Protein AF-F3GHQ4-F1 (afdb_monomer_lite)

Foldseek 3Di:
DAQPPDLVVLLVVLVVCVVVVAQEDFDLDDDDDPCADQQDPLRLLVRVLRVPPPSGNLVSVQVSLLVQHAYFYQQFAQQHLDRHNSLLVCLLVVSSQLRYAYEAEAEPLRDRRGHFHANNLQRYAYAHFAQDWDDDPPGDIDTDGGSSSRRVVLVVLLVVLCVLQVQDGSSQSSQLQLQQAAASVRHRQLATDSGGRSYHGDSVLSSQGRQEFQAEDEAADAPPDEDHREHAYELSRLVVVLVVLVVLLVVLVVVCVVVVQVVHDDPPDDSSVNSVRSSSVNSNVCSVVGGSWGEYEYHYQYEYEYAHHYHTEDAYEFPAHEYEYAEEECHEYEFDAHGEYEYAYEYAEYAYDANGEYEYHPAAHEYEYAEEAEAAANYEYEKEDDLVAIHAYAYQAEYEHHQHEYEYDYSDLDQDDQDPDFDRDLAQDKHFHYFYNHFYHDDHNYWYYLWPFKTWDWDGDGGTIMTHIHGPDQLLPLEQAPLLNVQSVVLVVVDHRHSSVRNLRSHRDSVVSNLSSLQRSPLVVVVVVVVVVVVVVQVVVVVVVVLVVQDDPPDPDPPPDAQKDKDWDWDKDWDPDDRHHFIKIKIKTWMKMKGKDAPDSFKIKIKMWIKMKMKMARPDRNRDIDIDIDIDIDIDMGD

Secondary structure (DSSP, 8-state):
--S-S-HHHHHHHHHHHHHTT-SEEEE---PPPTT---SSHHHHHHHHHTTTTS--HHHHHHHHHTTTPEEEEE--SS--SS--TTTTHHHH-GGGTTSEEEEEEE-TTS---S---GGGGGGEEEEE-SSEEEEETTTEEEEE-SHHHHHHHHHHHHHHHHHH-TTS-HHHHHHHHHHT-B-TTS-B-SS-BTTTBT-B--HHHHTT--SB-SSEEEEEPPTT-EEEE-S-BB-HHHHHHHHHHHHHHHHHHHHHHHTT-TT---TTS-HHHHHHHHHHHHHHHHHHH---S-EEEEESSSEEEE-SEE---S-EEE-SEEEEE-SEEEEEEEE-TTEEEEESSEEEEEEE-TT-EEEEBSSS-EEEESS-EEE-TT-EEEEEE-SS-B-EEEESS-EEEES-EEEEEETT-PPPP-SSSPP---TT-EEEEEEETT-EEEE-SEEEESSSSEEEEEEEETTEEEEEEEE-S-GGGG--SHHHHHHHHHHHHT-TT-HHHHHHHT---HHHHHHHHHHHS-THHHHHHHHHHHHHHHHHHHHHHHHHTTT---S-------SEEEEEEEEEEEE--BTTB--EEEEEEEEEEEEEEESSSS-EEEEEEEEEEEEEE-HHHH--EEEEEEEEEEEEEE-

pLDDT: mean 93.36, std 8.84, range [39.88, 98.88]

Structure (mmCIF, N/CA/C/O backbone):
data_AF-F3GHQ4-F1
#
_entry.id   AF-F3GHQ4-F1
#
loop_
_atom_site.group_PDB
_atom_site.id
_atom_site.type_symbol
_atom_site.label_atom_id
_atom_site.label_alt_id
_atom_site.label_comp_id
_atom_site.label_asym_id
_atom_site.label_entity_id
_atom_site.label_seq_id
_atom_site.pdbx_PDB_ins_code
_atom_site.Cartn_x
_atom_site.Cartn_y
_atom_site.Cartn_z
_atom_site.occupancy
_atom_site.B_iso_or_equiv
_atom_site.auth_seq_id
_atom_site.auth_comp_id
_atom_site.auth_asym_id
_atom_site.auth_atom_id
_atom_site.pdbx_PDB_model_num
ATOM 1 N N . PHE A 1 1 ? 19.920 -12.902 -33.817 1.00 69.19 1 PHE A N 1
ATOM 2 C CA . PHE A 1 1 ? 19.228 -13.618 -34.891 1.00 69.19 1 PHE A CA 1
ATOM 3 C C . PHE A 1 1 ? 18.578 -12.577 -35.772 1.00 69.19 1 PHE A C 1
ATOM 5 O O . PHE A 1 1 ? 18.124 -11.583 -35.220 1.00 69.19 1 PHE A O 1
ATOM 12 N N . GLY A 1 2 ? 18.603 -12.776 -37.090 1.00 74.94 2 GLY A N 1
ATOM 13 C CA . GLY A 1 2 ? 17.831 -11.955 -38.028 1.00 74.94 2 GLY A CA 1
ATOM 14 C C . GLY A 1 2 ? 16.359 -12.399 -38.086 1.00 74.94 2 GLY A C 1
ATOM 15 O O . GLY A 1 2 ? 15.914 -13.124 -37.187 1.00 74.94 2 GLY A O 1
ATOM 16 N N . PRO A 1 3 ? 15.618 -12.023 -39.140 1.00 81.00 3 PRO A N 1
ATOM 17 C CA . PRO A 1 3 ? 14.188 -12.324 -39.283 1.00 81.00 3 PRO A CA 1
ATOM 18 C C . PRO A 1 3 ? 13.875 -13.771 -39.713 1.00 81.00 3 PRO A C 1
ATOM 20 O O . PRO A 1 3 ? 12.730 -14.191 -39.627 1.00 81.00 3 PRO A O 1
ATOM 23 N N . ASN A 1 4 ? 14.882 -14.539 -40.141 1.00 85.44 4 ASN A N 1
ATOM 24 C CA . ASN A 1 4 ? 14.714 -15.857 -40.773 1.00 85.44 4 ASN A CA 1
ATOM 25 C C . ASN A 1 4 ? 14.272 -17.044 -39.882 1.00 85.44 4 ASN A C 1
ATOM 27 O O . ASN A 1 4 ? 13.798 -18.022 -40.460 1.00 85.44 4 ASN A O 1
ATOM 31 N N . PRO A 1 5 ? 14.469 -17.070 -38.544 1.00 86.94 5 PRO A N 1
ATOM 32 C CA . PRO A 1 5 ? 13.984 -18.187 -37.727 1.00 86.94 5 PRO A CA 1
ATOM 33 C C . PRO A 1 5 ? 12.467 -18.390 -37.847 1.00 86.94 5 PRO A C 1
ATOM 35 O O . PRO A 1 5 ? 11.730 -17.408 -37.897 1.00 86.94 5 PRO A O 1
ATOM 38 N N . ASP A 1 6 ? 12.020 -19.653 -37.842 1.00 90.88 6 ASP A N 1
ATOM 39 C CA . ASP A 1 6 ? 10.611 -20.018 -38.043 1.00 90.88 6 ASP A CA 1
ATOM 40 C C . ASP A 1 6 ? 9.706 -19.457 -36.927 1.00 90.88 6 ASP A C 1
ATOM 42 O O . ASP A 1 6 ? 9.787 -19.929 -35.788 1.00 90.88 6 ASP A O 1
ATOM 46 N N . PRO A 1 7 ? 8.819 -18.491 -37.224 1.00 91.56 7 PRO A N 1
ATOM 47 C CA . PRO A 1 7 ? 7.916 -17.916 -36.233 1.00 91.56 7 PRO A CA 1
ATOM 48 C C . PRO A 1 7 ? 6.938 -18.943 -35.645 1.00 91.56 7 PRO A C 1
ATOM 50 O O . PRO A 1 7 ? 6.573 -18.811 -34.479 1.00 91.56 7 PRO A O 1
ATOM 53 N N . GLN A 1 8 ? 6.545 -19.993 -36.381 1.00 94.38 8 GLN A N 1
ATOM 54 C CA . GLN A 1 8 ? 5.585 -20.987 -35.878 1.00 94.38 8 GLN A CA 1
ATOM 55 C C . GLN A 1 8 ? 6.154 -21.789 -34.707 1.00 94.38 8 GLN A C 1
ATOM 57 O O . GLN A 1 8 ? 5.442 -22.060 -33.738 1.00 94.38 8 GLN A O 1
ATOM 62 N N . TYR A 1 9 ? 7.451 -22.099 -34.749 1.00 94.12 9 TYR A N 1
ATOM 63 C CA . TYR A 1 9 ? 8.146 -22.711 -33.622 1.00 94.12 9 TYR A CA 1
ATOM 64 C C . TYR A 1 9 ? 8.076 -21.824 -32.369 1.00 94.12 9 TYR A C 1
ATOM 66 O O . TYR A 1 9 ? 7.698 -22.291 -31.295 1.00 94.12 9 TYR A O 1
ATOM 74 N N . PHE A 1 10 ? 8.387 -20.530 -32.499 1.00 94.06 10 PHE A N 1
ATOM 75 C CA . PHE A 1 10 ? 8.358 -19.602 -31.363 1.00 94.06 10 PHE A CA 1
ATOM 76 C C . PHE A 1 10 ? 6.945 -19.377 -30.837 1.00 94.06 10 PHE A C 1
ATOM 78 O O . PHE A 1 10 ? 6.753 -19.360 -29.624 1.00 94.06 10 PHE A O 1
ATOM 85 N N . LYS A 1 11 ? 5.952 -19.292 -31.724 1.00 94.75 11 LYS A N 1
ATOM 86 C CA . LYS A 1 11 ? 4.540 -19.236 -31.345 1.00 94.75 11 LYS A CA 1
ATOM 87 C C . LYS A 1 11 ? 4.135 -20.440 -30.497 1.00 94.75 11 LYS A C 1
ATOM 89 O O . LYS A 1 11 ? 3.508 -20.263 -29.455 1.00 94.75 11 LYS A O 1
ATOM 94 N N . ALA A 1 12 ? 4.510 -21.649 -30.917 1.00 96.50 12 ALA A N 1
ATOM 95 C CA . ALA A 1 12 ? 4.207 -22.872 -30.181 1.00 96.50 12 ALA A CA 1
ATOM 96 C C . ALA A 1 12 ? 4.901 -22.904 -28.810 1.00 96.50 12 ALA A C 1
ATOM 98 O O . ALA A 1 12 ? 4.254 -23.186 -27.804 1.00 96.50 12 ALA A O 1
ATOM 99 N N . VAL A 1 13 ? 6.195 -22.566 -28.748 1.00 95.31 13 VAL A N 1
ATOM 100 C CA . VAL A 1 13 ? 6.974 -22.585 -27.497 1.00 95.31 13 VAL A CA 1
ATOM 101 C C . VAL A 1 13 ? 6.491 -21.522 -26.513 1.00 95.31 13 VAL A C 1
ATOM 103 O O . VAL A 1 13 ? 6.209 -21.838 -25.359 1.00 95.31 13 VAL A O 1
ATOM 106 N N . TYR A 1 14 ? 6.371 -20.267 -26.950 1.00 95.81 14 TYR A N 1
ATOM 107 C CA . TYR A 1 14 ? 5.893 -19.190 -26.088 1.00 95.81 14 TYR A CA 1
ATOM 108 C C . TYR A 1 14 ? 4.438 -19.407 -25.663 1.00 95.81 14 TYR A C 1
ATOM 110 O O . TYR A 1 14 ? 4.105 -19.155 -24.507 1.00 95.81 14 TYR A O 1
ATOM 118 N N . GLY A 1 15 ? 3.597 -19.925 -26.565 1.00 93.88 15 GLY A N 1
ATOM 119 C CA . GLY A 1 15 ? 2.229 -20.330 -26.254 1.00 93.88 15 GLY A CA 1
ATOM 120 C C . GLY A 1 15 ? 2.182 -21.378 -25.145 1.00 93.88 15 GLY A C 1
ATOM 121 O O . GLY A 1 15 ? 1.566 -21.133 -24.116 1.00 93.88 15 GLY A O 1
ATOM 122 N N . ALA A 1 16 ? 2.917 -22.483 -25.299 1.00 96.31 16 ALA A N 1
ATOM 123 C CA . ALA A 1 16 ? 2.953 -23.555 -24.306 1.00 96.31 16 ALA A CA 1
ATOM 124 C C . ALA A 1 16 ? 3.459 -23.086 -22.929 1.00 96.31 16 ALA A C 1
ATOM 126 O O . ALA A 1 16 ? 2.942 -23.522 -21.904 1.00 96.31 16 ALA A O 1
ATOM 127 N N . LEU A 1 17 ? 4.448 -22.182 -22.887 1.00 95.75 17 LEU A N 1
ATOM 128 C CA . LEU A 1 17 ? 4.939 -21.605 -21.629 1.00 95.75 17 LEU A CA 1
ATOM 129 C C . LEU A 1 17 ? 3.875 -20.733 -20.950 1.00 95.75 17 LEU A C 1
ATOM 131 O O . LEU A 1 17 ? 3.657 -20.861 -19.746 1.00 95.75 17 LEU A O 1
ATOM 135 N N . ALA A 1 18 ? 3.203 -19.865 -21.707 1.00 94.12 18 ALA A N 1
ATOM 136 C CA . ALA A 1 18 ? 2.137 -19.027 -21.167 1.00 94.12 18 ALA A CA 1
ATOM 137 C C . ALA A 1 18 ? 0.951 -19.864 -20.667 1.00 94.12 18 ALA A C 1
ATOM 139 O O . ALA A 1 18 ? 0.461 -19.623 -19.566 1.00 94.12 18 ALA A O 1
ATOM 140 N N . ASP A 1 19 ? 0.548 -20.884 -21.428 1.00 94.75 19 ASP A N 1
ATOM 141 C CA . ASP A 1 19 ? -0.543 -21.795 -21.063 1.00 94.75 19 ASP A CA 1
ATOM 142 C C . ASP A 1 19 ? -0.201 -22.625 -19.808 1.00 94.75 19 ASP A C 1
ATOM 144 O O . ASP A 1 19 ? -1.091 -23.000 -19.047 1.00 94.75 19 ASP A O 1
ATOM 148 N N . ALA A 1 20 ? 1.089 -22.854 -19.536 1.00 96.69 20 ALA A N 1
ATOM 149 C CA . ALA A 1 20 ? 1.579 -23.471 -18.302 1.00 96.69 20 ALA A CA 1
ATOM 150 C C . ALA A 1 20 ? 1.656 -22.502 -17.099 1.00 96.69 20 ALA A C 1
ATOM 152 O O . ALA A 1 20 ? 2.099 -22.900 -16.021 1.00 96.69 20 ALA A O 1
ATOM 153 N N . GLY A 1 21 ? 1.258 -21.235 -17.258 1.00 95.25 21 GLY A N 1
ATOM 154 C CA . GLY A 1 21 ? 1.269 -20.231 -16.190 1.00 95.25 21 GLY A CA 1
ATOM 155 C C . GLY A 1 21 ? 2.639 -19.594 -15.927 1.00 95.25 21 GLY A C 1
ATOM 156 O O . GLY A 1 21 ? 2.856 -19.015 -14.860 1.00 95.25 21 GLY A O 1
ATOM 157 N N . VAL A 1 22 ? 3.582 -19.683 -16.873 1.00 96.62 22 VAL A N 1
ATOM 158 C CA . VAL A 1 22 ? 4.896 -19.039 -16.737 1.00 96.62 22 VAL A CA 1
ATOM 159 C C . VAL A 1 22 ? 4.737 -17.519 -16.691 1.00 96.62 22 VAL A C 1
ATOM 161 O O . VAL A 1 22 ? 4.214 -16.901 -17.613 1.00 96.62 22 VAL A O 1
ATOM 164 N N . ARG A 1 23 ? 5.247 -16.901 -15.620 1.00 96.69 23 ARG A N 1
ATOM 165 C CA . ARG A 1 23 ? 5.174 -15.445 -15.400 1.00 96.69 23 ARG A CA 1
ATOM 166 C C . ARG A 1 23 ? 6.304 -14.668 -16.080 1.00 96.69 23 ARG A C 1
ATOM 168 O O . ARG A 1 23 ? 6.108 -13.516 -16.461 1.00 96.69 23 ARG A O 1
ATOM 175 N N . ALA A 1 24 ? 7.477 -15.286 -16.233 1.00 98.00 24 ALA A N 1
ATOM 176 C CA . ALA A 1 24 ? 8.648 -14.680 -16.861 1.00 98.00 24 ALA A CA 1
ATOM 177 C C . ALA A 1 24 ? 9.451 -15.706 -17.677 1.00 98.00 24 ALA A C 1
ATOM 179 O O . ALA A 1 24 ? 9.677 -16.828 -17.225 1.00 98.00 24 ALA A O 1
ATOM 180 N N . ILE A 1 25 ? 9.912 -15.312 -18.865 1.00 98.12 25 ILE A N 1
ATOM 181 C CA . ILE A 1 25 ? 10.665 -16.156 -19.800 1.00 98.12 25 ILE A CA 1
ATOM 182 C C . ILE A 1 25 ? 12.049 -15.548 -20.028 1.00 98.12 25 ILE A C 1
ATOM 184 O O . ILE A 1 25 ? 12.178 -14.435 -20.538 1.00 98.12 25 ILE A O 1
ATOM 188 N N . ASN A 1 26 ? 13.099 -16.292 -19.674 1.00 98.19 26 ASN A N 1
ATOM 189 C CA . ASN A 1 26 ? 14.482 -15.872 -19.883 1.00 98.19 26 ASN A CA 1
ATOM 190 C C . ASN A 1 26 ? 15.005 -16.264 -21.274 1.00 98.19 26 ASN A C 1
ATOM 192 O O . ASN A 1 26 ? 15.134 -17.444 -21.597 1.00 98.19 26 ASN A O 1
ATOM 196 N N . ASN A 1 27 ? 15.434 -15.271 -22.048 1.00 96.44 27 ASN A N 1
ATOM 197 C CA . ASN A 1 27 ? 15.977 -15.420 -23.392 1.00 96.44 27 ASN A CA 1
ATOM 198 C C . ASN A 1 27 ? 17.467 -15.018 -23.432 1.00 96.44 27 ASN A C 1
ATOM 200 O O . ASN A 1 27 ? 17.837 -13.895 -23.789 1.00 96.44 27 ASN A O 1
ATOM 204 N N . SER A 1 28 ? 18.344 -15.972 -23.098 1.00 94.38 28 SER A N 1
ATOM 205 C CA . SER A 1 28 ? 19.816 -15.818 -23.107 1.00 94.38 28 SER A CA 1
ATOM 206 C C . SER A 1 28 ? 20.484 -16.199 -24.434 1.00 94.38 28 SER A C 1
ATOM 208 O O . SER A 1 28 ? 21.669 -16.543 -24.468 1.00 94.38 28 SER A O 1
ATOM 210 N N . TRP A 1 29 ? 19.737 -16.170 -25.532 1.00 89.19 29 TRP A N 1
ATOM 211 C CA . TRP A 1 29 ? 20.173 -16.638 -26.843 1.00 89.19 29 TRP A CA 1
ATOM 212 C C . TRP A 1 29 ? 20.194 -15.499 -27.864 1.00 89.19 29 TRP A C 1
ATOM 214 O O . TRP A 1 29 ? 19.466 -14.515 -27.757 1.00 89.19 29 TRP A O 1
ATOM 224 N N . GLY A 1 30 ? 21.044 -15.641 -28.881 1.00 80.06 30 GLY A N 1
ATOM 225 C CA . GLY A 1 30 ? 21.034 -14.795 -30.068 1.00 80.06 30 GLY A CA 1
ATOM 226 C C . GLY A 1 30 ? 22.313 -14.032 -30.353 1.00 80.06 30 GLY A C 1
ATOM 227 O O . GLY A 1 30 ? 22.732 -13.167 -29.585 1.00 80.06 30 GLY A O 1
ATOM 228 N N . SER A 1 31 ? 22.852 -14.291 -31.542 1.00 82.00 31 SER A N 1
ATOM 229 C CA . SER A 1 31 ? 24.010 -13.601 -32.112 1.00 82.00 31 SER A CA 1
ATOM 230 C C . SER A 1 31 ? 23.583 -12.369 -32.902 1.00 82.00 31 SER A C 1
ATOM 232 O O . SER A 1 31 ? 22.512 -12.360 -33.515 1.00 82.00 31 SER A O 1
ATOM 234 N N . GLN A 1 32 ? 24.401 -11.323 -32.886 1.00 86.94 32 GLN A N 1
ATOM 235 C CA . GLN A 1 32 ? 24.219 -10.169 -33.764 1.00 86.94 32 GLN A CA 1
ATOM 236 C C . GLN A 1 32 ? 24.429 -10.608 -35.228 1.00 86.94 32 GLN A C 1
ATOM 238 O O . GLN A 1 32 ? 25.466 -11.208 -35.511 1.00 86.94 32 GLN A O 1
ATOM 243 N N . PRO A 1 33 ? 23.462 -10.370 -36.136 1.00 87.19 33 PRO A N 1
ATOM 244 C CA . PRO A 1 33 ? 23.678 -10.552 -37.573 1.00 87.19 33 PRO A CA 1
ATOM 245 C C . PRO A 1 33 ? 24.826 -9.670 -38.080 1.00 87.19 33 PRO A C 1
ATOM 247 O O . PRO A 1 33 ? 25.025 -8.571 -37.565 1.00 87.19 33 PRO A O 1
ATOM 250 N N . ALA A 1 34 ? 25.584 -10.140 -39.071 1.00 87.56 34 ALA A N 1
ATOM 251 C CA . ALA A 1 34 ? 26.765 -9.425 -39.569 1.00 87.56 34 ALA A CA 1
ATOM 252 C C . ALA A 1 34 ? 26.429 -8.061 -40.206 1.00 87.56 34 ALA A C 1
ATOM 254 O O . ALA A 1 34 ? 27.256 -7.156 -40.201 1.00 87.56 34 ALA A O 1
ATOM 255 N N . ASP A 1 35 ? 25.213 -7.918 -40.728 1.00 89.88 35 ASP A N 1
ATOM 256 C CA . ASP A 1 35 ? 24.661 -6.729 -41.379 1.00 89.88 35 ASP A CA 1
ATOM 257 C C . ASP A 1 35 ? 23.988 -5.745 -40.404 1.00 89.88 35 ASP A C 1
ATOM 259 O O . ASP A 1 35 ? 23.498 -4.696 -40.817 1.00 89.88 35 ASP A O 1
ATOM 263 N N . VAL A 1 36 ? 23.968 -6.058 -39.107 1.00 92.38 36 VAL A N 1
ATOM 264 C CA . VAL A 1 36 ? 23.304 -5.258 -38.075 1.00 92.38 36 VAL A CA 1
ATOM 265 C C . VAL A 1 36 ? 24.328 -4.663 -37.112 1.00 92.38 36 VAL A C 1
ATOM 267 O O . VAL A 1 36 ? 25.275 -5.330 -36.700 1.00 92.38 36 VAL A O 1
ATOM 270 N N . THR A 1 37 ? 24.101 -3.422 -36.676 1.00 94.94 37 THR A N 1
ATOM 271 C CA . THR A 1 37 ? 24.861 -2.758 -35.607 1.00 94.94 37 THR A CA 1
ATOM 272 C C . THR A 1 37 ? 23.920 -2.141 -34.576 1.00 94.94 37 THR A C 1
ATOM 274 O O . THR A 1 37 ? 22.844 -1.663 -34.922 1.00 94.94 37 THR A O 1
ATOM 277 N N . TYR A 1 38 ? 24.334 -2.122 -33.307 1.00 96.50 38 TYR A N 1
ATOM 278 C CA . TYR A 1 38 ? 23.602 -1.447 -32.223 1.00 96.50 38 TYR A CA 1
ATOM 279 C C . TYR A 1 38 ? 24.393 -0.262 -31.644 1.00 96.50 38 TYR A C 1
ATOM 281 O O . TYR A 1 38 ? 24.096 0.236 -30.560 1.00 96.50 38 TYR A O 1
ATOM 289 N N . ALA A 1 39 ? 25.427 0.198 -32.356 1.00 96.62 39 ALA A N 1
ATOM 290 C CA . ALA A 1 39 ? 26.266 1.312 -31.917 1.00 96.62 39 ALA A CA 1
ATOM 291 C C . ALA A 1 39 ? 25.514 2.656 -31.879 1.00 96.62 39 ALA A C 1
ATOM 293 O O . ALA A 1 39 ? 25.843 3.512 -31.065 1.00 96.62 39 ALA A O 1
ATOM 294 N N . THR A 1 40 ? 24.498 2.832 -32.727 1.00 97.88 40 THR A N 1
ATOM 295 C CA . THR A 1 40 ? 23.702 4.063 -32.846 1.00 97.88 40 THR A CA 1
ATOM 296 C C . THR A 1 40 ? 22.211 3.741 -32.884 1.00 97.88 40 THR A C 1
ATOM 298 O O . THR A 1 40 ? 21.829 2.633 -33.261 1.00 97.88 40 THR A O 1
ATOM 301 N N . GLU A 1 41 ? 21.361 4.716 -32.549 1.00 96.44 41 GLU A N 1
ATOM 302 C CA . GLU A 1 41 ? 19.903 4.574 -32.672 1.00 96.44 41 GLU A CA 1
ATOM 303 C C . GLU A 1 41 ? 19.489 4.197 -34.102 1.00 96.44 41 GLU A C 1
ATOM 305 O O . GLU A 1 41 ? 18.708 3.267 -34.289 1.00 96.44 41 GLU A O 1
ATOM 310 N N . ALA A 1 42 ? 20.074 4.846 -35.115 1.00 97.19 42 ALA A N 1
ATOM 311 C CA . ALA A 1 42 ? 19.821 4.528 -36.521 1.00 97.19 42 ALA A CA 1
ATOM 312 C C . ALA A 1 42 ? 20.137 3.059 -36.857 1.00 97.19 42 ALA A C 1
ATOM 314 O O . ALA A 1 42 ? 19.390 2.420 -37.593 1.00 97.19 42 ALA A O 1
ATOM 315 N N . GLY A 1 43 ? 21.202 2.495 -36.275 1.00 97.69 43 GLY A N 1
ATOM 316 C CA . GLY A 1 43 ? 21.530 1.078 -36.431 1.00 97.69 43 GLY A CA 1
ATOM 317 C C . GLY A 1 43 ? 20.482 0.148 -35.814 1.00 97.69 43 GLY A C 1
ATOM 318 O O . GLY A 1 43 ? 20.086 -0.837 -36.435 1.00 97.69 43 GLY A O 1
ATOM 319 N N . VAL A 1 44 ? 19.975 0.485 -34.622 1.00 97.81 44 VAL A N 1
ATOM 320 C CA . VAL A 1 44 ? 18.918 -0.298 -33.957 1.00 97.81 44 VAL A CA 1
ATOM 321 C C . VAL A 1 44 ? 17.594 -0.195 -34.727 1.00 97.81 44 VAL A C 1
ATOM 323 O O . VAL A 1 44 ? 16.908 -1.204 -34.884 1.00 97.81 44 VAL A O 1
ATOM 326 N N . ARG A 1 45 ? 17.261 0.984 -35.272 1.00 98.06 45 ARG A N 1
ATOM 327 C CA . ARG A 1 45 ? 16.102 1.192 -36.161 1.00 98.06 45 ARG A CA 1
ATOM 328 C C . ARG A 1 45 ? 16.211 0.375 -37.446 1.00 98.06 45 ARG A C 1
ATOM 330 O O . ARG A 1 45 ? 15.249 -0.292 -37.816 1.00 98.06 45 ARG A O 1
ATOM 337 N N . ALA A 1 46 ? 17.386 0.357 -38.074 1.00 97.62 46 ALA A N 1
ATOM 338 C CA . ALA A 1 46 ? 17.649 -0.472 -39.250 1.00 97.62 46 ALA A CA 1
ATOM 339 C C . ALA A 1 46 ? 17.504 -1.968 -38.951 1.00 97.62 46 ALA A C 1
ATOM 341 O O . ALA A 1 46 ? 16.915 -2.707 -39.739 1.00 97.62 46 ALA A O 1
ATOM 342 N N . ALA A 1 47 ? 17.967 -2.409 -37.779 1.00 96.69 47 ALA A N 1
ATOM 343 C CA . ALA A 1 47 ? 17.762 -3.777 -37.321 1.00 96.69 47 ALA A CA 1
ATOM 344 C C . ALA A 1 47 ? 16.269 -4.108 -37.163 1.00 96.69 47 ALA A C 1
ATOM 346 O O . ALA A 1 47 ? 15.826 -5.167 -37.598 1.00 96.69 47 ALA A O 1
ATOM 347 N N . TYR A 1 48 ? 15.481 -3.206 -36.568 1.00 97.62 48 TYR A N 1
ATOM 348 C CA . TYR A 1 48 ? 14.040 -3.409 -36.393 1.00 97.62 48 TYR A CA 1
ATOM 349 C C . TYR A 1 48 ? 13.274 -3.405 -37.716 1.00 97.62 48 TYR A C 1
ATOM 351 O O . TYR A 1 48 ? 12.355 -4.205 -37.889 1.00 97.62 48 TYR A O 1
ATOM 359 N N . ALA A 1 49 ? 13.676 -2.582 -38.686 1.00 97.31 49 ALA A N 1
ATOM 360 C CA . ALA A 1 49 ? 13.045 -2.545 -40.002 1.00 97.31 49 ALA A CA 1
ATOM 361 C C . ALA A 1 49 ? 13.076 -3.910 -40.718 1.00 97.31 49 ALA A C 1
ATOM 363 O O . ALA A 1 49 ? 12.157 -4.213 -41.480 1.00 97.31 49 ALA A O 1
ATOM 364 N N . GLN A 1 50 ? 14.066 -4.767 -40.428 1.00 95.56 50 GLN A N 1
ATOM 365 C CA . GLN A 1 50 ? 14.117 -6.148 -40.930 1.00 95.56 50 GLN A CA 1
ATOM 366 C C . GLN A 1 50 ? 13.009 -7.054 -40.356 1.00 95.56 50 GLN A C 1
ATOM 368 O O . GLN A 1 50 ? 12.669 -8.060 -40.975 1.00 95.56 50 GLN A O 1
ATOM 373 N N . HIS A 1 51 ? 12.454 -6.710 -39.190 1.00 95.75 51 HIS A N 1
ATOM 374 C CA . HIS A 1 51 ? 11.387 -7.447 -38.502 1.00 95.75 51 HIS A CA 1
ATOM 375 C C . HIS A 1 51 ? 9.995 -6.844 -38.726 1.00 95.75 51 HIS A C 1
ATOM 377 O O . HIS A 1 51 ? 9.004 -7.572 -38.751 1.00 95.75 51 HIS A O 1
ATOM 383 N N . TYR A 1 52 ? 9.914 -5.524 -38.898 1.00 96.38 52 TYR A N 1
ATOM 384 C CA . TYR A 1 52 ? 8.651 -4.795 -38.968 1.00 96.38 52 TYR A CA 1
ATOM 385 C C . TYR A 1 52 ? 7.707 -5.336 -40.056 1.00 96.38 52 TYR A C 1
ATOM 387 O O . TYR A 1 52 ? 8.051 -5.357 -41.238 1.00 96.38 52 TYR A O 1
ATOM 395 N N . ASN A 1 53 ? 6.496 -5.736 -39.656 1.00 93.44 53 ASN A N 1
ATOM 396 C CA . ASN A 1 53 ? 5.450 -6.251 -40.546 1.00 93.44 53 ASN A CA 1
ATOM 397 C C . ASN A 1 53 ? 5.895 -7.458 -41.406 1.00 93.44 53 ASN A C 1
ATOM 399 O O . ASN A 1 53 ? 5.495 -7.603 -42.562 1.00 93.44 53 ASN A O 1
ATOM 403 N N . ARG A 1 54 ? 6.767 -8.315 -40.856 1.00 92.75 54 ARG A N 1
ATOM 404 C CA . ARG A 1 54 ? 7.271 -9.532 -41.522 1.00 92.75 54 ARG A CA 1
ATOM 405 C C . ARG A 1 54 ? 6.813 -10.834 -40.855 1.00 92.75 54 ARG A C 1
ATOM 407 O O . ARG A 1 54 ? 7.096 -11.894 -41.402 1.00 92.75 54 ARG A O 1
ATOM 414 N N . GLY A 1 55 ? 6.113 -10.768 -39.717 1.00 92.06 55 GLY A N 1
ATOM 415 C CA . GLY A 1 55 ? 5.613 -11.949 -39.003 1.00 92.06 55 GLY A CA 1
ATOM 416 C C . GLY A 1 55 ? 6.746 -12.835 -38.488 1.00 92.06 55 GLY A C 1
ATOM 417 O O . GLY A 1 55 ? 6.752 -14.039 -38.718 1.00 92.06 55 GLY A O 1
ATOM 418 N N . THR A 1 56 ? 7.751 -12.227 -37.864 1.00 95.12 56 THR A N 1
ATOM 419 C CA . THR A 1 56 ? 8.961 -12.914 -37.399 1.00 95.12 56 THR A CA 1
ATOM 420 C C . THR A 1 56 ? 8.783 -13.477 -35.993 1.00 95.12 56 THR A C 1
ATOM 422 O O . THR A 1 56 ? 7.859 -13.123 -35.268 1.00 95.12 56 THR A O 1
ATOM 425 N N . TRP A 1 57 ? 9.730 -14.303 -35.546 1.00 94.12 57 TRP A N 1
ATOM 426 C CA . TRP A 1 57 ? 9.759 -14.795 -34.163 1.00 94.12 57 TRP A CA 1
ATOM 427 C C . TRP A 1 57 ? 9.704 -13.683 -33.097 1.00 94.12 57 TRP A C 1
ATOM 429 O O . TRP A 1 57 ? 9.246 -13.927 -31.981 1.00 94.12 57 TRP A O 1
ATOM 439 N N . LEU A 1 58 ? 10.181 -12.473 -33.421 1.00 95.56 58 LEU A N 1
ATOM 440 C CA . LEU A 1 58 ? 10.167 -11.332 -32.505 1.00 95.56 58 LEU A CA 1
ATOM 441 C C . LEU A 1 58 ? 8.736 -10.832 -32.258 1.00 95.56 58 LEU A C 1
ATOM 443 O O . LEU A 1 58 ? 8.421 -10.419 -31.144 1.00 95.56 58 LEU A O 1
ATOM 447 N N . ASP A 1 59 ? 7.863 -10.949 -33.262 1.00 95.38 59 ASP A N 1
ATOM 448 C CA . ASP A 1 59 ? 6.437 -10.646 -33.133 1.00 95.38 59 ASP A CA 1
ATOM 449 C C . ASP A 1 59 ? 5.750 -11.664 -32.211 1.00 95.38 59 ASP A C 1
ATOM 451 O O . ASP A 1 59 ? 4.920 -11.294 -31.385 1.00 95.38 59 ASP A O 1
ATOM 455 N N . GLU A 1 60 ? 6.153 -12.937 -32.261 1.00 95.69 60 GLU A N 1
ATOM 456 C CA . GLU A 1 60 ? 5.616 -13.963 -31.357 1.00 95.69 60 GLU A CA 1
ATOM 457 C C . GLU A 1 60 ? 6.087 -13.782 -29.905 1.00 95.69 60 GLU A C 1
ATOM 459 O O . GLU A 1 60 ? 5.314 -14.008 -28.971 1.00 95.69 60 GLU A O 1
ATOM 464 N N . ALA A 1 61 ? 7.314 -13.291 -29.698 1.00 96.25 61 ALA A N 1
ATOM 465 C CA . ALA A 1 61 ? 7.777 -12.873 -28.374 1.00 96.25 61 ALA A CA 1
ATOM 466 C C . ALA A 1 61 ? 6.959 -11.677 -27.837 1.00 96.25 61 ALA A C 1
ATOM 468 O O . ALA A 1 61 ? 6.580 -11.659 -26.666 1.00 96.25 61 ALA A O 1
ATOM 469 N N . ALA A 1 62 ? 6.619 -10.705 -28.689 1.00 97.44 62 ALA A N 1
ATOM 470 C CA . ALA A 1 62 ? 5.728 -9.605 -28.318 1.00 97.44 62 ALA A CA 1
ATOM 471 C C . ALA A 1 62 ? 4.309 -10.098 -27.984 1.00 97.44 62 ALA A C 1
ATOM 473 O O . ALA A 1 62 ? 3.729 -9.698 -26.975 1.00 97.44 62 ALA A O 1
ATOM 474 N N . ASN A 1 63 ? 3.761 -11.013 -28.790 1.00 96.62 63 ASN A N 1
ATOM 475 C CA . ASN A 1 63 ? 2.417 -11.563 -28.602 1.00 96.62 63 ASN A CA 1
ATOM 476 C C . ASN A 1 63 ? 2.254 -12.270 -27.255 1.00 96.62 63 ASN A C 1
ATOM 478 O O . ASN A 1 63 ? 1.215 -12.115 -26.614 1.00 96.62 63 ASN A O 1
ATOM 482 N N . VAL A 1 64 ? 3.259 -13.026 -26.798 1.00 96.69 64 VAL A N 1
ATOM 483 C CA . VAL A 1 64 ? 3.191 -13.654 -25.470 1.00 96.69 64 VAL A CA 1
ATOM 484 C C . VAL A 1 64 ? 3.289 -12.623 -24.343 1.00 96.69 64 VAL A C 1
ATOM 486 O O . VAL A 1 64 ? 2.586 -12.755 -23.343 1.00 96.69 64 VAL A O 1
ATOM 489 N N . SER A 1 65 ? 4.069 -11.552 -24.516 1.00 97.81 65 SER A N 1
ATOM 490 C CA . SER A 1 65 ? 4.140 -10.477 -23.522 1.00 97.81 65 SER A CA 1
ATOM 491 C C . SER A 1 65 ? 2.837 -9.699 -23.381 1.00 97.81 65 SER A C 1
ATOM 493 O O . SER A 1 65 ? 2.449 -9.371 -22.264 1.00 97.81 65 SER A O 1
ATOM 495 N N . ARG A 1 66 ? 2.084 -9.519 -24.471 1.00 95.88 66 ARG A N 1
ATOM 496 C CA . ARG A 1 66 ? 0.725 -8.946 -24.434 1.00 95.88 66 ARG A CA 1
ATOM 497 C C . ARG A 1 66 ? -0.290 -9.796 -23.664 1.00 95.88 66 ARG A C 1
ATOM 499 O O . ARG A 1 66 ? -1.349 -9.294 -23.307 1.00 95.88 66 ARG A O 1
ATOM 506 N N . LYS A 1 67 ? 0.019 -11.067 -23.382 1.00 93.81 67 LYS A N 1
ATOM 507 C CA . LYS A 1 67 ? -0.766 -11.919 -22.472 1.00 93.81 67 LYS A CA 1
ATOM 508 C C . LYS A 1 67 ? -0.370 -11.743 -20.995 1.00 93.81 67 LYS A C 1
ATOM 510 O O . LYS A 1 67 ? -0.870 -12.474 -20.147 1.00 93.81 67 LYS A O 1
ATOM 515 N N . GLY A 1 68 ? 0.536 -10.813 -20.684 1.00 94.06 68 GLY A N 1
ATOM 516 C CA . GLY A 1 68 ? 0.997 -10.499 -19.329 1.00 94.06 68 GLY A CA 1
ATOM 517 C C . GLY A 1 68 ? 2.291 -11.201 -18.902 1.00 94.06 68 GLY A C 1
ATOM 518 O O . GLY A 1 68 ? 2.703 -11.056 -17.751 1.00 94.06 68 GLY A O 1
ATOM 519 N N . VAL A 1 69 ? 2.949 -11.961 -19.786 1.00 97.38 69 VAL A N 1
ATOM 520 C CA . VAL A 1 69 ? 4.219 -12.651 -19.487 1.00 97.38 69 VAL A CA 1
ATOM 521 C C . VAL A 1 69 ? 5.407 -11.703 -19.656 1.00 97.38 69 VAL A C 1
ATOM 523 O O . VAL A 1 69 ? 5.523 -11.005 -20.660 1.00 97.38 69 VAL A O 1
ATOM 526 N N . ILE A 1 70 ? 6.354 -11.709 -18.718 1.00 98.62 70 ILE A N 1
ATOM 527 C CA . ILE A 1 70 ? 7.567 -10.896 -18.855 1.00 98.62 70 ILE A CA 1
ATOM 528 C C . ILE A 1 70 ? 8.596 -11.618 -19.714 1.00 98.62 70 ILE A C 1
ATOM 530 O O . ILE A 1 70 ? 9.089 -12.681 -19.346 1.00 98.62 70 ILE A O 1
ATOM 534 N N . ASN A 1 71 ? 8.996 -11.012 -20.826 1.00 98.38 71 ASN A N 1
ATOM 535 C CA . ASN A 1 71 ? 10.151 -11.483 -21.578 1.00 98.38 71 ASN A CA 1
ATOM 536 C C . ASN A 1 71 ? 11.432 -10.811 -21.080 1.00 98.38 71 ASN A C 1
ATOM 538 O O . ASN A 1 71 ? 11.569 -9.592 -21.137 1.00 98.38 71 ASN A O 1
ATOM 542 N N . VAL A 1 72 ? 12.405 -11.611 -20.646 1.00 98.69 72 VAL A N 1
ATOM 543 C CA . VAL A 1 72 ? 13.729 -11.140 -20.226 1.00 98.69 72 VAL A CA 1
ATOM 544 C C . VAL A 1 72 ? 14.733 -11.419 -21.342 1.00 98.69 72 VAL A C 1
ATOM 546 O O . VAL A 1 72 ? 14.920 -12.573 -21.723 1.00 98.69 72 VAL A O 1
ATOM 549 N N . PHE A 1 73 ? 15.397 -10.393 -21.875 1.00 98.19 73 PHE A N 1
ATOM 550 C CA . PHE A 1 73 ? 16.345 -10.515 -22.986 1.00 98.19 73 PHE A CA 1
ATOM 551 C C . PHE A 1 73 ? 17.734 -9.982 -22.631 1.00 98.19 73 PHE A C 1
ATOM 553 O O . PHE A 1 73 ? 17.905 -8.842 -22.204 1.00 98.19 73 PHE A O 1
ATOM 560 N N . SER A 1 74 ? 18.762 -10.785 -22.915 1.00 97.56 74 SER A N 1
ATOM 561 C CA . SER A 1 74 ? 20.162 -10.349 -22.845 1.00 97.56 74 SER A CA 1
ATOM 562 C C . SER A 1 74 ? 20.443 -9.206 -23.840 1.00 97.56 74 SER A C 1
ATOM 564 O O . SER A 1 74 ? 20.114 -9.339 -25.025 1.00 97.56 74 SER A O 1
ATOM 566 N N . ALA A 1 75 ? 21.121 -8.139 -23.413 1.00 96.50 75 ALA A N 1
ATOM 567 C CA . ALA A 1 75 ? 21.375 -6.949 -24.234 1.00 96.50 75 ALA A CA 1
ATOM 568 C C . ALA A 1 75 ? 22.343 -7.182 -25.413 1.00 96.50 75 ALA A C 1
ATOM 570 O O . ALA A 1 75 ? 22.239 -6.497 -26.432 1.00 96.50 75 ALA A O 1
ATOM 571 N N . GLY A 1 76 ? 23.257 -8.153 -25.317 1.00 95.38 76 GLY A N 1
ATOM 572 C CA . GLY A 1 76 ? 24.288 -8.432 -26.325 1.00 95.38 76 GLY A CA 1
ATOM 573 C C . GLY A 1 76 ? 25.707 -8.138 -25.828 1.00 95.38 76 GLY A C 1
ATOM 574 O O . GLY A 1 76 ? 25.899 -7.430 -24.845 1.00 95.38 76 GLY A O 1
ATOM 575 N N . ASN A 1 77 ? 26.716 -8.720 -26.487 1.00 94.50 77 ASN A N 1
ATOM 576 C CA . ASN A 1 77 ? 28.076 -8.828 -25.936 1.00 94.50 77 ASN A CA 1
ATOM 577 C C . ASN A 1 77 ? 29.150 -7.998 -26.663 1.00 94.50 77 ASN A C 1
ATOM 579 O O . ASN A 1 77 ? 30.333 -8.189 -26.398 1.00 94.50 77 ASN A O 1
ATOM 583 N N . THR A 1 78 ? 28.757 -7.117 -27.582 1.00 93.69 78 THR A N 1
ATOM 584 C CA . THR A 1 78 ? 29.689 -6.403 -28.472 1.00 93.69 78 THR A CA 1
ATOM 585 C C . THR A 1 78 ? 30.279 -5.139 -27.834 1.00 93.69 78 THR A C 1
ATOM 587 O O . THR A 1 78 ? 31.311 -4.654 -28.287 1.00 93.69 78 THR A O 1
ATOM 590 N N . GLY A 1 79 ? 29.651 -4.613 -26.778 1.00 94.06 79 GLY A N 1
ATOM 591 C CA . GLY A 1 79 ? 30.079 -3.376 -26.114 1.00 94.06 79 GLY A CA 1
ATOM 592 C C . GLY A 1 79 ? 29.492 -2.112 -26.746 1.00 94.06 79 GLY A C 1
ATOM 593 O O . GLY A 1 79 ? 30.085 -1.042 -26.662 1.00 94.06 79 GLY A O 1
ATOM 594 N N . TYR A 1 80 ? 28.352 -2.227 -27.432 1.00 96.06 80 TYR A N 1
ATOM 595 C CA . TYR A 1 80 ? 27.696 -1.092 -28.077 1.00 96.06 80 TYR A CA 1
ATOM 596 C C . TYR A 1 80 ? 26.898 -0.214 -27.111 1.00 96.06 80 TYR A C 1
ATOM 598 O O . TYR A 1 80 ? 26.496 -0.651 -26.036 1.00 96.06 80 TYR A O 1
ATOM 606 N N . ALA A 1 81 ? 26.607 1.017 -27.540 1.00 97.62 81 ALA A N 1
ATOM 607 C CA . ALA A 1 81 ? 25.823 1.986 -26.775 1.00 97.62 81 ALA A CA 1
ATOM 608 C C . ALA A 1 81 ? 24.341 1.599 -26.599 1.00 97.62 81 ALA A C 1
ATOM 610 O O . ALA A 1 81 ? 23.658 2.184 -25.763 1.00 97.62 81 ALA A O 1
ATOM 611 N N . ASN A 1 82 ? 23.833 0.626 -27.363 1.00 98.19 82 ASN A N 1
ATOM 612 C CA . ASN A 1 82 ? 22.452 0.167 -27.251 1.00 98.19 82 ASN A CA 1
ATOM 613 C C . ASN A 1 82 ? 22.356 -1.345 -27.113 1.00 98.19 82 ASN A C 1
ATOM 615 O O . ASN A 1 82 ? 23.135 -2.110 -27.697 1.00 98.19 82 ASN A O 1
ATOM 619 N N . ALA A 1 83 ? 21.314 -1.763 -26.403 1.00 97.31 83 ALA A N 1
ATOM 620 C CA . ALA A 1 83 ? 20.903 -3.143 -26.347 1.00 97.31 83 ALA A CA 1
ATOM 621 C C . ALA A 1 83 ? 20.420 -3.593 -27.733 1.00 97.31 83 ALA A C 1
ATOM 623 O O . ALA A 1 83 ? 19.927 -2.805 -28.546 1.00 97.31 83 ALA A O 1
ATOM 624 N N . SER A 1 84 ? 20.570 -4.887 -28.004 1.00 96.62 84 SER A N 1
ATOM 625 C CA . SER A 1 84 ? 20.132 -5.491 -29.260 1.00 96.62 84 SER A CA 1
ATOM 626 C C . SER A 1 84 ? 18.657 -5.207 -29.548 1.00 96.62 84 SER A C 1
ATOM 628 O O . SER A 1 84 ? 17.869 -5.016 -28.625 1.00 96.62 84 SER A O 1
ATOM 630 N N . VAL A 1 85 ? 18.266 -5.248 -30.825 1.00 96.12 85 VAL A N 1
ATOM 631 C CA . VAL A 1 85 ? 16.881 -4.976 -31.256 1.00 96.12 85 VAL A CA 1
ATOM 632 C C . VAL A 1 85 ? 15.832 -5.774 -30.472 1.00 96.12 85 VAL A C 1
ATOM 634 O O . VAL A 1 85 ? 14.802 -5.230 -30.099 1.00 96.12 85 VAL A O 1
ATOM 637 N N . ARG A 1 86 ? 16.132 -7.032 -30.125 1.00 95.12 86 ARG A N 1
ATOM 638 C CA . ARG A 1 86 ? 15.251 -7.890 -29.317 1.00 95.12 86 ARG A CA 1
ATOM 639 C C . ARG A 1 86 ? 15.072 -7.403 -27.876 1.00 95.12 86 ARG A C 1
ATOM 641 O O . ARG A 1 86 ? 13.986 -7.490 -27.328 1.00 95.12 86 ARG A O 1
ATOM 648 N N . ALA A 1 87 ? 16.121 -6.868 -27.257 1.00 97.44 87 ALA A N 1
ATOM 649 C CA . ALA A 1 87 ? 16.033 -6.288 -25.917 1.00 97.44 87 ALA A CA 1
ATOM 650 C C . ALA A 1 87 ? 15.378 -4.893 -25.949 1.00 97.44 87 ALA A C 1
ATOM 652 O O . ALA A 1 87 ? 14.669 -4.523 -25.017 1.00 97.44 87 ALA A O 1
ATOM 653 N N . SER A 1 88 ? 15.558 -4.170 -27.057 1.00 97.94 88 SER A N 1
ATOM 654 C CA . SER A 1 88 ? 15.019 -2.828 -27.293 1.00 97.94 88 SER A CA 1
ATOM 655 C C . SER A 1 88 ? 13.618 -2.808 -27.907 1.00 97.94 88 SER A C 1
ATOM 657 O O . SER A 1 88 ? 13.152 -1.734 -28.268 1.00 97.94 88 SER A O 1
ATOM 659 N N . LEU A 1 89 ? 12.927 -3.947 -28.029 1.00 98.12 89 LEU A N 1
ATOM 660 C CA . LEU A 1 89 ? 11.631 -4.017 -28.710 1.00 98.12 89 LEU A CA 1
ATOM 661 C C . LEU A 1 89 ? 10.575 -3.027 -28.172 1.00 98.12 89 LEU A C 1
ATOM 663 O O . LEU A 1 89 ? 9.915 -2.405 -29.006 1.00 98.12 89 LEU A O 1
ATOM 667 N N . PRO A 1 90 ? 10.454 -2.776 -26.848 1.00 98.50 90 PRO A N 1
ATOM 668 C CA . PRO A 1 90 ? 9.503 -1.786 -26.336 1.00 98.50 90 PRO A CA 1
ATOM 669 C C . PRO A 1 90 ? 9.755 -0.351 -26.817 1.00 98.50 90 PRO A C 1
ATOM 671 O O . PRO A 1 90 ? 8.848 0.472 -26.806 1.00 98.50 90 PRO A O 1
ATOM 674 N N . PHE A 1 91 ? 10.952 -0.034 -27.325 1.00 98.38 91 PHE A N 1
ATOM 675 C CA . PHE A 1 91 ? 11.186 1.256 -27.975 1.00 98.38 91 PHE A CA 1
ATOM 676 C C . PHE A 1 91 ? 10.297 1.419 -29.215 1.00 98.38 91 PHE A C 1
ATOM 678 O O . PHE A 1 91 ? 9.776 2.506 -29.457 1.00 98.38 91 PHE A O 1
ATOM 685 N N . PHE A 1 92 ? 10.117 0.331 -29.967 1.00 98.50 92 PHE A N 1
ATOM 686 C CA . PHE A 1 92 ? 9.352 0.269 -31.211 1.00 98.50 92 PHE A CA 1
ATOM 687 C C . PHE A 1 92 ? 7.879 -0.087 -31.001 1.00 98.50 92 PHE A C 1
ATOM 689 O O . PHE A 1 92 ? 7.031 0.310 -31.797 1.00 98.50 92 PHE A O 1
ATOM 696 N N . GLN A 1 93 ? 7.587 -0.840 -29.940 1.00 98.19 93 GLN A N 1
ATOM 697 C CA . GLN A 1 93 ? 6.251 -1.288 -29.547 1.00 98.19 93 GLN A CA 1
ATOM 698 C C . GLN A 1 93 ? 6.024 -0.926 -28.065 1.00 98.19 93 GLN A C 1
ATOM 700 O O . GLN A 1 93 ? 6.226 -1.772 -27.193 1.00 98.19 93 GLN A O 1
ATOM 705 N N . PRO A 1 94 ? 5.683 0.343 -27.753 1.00 97.88 94 PRO A N 1
ATOM 706 C CA . PRO A 1 94 ? 5.636 0.845 -26.373 1.00 97.88 94 PRO A CA 1
ATOM 707 C C . PRO A 1 94 ? 4.626 0.148 -25.460 1.00 97.88 94 PRO A C 1
ATOM 709 O O . PRO A 1 94 ? 4.772 0.211 -24.245 1.00 97.88 94 PRO A O 1
ATOM 712 N N . ASP A 1 95 ? 3.633 -0.538 -26.026 1.00 96.50 95 ASP A N 1
ATOM 713 C CA . ASP A 1 95 ? 2.673 -1.374 -25.298 1.00 96.50 95 ASP A CA 1
ATOM 714 C C . ASP A 1 95 ? 3.325 -2.571 -24.582 1.00 96.50 95 ASP A C 1
ATOM 716 O O . ASP A 1 95 ? 2.696 -3.201 -23.739 1.00 96.50 95 ASP A O 1
ATOM 720 N N . LEU A 1 96 ? 4.582 -2.889 -24.907 1.00 98.06 96 LEU A N 1
ATOM 721 C CA . LEU A 1 96 ? 5.356 -3.940 -24.247 1.00 98.06 96 LEU A CA 1
ATOM 722 C C . LEU A 1 96 ? 6.115 -3.453 -23.002 1.00 98.06 96 LEU A C 1
ATOM 724 O O . LEU A 1 96 ? 6.665 -4.285 -22.272 1.00 98.06 96 LEU A O 1
ATOM 728 N N . GLU A 1 97 ? 6.198 -2.136 -22.755 1.00 96.12 97 GLU A N 1
ATOM 729 C CA . GLU A 1 97 ? 6.721 -1.628 -21.479 1.00 96.12 97 GLU A CA 1
ATOM 730 C C . GLU A 1 97 ? 5.879 -2.220 -20.326 1.00 96.12 97 GLU A C 1
ATOM 732 O O . GLU A 1 97 ? 4.670 -2.362 -20.446 1.00 96.12 97 GLU A O 1
ATOM 737 N N . GLY A 1 98 ? 6.528 -2.658 -19.240 1.00 95.12 98 GLY A N 1
ATOM 738 C CA . GLY A 1 98 ? 5.869 -3.395 -18.144 1.00 95.12 98 GLY A CA 1
ATOM 739 C C . GLY A 1 98 ? 5.849 -4.926 -18.304 1.00 95.12 98 GLY A C 1
ATOM 740 O O . GLY A 1 98 ? 5.730 -5.653 -17.315 1.00 95.12 98 GLY A O 1
ATOM 741 N N . HIS A 1 99 ? 6.088 -5.441 -19.516 1.00 97.62 99 HIS A N 1
ATOM 742 C CA . HIS A 1 99 ? 6.147 -6.883 -19.813 1.00 97.62 99 HIS A CA 1
ATOM 743 C C . HIS A 1 99 ? 7.444 -7.316 -20.514 1.00 97.62 99 HIS A C 1
ATOM 745 O O . HIS A 1 99 ? 7.539 -8.404 -21.090 1.00 97.62 99 HIS A O 1
ATOM 751 N N . TRP A 1 100 ? 8.476 -6.479 -20.439 1.00 98.69 100 TRP A N 1
ATOM 752 C CA . TRP A 1 100 ? 9.776 -6.714 -21.054 1.00 98.69 100 TRP A CA 1
ATOM 753 C C . TRP A 1 100 ? 10.894 -6.282 -20.112 1.00 98.69 100 TRP A C 1
ATOM 755 O O . TRP A 1 100 ? 10.777 -5.259 -19.445 1.00 98.69 100 TRP A O 1
ATOM 765 N N . LEU A 1 101 ? 11.994 -7.027 -20.079 1.00 98.75 101 LEU A N 1
ATOM 766 C CA . LEU A 1 101 ? 13.180 -6.688 -19.299 1.00 98.75 101 LEU A CA 1
ATOM 767 C C . LEU A 1 101 ? 14.435 -6.885 -20.146 1.00 98.75 101 LEU A C 1
ATOM 769 O O . LEU A 1 101 ? 14.797 -8.004 -20.509 1.00 98.75 101 LEU A O 1
ATOM 773 N N . ALA A 1 102 ? 15.128 -5.793 -20.445 1.00 98.62 102 ALA A N 1
ATOM 774 C CA . ALA A 1 102 ? 16.446 -5.828 -21.057 1.00 98.62 102 ALA A CA 1
ATOM 775 C C . ALA A 1 102 ? 17.514 -6.006 -19.971 1.00 98.62 102 ALA A C 1
ATOM 777 O O . ALA A 1 102 ? 17.467 -5.362 -18.924 1.00 98.62 102 ALA A O 1
ATOM 778 N N . VAL A 1 103 ? 18.499 -6.872 -20.212 1.00 98.50 103 VAL A N 1
ATOM 779 C CA . VAL A 1 103 ? 19.544 -7.149 -19.221 1.00 98.50 103 VAL A CA 1
ATOM 780 C C . VAL A 1 103 ? 20.925 -6.938 -19.814 1.00 98.50 103 VAL A C 1
ATOM 782 O O . VAL A 1 103 ? 21.406 -7.735 -20.627 1.00 98.50 103 VAL A O 1
ATOM 785 N N . SER A 1 104 ? 21.564 -5.851 -19.392 1.00 97.38 104 SER A N 1
ATOM 786 C CA . SER A 1 104 ? 22.976 -5.584 -19.654 1.00 97.38 104 SER A CA 1
ATOM 787 C C . SER A 1 104 ? 23.864 -6.314 -18.633 1.00 97.38 104 SER A C 1
ATOM 789 O O . SER A 1 104 ? 23.377 -6.942 -17.689 1.00 97.38 104 SER A O 1
ATOM 791 N N . GLY A 1 105 ? 25.176 -6.292 -18.849 1.00 95.56 105 GLY A N 1
ATOM 792 C CA . GLY A 1 105 ? 26.141 -7.032 -18.045 1.00 95.56 105 GLY A CA 1
ATOM 793 C C . GLY A 1 105 ? 27.229 -6.134 -17.470 1.00 95.56 105 GLY A C 1
ATOM 794 O O . GLY A 1 105 ? 27.624 -5.157 -18.096 1.00 95.56 105 GLY A O 1
ATOM 795 N N . LEU A 1 106 ? 27.784 -6.521 -16.327 1.00 94.19 106 LEU A N 1
ATOM 796 C CA . LEU A 1 106 ? 28.998 -5.931 -15.763 1.00 94.19 106 LEU A CA 1
ATOM 797 C C . LEU A 1 106 ? 30.139 -6.939 -15.735 1.00 94.19 106 LEU A C 1
ATOM 799 O O . LEU A 1 106 ? 29.931 -8.158 -15.644 1.00 94.19 106 LEU A O 1
ATOM 803 N N . ASP A 1 107 ? 31.360 -6.420 -15.799 1.00 90.81 107 ASP A N 1
ATOM 804 C CA . ASP A 1 107 ? 32.539 -7.174 -15.412 1.00 90.81 107 ASP A CA 1
ATOM 805 C C . ASP A 1 107 ? 32.758 -7.194 -13.886 1.00 90.81 107 ASP A C 1
ATOM 807 O O . ASP A 1 107 ? 32.015 -6.591 -13.118 1.00 90.81 107 ASP A O 1
ATOM 811 N N . SER A 1 108 ? 33.780 -7.927 -13.439 1.00 85.56 108 SER A N 1
ATOM 812 C CA . SER A 1 108 ? 34.114 -8.112 -12.019 1.00 85.56 108 SER A CA 1
ATOM 813 C C . SER A 1 108 ? 34.557 -6.831 -11.296 1.00 85.56 108 SER A C 1
ATOM 815 O O . SER A 1 108 ? 34.690 -6.846 -10.080 1.00 85.56 108 SER A O 1
ATOM 817 N N . SER A 1 109 ? 34.824 -5.751 -12.031 1.00 87.12 109 SER A N 1
ATOM 818 C CA . SER A 1 109 ? 35.191 -4.426 -11.515 1.00 87.12 109 SER A CA 1
ATOM 819 C C . SER A 1 109 ? 34.055 -3.407 -11.665 1.00 87.12 109 SER A C 1
ATOM 821 O O . SER A 1 109 ? 34.305 -2.206 -11.635 1.00 87.12 109 SER A O 1
ATOM 823 N N . ASN A 1 110 ? 32.814 -3.870 -11.862 1.00 85.69 110 ASN A N 1
ATOM 824 C CA . ASN A 1 110 ? 31.657 -3.039 -12.215 1.00 85.69 110 ASN A CA 1
ATOM 825 C C . ASN A 1 110 ? 31.846 -2.242 -13.521 1.00 85.69 110 ASN A C 1
ATOM 827 O O . ASN A 1 110 ? 31.173 -1.241 -13.757 1.00 85.69 110 ASN A O 1
ATOM 831 N N . GLY A 1 111 ? 32.737 -2.701 -14.402 1.00 87.81 111 GLY A N 1
ATOM 832 C CA . GLY A 1 111 ? 32.944 -2.125 -15.722 1.00 87.81 111 GLY A CA 1
ATOM 833 C C . GLY A 1 111 ? 31.823 -2.518 -16.681 1.00 87.81 111 GLY A C 1
ATOM 834 O O . GLY A 1 111 ? 31.503 -3.700 -16.846 1.00 87.81 111 GLY A O 1
ATOM 835 N N . GLN A 1 112 ? 31.239 -1.522 -17.348 1.00 84.56 112 GLN A N 1
ATOM 836 C CA . GLN A 1 112 ? 30.253 -1.728 -18.406 1.00 84.56 112 GLN A CA 1
ATOM 837 C C . GLN A 1 112 ? 30.968 -2.112 -19.710 1.00 84.56 112 GLN A C 1
ATOM 839 O O . GLN A 1 112 ? 31.446 -1.257 -20.454 1.00 84.56 112 GLN A O 1
ATOM 844 N N . ARG A 1 113 ? 31.081 -3.422 -19.956 1.00 85.44 113 ARG A N 1
ATOM 845 C CA . ARG A 1 113 ? 31.815 -4.009 -21.094 1.00 85.44 113 ARG A CA 1
ATOM 846 C C . ARG A 1 113 ? 30.902 -4.587 -22.176 1.00 85.44 113 ARG A C 1
ATOM 848 O O . ARG A 1 113 ? 31.359 -4.867 -23.284 1.00 85.44 113 ARG A O 1
ATOM 855 N N . TYR A 1 114 ? 29.637 -4.816 -21.853 1.00 94.69 114 TYR A N 1
ATOM 856 C CA . TYR A 1 114 ? 28.673 -5.402 -22.774 1.00 94.69 114 TYR A CA 1
ATOM 857 C C . TYR A 1 114 ? 27.812 -4.305 -23.402 1.00 94.69 114 TYR A C 1
ATOM 859 O O . TYR A 1 114 ? 28.059 -3.117 -23.199 1.00 94.69 114 TYR A O 1
ATOM 867 N N . ASN A 1 115 ? 26.830 -4.680 -24.223 1.00 96.62 115 ASN A N 1
ATOM 868 C CA . ASN A 1 115 ? 25.925 -3.681 -24.780 1.00 96.62 115 ASN A CA 1
ATOM 869 C C . ASN A 1 115 ? 25.197 -2.949 -23.644 1.00 96.62 115 ASN A C 1
ATOM 871 O O . ASN A 1 115 ? 24.608 -3.586 -22.767 1.00 96.62 115 ASN A O 1
ATOM 875 N N . GLN A 1 116 ? 25.247 -1.623 -23.677 1.00 97.62 116 GLN A N 1
ATOM 876 C CA . GLN A 1 116 ? 24.590 -0.737 -22.723 1.00 97.62 116 GLN A CA 1
ATOM 877 C C . GLN A 1 116 ? 23.071 -0.767 -22.904 1.00 97.62 116 GLN A C 1
ATOM 879 O O . GLN A 1 116 ? 22.562 -1.273 -23.904 1.00 97.62 116 GLN A O 1
ATOM 884 N N . CYS A 1 117 ? 22.331 -0.219 -21.945 1.00 98.06 117 CYS A N 1
ATOM 885 C CA . CYS A 1 117 ? 20.872 -0.204 -22.020 1.00 98.06 117 CYS A CA 1
ATOM 886 C C . CYS A 1 117 ? 20.338 0.658 -23.180 1.00 98.06 117 CYS A C 1
ATOM 888 O O . CYS A 1 117 ? 19.395 0.248 -23.855 1.00 98.06 117 CYS A O 1
ATOM 890 N N . GLY A 1 118 ? 20.955 1.807 -23.464 1.00 98.06 118 GLY A N 1
ATOM 891 C CA . GLY A 1 118 ? 20.595 2.718 -24.554 1.00 98.06 118 GLY A CA 1
ATOM 892 C C . GLY A 1 118 ? 19.098 3.022 -24.600 1.00 98.06 118 GLY A C 1
ATOM 893 O O . GLY A 1 118 ? 18.497 3.377 -23.584 1.00 98.06 118 GLY A O 1
ATOM 894 N N . LEU A 1 119 ? 18.485 2.794 -25.766 1.00 97.75 119 LEU A N 1
ATOM 895 C CA . LEU A 1 119 ? 17.035 2.927 -25.988 1.00 97.75 119 LEU A CA 1
ATOM 896 C C . LEU A 1 119 ? 16.166 2.124 -25.001 1.00 97.75 119 LEU A C 1
ATOM 898 O O . LEU A 1 119 ? 15.005 2.465 -24.806 1.00 97.75 119 LEU A O 1
ATOM 902 N N . SER A 1 120 ? 16.717 1.081 -24.368 1.00 98.31 120 SER A N 1
ATOM 903 C CA . SER A 1 120 ? 16.002 0.221 -23.418 1.00 98.31 120 SER A CA 1
ATOM 904 C C . SER A 1 120 ? 15.972 0.724 -21.978 1.00 98.31 120 SER A C 1
ATOM 906 O O . SER A 1 120 ? 15.446 0.028 -21.114 1.00 98.31 120 SER A O 1
ATOM 908 N N . LYS A 1 121 ? 16.568 1.882 -21.667 1.00 98.25 121 LYS A N 1
ATOM 909 C CA . LYS A 1 121 ? 16.871 2.282 -20.279 1.00 98.25 121 LYS A CA 1
ATOM 910 C C . LYS A 1 121 ? 15.708 2.156 -19.285 1.00 98.25 121 LYS A C 1
ATOM 912 O O . LYS A 1 121 ? 15.953 1.756 -18.152 1.00 98.25 121 LYS A O 1
ATOM 917 N N . TYR A 1 122 ? 14.469 2.431 -19.698 1.00 98.25 122 TYR A N 1
ATOM 918 C CA . TYR A 1 122 ? 13.296 2.393 -18.815 1.00 98.25 122 TYR A CA 1
ATOM 919 C C . TYR A 1 122 ? 12.848 0.983 -18.414 1.00 98.25 122 TYR A C 1
ATOM 921 O O . TYR A 1 122 ? 12.202 0.839 -17.382 1.00 98.25 122 TYR A O 1
ATOM 929 N N . TRP A 1 123 ? 13.241 -0.049 -19.160 1.00 98.56 123 TRP A N 1
ATOM 930 C CA . TRP A 1 123 ? 12.979 -1.460 -18.855 1.00 98.56 123 TRP A CA 1
ATOM 931 C C . TRP A 1 123 ? 14.277 -2.273 -18.785 1.00 98.56 123 TRP A C 1
ATOM 933 O O . TRP A 1 123 ? 14.285 -3.478 -19.033 1.00 98.56 123 TRP A O 1
ATOM 943 N N . CYS A 1 124 ? 15.400 -1.612 -18.492 1.00 98.69 124 CYS A N 1
ATOM 944 C CA . CYS A 1 124 ? 16.712 -2.240 -18.476 1.00 98.69 124 CYS A CA 1
ATOM 945 C C . CYS A 1 124 ? 17.350 -2.205 -17.094 1.00 98.69 124 CYS A C 1
ATOM 947 O O . CYS A 1 124 ? 17.325 -1.182 -16.410 1.00 98.69 124 CYS A O 1
ATOM 949 N N . ILE A 1 125 ? 17.984 -3.316 -16.732 1.00 98.12 125 ILE A N 1
ATOM 950 C CA . ILE A 1 125 ? 18.845 -3.437 -15.559 1.00 98.12 125 ILE A CA 1
ATOM 951 C C . ILE A 1 125 ? 20.183 -4.047 -15.978 1.00 98.12 125 ILE A C 1
ATOM 953 O O . ILE A 1 125 ? 20.299 -4.681 -17.031 1.00 98.12 125 ILE A O 1
ATOM 957 N N . THR A 1 126 ? 21.209 -3.872 -15.158 1.00 97.00 126 THR A N 1
ATOM 958 C CA . THR A 1 126 ? 22.550 -4.391 -15.415 1.00 97.00 126 THR A CA 1
ATOM 959 C C . THR A 1 126 ? 22.955 -5.342 -14.295 1.00 97.00 126 THR A C 1
ATOM 961 O O . THR A 1 126 ? 22.873 -4.996 -13.123 1.00 97.00 126 THR A O 1
ATOM 964 N N . MET A 1 127 ? 23.392 -6.553 -14.641 1.00 96.12 127 MET A N 1
ATOM 965 C CA . MET A 1 127 ? 23.748 -7.593 -13.663 1.00 96.12 127 MET A CA 1
ATOM 966 C C . MET A 1 127 ? 25.187 -8.075 -13.847 1.00 96.12 127 MET A C 1
ATOM 968 O O . MET A 1 127 ? 25.753 -7.909 -14.930 1.00 96.12 127 MET A O 1
ATOM 972 N N . PRO A 1 128 ? 25.790 -8.749 -12.851 1.00 95.06 128 PRO A N 1
ATOM 973 C CA . PRO A 1 128 ? 27.054 -9.451 -13.044 1.00 95.06 128 PRO A CA 1
ATOM 974 C C . PRO A 1 128 ? 26.998 -10.375 -14.268 1.00 95.06 128 PRO A C 1
ATOM 976 O O . PRO A 1 128 ? 26.061 -11.155 -14.443 1.00 95.06 128 PRO A O 1
ATOM 979 N N . GLY A 1 129 ? 27.975 -10.245 -15.164 1.00 94.06 129 GLY A N 1
ATOM 980 C CA . GLY A 1 129 ? 28.006 -10.992 -16.424 1.00 94.06 129 GLY A CA 1
ATOM 981 C C . GLY A 1 129 ? 29.350 -11.626 -16.740 1.00 94.06 129 GLY A C 1
ATOM 982 O O . GLY A 1 129 ? 29.448 -12.380 -17.702 1.00 94.06 129 GLY A O 1
ATOM 983 N N . ARG A 1 130 ? 30.411 -11.333 -15.984 1.00 94.69 130 ARG A N 1
ATOM 984 C CA . ARG A 1 130 ? 31.759 -11.868 -16.214 1.00 94.69 130 ARG A CA 1
ATOM 985 C C . ARG A 1 130 ? 32.148 -12.857 -15.121 1.00 94.69 130 ARG A C 1
ATOM 987 O O . ARG A 1 130 ? 31.937 -12.588 -13.948 1.00 94.69 130 ARG A O 1
ATOM 994 N N . LEU A 1 131 ? 32.791 -13.949 -15.534 1.00 93.62 131 LEU A N 1
ATOM 995 C CA . LEU A 1 131 ? 33.293 -15.013 -14.659 1.00 93.62 131 LEU A CA 1
ATOM 996 C C . LEU A 1 131 ? 32.207 -15.590 -13.730 1.00 93.62 131 LEU A C 1
ATOM 998 O O . LEU A 1 131 ? 32.449 -15.854 -12.556 1.00 93.62 131 LEU A O 1
ATOM 1002 N N . VAL A 1 132 ? 31.010 -15.812 -14.274 1.00 93.88 132 VAL A N 1
ATOM 1003 C CA . VAL A 1 132 ? 29.887 -16.403 -13.540 1.00 93.88 132 VAL A CA 1
ATOM 1004 C C . VAL A 1 132 ? 30.059 -17.919 -13.509 1.00 93.88 132 VAL A C 1
ATOM 1006 O O . VAL A 1 132 ? 30.136 -18.554 -14.563 1.00 93.88 132 VAL A O 1
ATOM 1009 N N . ASN A 1 133 ? 30.123 -18.491 -12.307 1.00 95.88 133 ASN A N 1
ATOM 1010 C CA . ASN A 1 133 ? 30.168 -19.935 -12.100 1.00 95.88 133 ASN A CA 1
ATOM 1011 C C . ASN A 1 133 ? 28.744 -20.507 -12.095 1.00 95.88 133 ASN A C 1
ATOM 1013 O O . ASN A 1 133 ? 27.899 -20.045 -11.331 1.00 95.88 133 ASN A O 1
ATOM 1017 N N . SER A 1 134 ? 28.464 -21.494 -12.945 1.00 96.44 134 SER A N 1
ATOM 1018 C CA . SER A 1 134 ? 27.137 -22.110 -13.045 1.00 96.44 134 SER A CA 1
ATOM 1019 C C . SER A 1 134 ? 27.230 -23.582 -13.440 1.00 96.44 134 SER A C 1
ATOM 1021 O O . SER A 1 134 ? 28.292 -24.063 -13.833 1.00 96.44 134 SER A O 1
ATOM 1023 N N . THR A 1 135 ? 26.128 -24.314 -13.309 1.00 96.50 135 THR A N 1
ATOM 1024 C CA . THR A 1 135 ? 26.059 -25.747 -13.608 1.00 96.50 135 THR A CA 1
ATOM 1025 C C . THR A 1 135 ? 26.290 -26.034 -15.091 1.00 96.50 135 THR A C 1
ATOM 1027 O O . THR A 1 135 ? 25.814 -25.295 -15.955 1.00 96.50 135 THR A O 1
ATOM 1030 N N . VAL A 1 136 ? 26.963 -27.144 -15.396 1.00 95.31 136 VAL A N 1
ATOM 1031 C CA . VAL A 1 136 ? 27.175 -27.645 -16.764 1.00 95.31 136 VAL A CA 1
ATOM 1032 C C . VAL A 1 136 ? 26.687 -29.095 -16.904 1.00 95.31 136 VAL A C 1
ATOM 1034 O O . VAL A 1 136 ? 26.627 -29.814 -15.900 1.00 95.31 136 VAL A O 1
ATOM 1037 N N . PRO A 1 137 ? 26.340 -29.558 -18.124 1.00 95.44 137 PRO A N 1
ATOM 1038 C CA . PRO A 1 137 ? 25.976 -30.956 -18.357 1.00 95.44 137 PRO A CA 1
ATOM 1039 C C . PRO A 1 137 ? 27.042 -31.930 -17.832 1.00 95.44 137 PRO A C 1
ATOM 1041 O O . PRO A 1 137 ? 28.235 -31.652 -17.927 1.00 95.44 137 PRO A O 1
ATOM 1044 N N . GLY A 1 138 ? 26.610 -33.075 -17.294 1.00 93.62 138 GLY A N 1
ATOM 1045 C CA . GLY A 1 138 ? 27.510 -34.082 -16.713 1.00 93.62 138 GLY A CA 1
ATOM 1046 C C . GLY A 1 138 ? 27.798 -33.923 -15.213 1.00 93.62 138 GLY A C 1
ATOM 1047 O O . GLY A 1 138 ? 28.629 -34.657 -14.692 1.00 93.62 138 GLY A O 1
ATOM 1048 N N . GLY A 1 139 ? 27.106 -33.015 -14.508 1.00 87.50 139 GLY A N 1
ATOM 1049 C CA . GLY A 1 139 ? 27.111 -32.963 -13.036 1.00 87.50 139 GLY A CA 1
ATOM 1050 C C . GLY A 1 139 ? 28.223 -32.120 -12.400 1.00 87.50 139 GLY A C 1
ATOM 1051 O O . GLY A 1 139 ? 28.741 -32.495 -11.353 1.00 87.50 139 GLY A O 1
ATOM 1052 N N . GLY A 1 140 ? 28.593 -30.981 -12.997 1.00 95.12 140 GLY A N 1
ATOM 1053 C CA . GLY A 1 140 ? 29.645 -30.098 -12.472 1.00 95.12 140 GLY A CA 1
ATOM 1054 C C . GLY A 1 140 ? 29.351 -28.606 -12.628 1.00 95.12 140 GLY A C 1
ATOM 1055 O O . GLY A 1 140 ? 28.244 -28.211 -12.999 1.00 95.12 140 GLY A O 1
ATOM 1056 N N . TYR A 1 141 ? 30.373 -27.781 -12.381 1.00 96.94 141 TYR A N 1
ATOM 1057 C CA . TYR A 1 141 ? 30.322 -26.323 -12.509 1.00 96.94 141 TYR A CA 1
ATOM 1058 C C . TYR A 1 141 ? 31.353 -25.813 -13.519 1.00 96.94 141 TYR A C 1
ATOM 1060 O O . TYR A 1 141 ? 32.451 -26.356 -13.634 1.00 96.94 141 TYR A O 1
ATOM 1068 N N . GLY A 1 142 ? 31.001 -24.755 -14.245 1.00 96.38 142 GLY A N 1
ATOM 1069 C CA . GLY A 1 142 ? 31.869 -24.096 -15.208 1.00 96.38 142 GLY A CA 1
ATOM 1070 C C . GLY A 1 142 ? 31.690 -22.584 -15.194 1.00 96.38 142 GLY A C 1
ATOM 1071 O O . GLY A 1 142 ? 30.591 -22.063 -15.001 1.00 96.38 142 GLY A O 1
ATOM 1072 N N . ILE A 1 143 ? 32.789 -21.878 -15.451 1.00 96.00 143 ILE A N 1
ATOM 1073 C CA . ILE A 1 143 ? 32.813 -20.418 -15.497 1.00 96.00 143 ILE A CA 1
ATOM 1074 C C . ILE A 1 143 ? 32.531 -19.942 -16.927 1.00 96.00 143 ILE A C 1
ATOM 1076 O O . ILE A 1 143 ? 33.219 -20.328 -17.877 1.00 96.00 143 ILE A O 1
ATOM 1080 N N . LYS A 1 144 ? 31.531 -19.071 -17.088 1.00 94.75 144 LYS A N 1
ATOM 1081 C CA . LYS A 1 144 ? 31.168 -18.437 -18.366 1.00 94.75 144 LYS A CA 1
ATOM 1082 C C . LYS A 1 144 ? 31.030 -16.919 -18.213 1.00 94.75 144 LYS A C 1
ATOM 1084 O O . LYS A 1 144 ? 31.043 -16.377 -17.112 1.00 94.75 144 LYS A O 1
ATOM 1089 N N . SER A 1 145 ? 30.990 -16.205 -19.338 1.00 94.94 145 SER A N 1
ATOM 1090 C CA . SER A 1 145 ? 30.839 -14.743 -19.379 1.00 94.94 145 SER A CA 1
ATOM 1091 C C . SER A 1 145 ? 29.922 -14.319 -20.526 1.00 94.94 145 SER A C 1
ATOM 1093 O O . SER A 1 145 ? 29.875 -14.988 -21.557 1.00 94.94 145 SER A O 1
ATOM 1095 N N . GLY A 1 146 ? 29.210 -13.212 -20.345 1.00 94.56 146 GLY A N 1
ATOM 1096 C CA . GLY A 1 146 ? 28.266 -12.636 -21.294 1.00 94.56 146 GLY A CA 1
ATOM 1097 C C . GLY A 1 146 ? 26.986 -12.157 -20.614 1.00 94.56 146 GLY A C 1
ATOM 1098 O O . GLY A 1 146 ? 26.614 -12.633 -19.544 1.00 94.56 146 GLY A O 1
ATOM 1099 N N . THR A 1 147 ? 26.243 -11.293 -21.299 1.00 95.88 147 THR A N 1
ATOM 1100 C CA . THR A 1 147 ? 24.870 -10.909 -20.917 1.00 95.88 147 THR A CA 1
ATOM 1101 C C . THR A 1 147 ? 23.921 -12.110 -20.837 1.00 95.88 147 THR A C 1
ATOM 1103 O O . THR A 1 147 ? 22.930 -12.062 -20.114 1.00 95.88 147 THR A O 1
ATOM 1106 N N . SER A 1 148 ? 24.253 -13.232 -21.489 1.00 95.88 148 SER A N 1
ATOM 1107 C CA . SER A 1 148 ? 23.572 -14.523 -21.311 1.00 95.88 148 SER A CA 1
ATOM 1108 C C . SER A 1 148 ? 23.651 -15.077 -19.882 1.00 95.88 148 SER A C 1
ATOM 1110 O O . SER A 1 148 ? 22.796 -15.881 -19.526 1.00 95.88 148 SER A O 1
ATOM 1112 N N . MET A 1 149 ? 24.644 -14.661 -19.085 1.00 96.06 149 MET A N 1
ATOM 1113 C CA . MET A 1 149 ? 24.791 -15.007 -17.662 1.00 96.06 149 MET A CA 1
ATOM 1114 C C . MET A 1 149 ? 24.083 -13.984 -16.761 1.00 96.06 149 MET A C 1
ATOM 1116 O O . MET A 1 149 ? 23.581 -14.328 -15.696 1.00 96.06 149 MET A O 1
ATOM 1120 N N . SER A 1 150 ? 23.992 -12.735 -17.223 1.00 97.00 150 SER A N 1
ATOM 1121 C CA . SER A 1 150 ? 23.296 -11.635 -16.551 1.00 97.00 150 SER A CA 1
ATOM 1122 C C . SER A 1 150 ? 21.772 -11.787 -16.597 1.00 97.00 150 SER A C 1
ATOM 1124 O O . SER A 1 150 ? 21.103 -11.599 -15.585 1.00 97.00 150 SER A O 1
ATOM 1126 N N . ALA A 1 151 ? 21.211 -12.166 -17.749 1.00 98.19 151 ALA A N 1
ATOM 1127 C CA . ALA A 1 151 ? 19.768 -12.344 -17.935 1.00 98.19 151 ALA A CA 1
ATOM 1128 C C . ALA A 1 151 ? 19.112 -13.353 -16.960 1.00 98.19 151 ALA A C 1
ATOM 1130 O O . ALA A 1 151 ? 18.121 -12.983 -16.322 1.00 98.19 151 ALA A O 1
ATOM 1131 N N . PRO A 1 152 ? 19.649 -14.573 -16.739 1.00 97.88 152 PRO A N 1
ATOM 1132 C CA . PRO A 1 152 ? 19.063 -15.503 -15.777 1.00 97.88 152 PRO A CA 1
ATOM 1133 C C . PRO A 1 152 ? 19.232 -15.009 -14.337 1.00 97.88 152 PRO A C 1
ATOM 1135 O O . PRO A 1 152 ? 18.363 -15.269 -13.512 1.00 97.88 152 PRO A O 1
ATOM 1138 N N . HIS A 1 153 ? 20.287 -14.240 -14.041 1.00 96.62 153 HIS A N 1
ATOM 1139 C CA . HIS A 1 153 ? 20.454 -13.593 -12.738 1.00 96.62 153 HIS A CA 1
ATOM 1140 C C . HIS A 1 153 ? 19.335 -12.571 -12.476 1.00 96.62 153 HIS A C 1
ATOM 1142 O O . HIS A 1 153 ? 18.696 -12.608 -11.428 1.00 96.62 153 HIS A O 1
ATOM 1148 N N . ALA A 1 154 ? 19.035 -11.710 -13.457 1.00 98.38 154 ALA A N 1
ATOM 1149 C CA . ALA A 1 154 ? 17.912 -10.773 -13.377 1.00 98.38 154 ALA A CA 1
ATOM 1150 C C . ALA A 1 154 ? 16.560 -11.490 -13.274 1.00 98.38 154 ALA A C 1
ATOM 1152 O O . ALA A 1 154 ? 15.700 -11.078 -12.501 1.00 98.38 154 ALA A O 1
ATOM 1153 N N . THR A 1 155 ? 16.386 -12.581 -14.024 1.00 98.69 155 THR A N 1
ATOM 1154 C CA . THR A 1 155 ? 15.160 -13.390 -13.987 1.00 98.69 155 THR A CA 1
ATOM 1155 C C . THR A 1 155 ? 14.956 -14.022 -12.609 1.00 98.69 155 THR A C 1
ATOM 1157 O O . THR A 1 155 ? 13.849 -13.984 -12.083 1.00 98.69 155 THR A O 1
ATOM 1160 N N . GLY A 1 156 ? 16.017 -14.549 -11.990 1.00 98.38 156 GLY A N 1
ATOM 1161 C CA . GLY A 1 156 ? 15.966 -15.070 -10.622 1.00 98.38 156 GLY A CA 1
ATOM 1162 C C . GLY A 1 156 ? 15.640 -13.985 -9.592 1.00 98.38 156 GLY A C 1
ATOM 1163 O O . GLY A 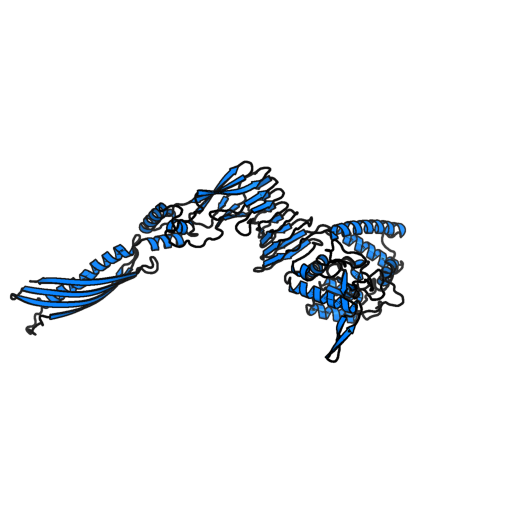1 156 ? 14.806 -14.201 -8.719 1.00 98.38 156 GLY A O 1
ATOM 1164 N N . ALA A 1 157 ? 16.225 -12.791 -9.732 1.00 98.62 157 ALA A N 1
ATOM 1165 C CA . ALA A 1 157 ? 15.892 -11.650 -8.880 1.00 98.62 157 ALA A CA 1
ATOM 1166 C C . ALA A 1 157 ? 14.412 -11.244 -9.012 1.00 98.62 157 ALA A C 1
ATOM 1168 O O . ALA A 1 157 ? 13.738 -11.049 -8.004 1.00 98.62 157 ALA A O 1
ATOM 1169 N N . LEU A 1 158 ? 13.884 -11.182 -10.240 1.00 98.81 158 LEU A N 1
ATOM 1170 C CA . LEU A 1 158 ? 12.465 -10.926 -10.494 1.00 98.81 158 LEU A CA 1
ATOM 1171 C C . LEU A 1 158 ? 11.566 -11.993 -9.855 1.00 98.81 158 LEU A C 1
ATOM 1173 O O . LEU A 1 158 ? 10.540 -11.654 -9.272 1.00 98.81 158 LEU A O 1
ATOM 1177 N N . ALA A 1 159 ? 11.959 -13.268 -9.927 1.00 98.56 159 ALA A N 1
ATOM 1178 C CA . ALA A 1 159 ? 11.206 -14.364 -9.324 1.00 98.56 159 ALA A CA 1
ATOM 1179 C C . ALA A 1 159 ? 11.105 -14.227 -7.794 1.00 98.56 159 ALA A C 1
ATOM 1181 O O . ALA A 1 159 ? 10.023 -14.415 -7.246 1.00 98.56 159 ALA A O 1
ATOM 1182 N N . LEU A 1 160 ? 12.180 -13.810 -7.115 1.00 98.69 160 LEU A N 1
ATOM 1183 C CA . LEU A 1 160 ? 12.153 -13.542 -5.669 1.00 98.69 160 LEU A CA 1
ATOM 1184 C C . LEU A 1 160 ? 11.223 -12.375 -5.310 1.00 98.69 160 LEU A C 1
ATOM 1186 O O . LEU A 1 160 ? 10.522 -12.424 -4.302 1.00 98.69 160 LEU A O 1
ATOM 1190 N N . VAL A 1 161 ? 11.173 -11.331 -6.143 1.00 98.81 161 VAL A N 1
ATOM 1191 C CA . VAL A 1 161 ? 10.215 -10.227 -5.962 1.00 98.81 161 VAL A CA 1
ATOM 1192 C C . VAL A 1 161 ? 8.777 -10.721 -6.145 1.00 98.81 161 VAL A C 1
ATOM 1194 O O . VAL A 1 161 ? 7.911 -10.415 -5.329 1.00 98.81 161 VAL A O 1
ATOM 1197 N N . MET A 1 162 ? 8.528 -11.529 -7.176 1.00 98.56 162 MET A N 1
ATOM 1198 C CA . MET A 1 162 ? 7.224 -12.148 -7.426 1.00 98.56 162 MET A CA 1
ATOM 1199 C C . MET A 1 162 ? 6.765 -13.067 -6.285 1.00 98.56 162 MET A C 1
ATOM 1201 O O . MET A 1 162 ? 5.569 -13.131 -6.011 1.00 98.56 162 MET A O 1
ATOM 1205 N N . GLU A 1 163 ? 7.693 -13.775 -5.638 1.00 98.06 163 GLU A N 1
ATOM 1206 C CA . GLU A 1 163 ? 7.428 -14.630 -4.476 1.00 98.06 163 GLU A CA 1
ATOM 1207 C C . GLU A 1 163 ? 7.129 -13.804 -3.218 1.00 98.06 163 GLU A C 1
ATOM 1209 O O . GLU A 1 163 ? 6.173 -14.091 -2.498 1.00 98.06 163 GLU A O 1
ATOM 1214 N N . ARG A 1 164 ? 7.896 -12.733 -2.981 1.00 98.31 164 ARG A N 1
ATOM 1215 C CA . ARG A 1 164 ? 7.703 -11.822 -1.843 1.00 98.31 164 ARG A CA 1
ATOM 1216 C C . ARG A 1 164 ? 6.362 -11.086 -1.882 1.00 98.31 164 ARG A C 1
ATOM 1218 O O . ARG A 1 164 ? 5.806 -10.788 -0.821 1.00 98.31 164 ARG A O 1
ATOM 1225 N N . PHE A 1 165 ? 5.869 -10.763 -3.076 1.00 98.31 165 PHE A N 1
ATOM 1226 C CA . PHE A 1 165 ? 4.633 -10.007 -3.280 1.00 98.31 165 PHE A CA 1
ATOM 1227 C C . PHE A 1 165 ? 3.626 -10.810 -4.117 1.00 98.31 165 PHE A C 1
ATOM 1229 O O . PHE A 1 165 ? 3.376 -10.481 -5.279 1.00 98.31 165 PHE A O 1
ATOM 1236 N N . PRO A 1 166 ? 2.996 -11.852 -3.542 1.00 96.06 166 PRO A N 1
ATOM 1237 C CA . PRO A 1 166 ? 2.096 -12.736 -4.287 1.00 96.06 166 PRO A CA 1
ATOM 1238 C C . PRO A 1 166 ? 0.817 -12.039 -4.777 1.00 96.06 166 PRO A C 1
ATOM 1240 O O . PRO A 1 166 ? 0.134 -12.560 -5.653 1.00 96.06 166 PRO A O 1
ATOM 1243 N N . TYR A 1 167 ? 0.495 -10.866 -4.225 1.00 97.12 167 TYR A N 1
ATOM 1244 C CA . TYR A 1 167 ? -0.653 -10.046 -4.614 1.00 97.12 167 TYR A CA 1
ATOM 1245 C C . TYR A 1 167 ? -0.347 -9.052 -5.751 1.00 97.12 167 TYR A C 1
ATOM 1247 O O . TYR A 1 167 ? -1.263 -8.397 -6.241 1.00 97.12 167 TYR A O 1
ATOM 1255 N N . MET A 1 168 ? 0.919 -8.911 -6.164 1.00 98.12 168 MET A N 1
ATOM 1256 C CA . MET A 1 168 ? 1.313 -8.006 -7.247 1.00 98.12 168 MET A CA 1
ATOM 1257 C C . MET A 1 168 ? 1.195 -8.675 -8.619 1.00 98.12 168 MET A C 1
ATOM 1259 O O . MET A 1 168 ? 1.547 -9.847 -8.804 1.00 98.12 168 MET A O 1
ATOM 1263 N N . THR A 1 169 ? 0.779 -7.892 -9.617 1.00 97.81 169 THR A N 1
ATOM 1264 C CA . THR A 1 169 ? 0.855 -8.297 -11.025 1.00 97.81 169 THR A CA 1
ATOM 1265 C C . THR A 1 169 ? 2.313 -8.474 -11.465 1.00 97.81 169 THR A C 1
ATOM 1267 O O . THR A 1 169 ? 3.256 -8.046 -10.794 1.00 97.81 169 THR A O 1
ATOM 1270 N N . ASN A 1 170 ? 2.524 -9.107 -12.623 1.00 98.00 170 ASN A N 1
ATOM 1271 C CA . ASN A 1 170 ? 3.869 -9.254 -13.187 1.00 98.00 170 ASN A CA 1
ATOM 1272 C C . ASN A 1 170 ? 4.539 -7.892 -13.407 1.00 98.00 170 ASN A C 1
ATOM 1274 O O . ASN A 1 170 ? 5.688 -7.706 -13.013 1.00 98.00 170 ASN A O 1
ATOM 1278 N N . GLU A 1 171 ? 3.801 -6.938 -13.969 1.00 97.94 171 GLU A N 1
ATOM 1279 C CA . GLU A 1 171 ? 4.271 -5.573 -14.206 1.00 97.94 171 GLU A CA 1
ATOM 1280 C C . GLU A 1 171 ? 4.670 -4.863 -12.906 1.00 97.94 171 GLU A C 1
ATOM 1282 O O . GLU A 1 171 ? 5.755 -4.292 -12.823 1.00 97.94 171 GLU A O 1
ATOM 1287 N N . GLN A 1 172 ? 3.853 -4.970 -11.855 1.00 98.69 172 GLN A N 1
ATOM 1288 C CA . GLN A 1 172 ? 4.166 -4.389 -10.549 1.00 98.69 172 GLN A CA 1
ATOM 1289 C C . GLN A 1 172 ? 5.430 -5.000 -9.932 1.00 98.69 172 GLN A C 1
ATOM 1291 O O . GLN A 1 172 ? 6.280 -4.270 -9.422 1.00 98.69 172 GLN A O 1
ATOM 1296 N N . ALA A 1 173 ? 5.606 -6.322 -10.024 1.00 98.69 173 ALA A N 1
ATOM 1297 C CA . ALA A 1 173 ? 6.823 -6.987 -9.557 1.00 98.69 173 ALA A CA 1
ATOM 1298 C C . ALA A 1 173 ? 8.064 -6.532 -10.349 1.00 98.69 173 ALA A C 1
ATOM 1300 O O . ALA A 1 173 ? 9.124 -6.286 -9.767 1.00 98.69 173 ALA A O 1
ATOM 1301 N N . LEU A 1 174 ? 7.936 -6.358 -11.669 1.00 98.81 174 LEU A N 1
ATOM 1302 C CA . LEU A 1 174 ? 9.003 -5.800 -12.499 1.00 98.81 174 LEU A CA 1
ATOM 1303 C C . LEU A 1 174 ? 9.329 -4.358 -12.101 1.00 98.81 174 LEU A C 1
ATOM 1305 O O . LEU A 1 174 ? 10.499 -4.011 -11.957 1.00 98.81 174 LEU A O 1
ATOM 1309 N N . GLN A 1 175 ? 8.312 -3.533 -11.863 1.00 98.62 175 GLN A N 1
ATOM 1310 C CA . GLN A 1 175 ? 8.492 -2.168 -11.386 1.00 98.62 175 GLN A CA 1
ATOM 1311 C C . GLN A 1 175 ? 9.220 -2.134 -10.036 1.00 98.62 175 GLN A C 1
ATOM 1313 O O . GLN A 1 175 ? 10.123 -1.315 -9.861 1.00 98.62 175 GLN A O 1
ATOM 1318 N N . VAL A 1 176 ? 8.893 -3.019 -9.089 1.00 98.88 176 VAL A N 1
ATOM 1319 C CA . VAL A 1 176 ? 9.628 -3.115 -7.817 1.00 98.88 176 VAL A CA 1
ATOM 1320 C C . VAL A 1 176 ? 11.097 -3.446 -8.074 1.00 98.88 176 VAL A C 1
ATOM 1322 O O . VAL A 1 176 ? 11.961 -2.748 -7.549 1.00 98.88 176 VAL A O 1
ATOM 1325 N N . LEU A 1 177 ? 11.405 -4.435 -8.921 1.00 98.81 177 LEU A N 1
ATOM 1326 C CA . LEU A 1 177 ? 12.790 -4.787 -9.258 1.00 98.81 177 LEU A CA 1
ATOM 1327 C C . LEU A 1 177 ? 13.568 -3.604 -9.858 1.00 98.81 177 LEU A C 1
ATOM 1329 O O . LEU A 1 177 ? 14.712 -3.360 -9.478 1.00 98.81 177 LEU A O 1
ATOM 1333 N N . LEU A 1 178 ? 12.954 -2.875 -10.793 1.00 98.81 178 LEU A N 1
ATOM 1334 C CA . LEU A 1 178 ? 13.583 -1.742 -11.473 1.00 98.81 178 LEU A CA 1
ATOM 1335 C C . LEU A 1 178 ? 13.773 -0.549 -10.528 1.00 98.81 178 LEU A C 1
ATOM 1337 O O . LEU A 1 178 ? 14.871 -0.018 -10.405 1.00 98.81 178 LEU A O 1
ATOM 1341 N N . THR A 1 179 ? 12.724 -0.150 -9.813 1.00 98.69 179 THR A N 1
ATOM 1342 C CA . THR A 1 179 ? 12.720 1.083 -9.005 1.00 98.69 179 THR A CA 1
ATOM 1343 C C . THR A 1 179 ? 13.500 0.972 -7.697 1.00 98.69 179 THR A C 1
ATOM 1345 O O . THR A 1 179 ? 13.778 1.983 -7.052 1.00 98.69 179 THR A O 1
ATOM 1348 N N . THR A 1 180 ? 13.866 -0.245 -7.292 1.00 98.75 180 THR A N 1
ATOM 1349 C CA . THR A 1 180 ? 14.690 -0.487 -6.101 1.00 98.75 180 THR A CA 1
ATOM 1350 C C . THR A 1 180 ? 16.170 -0.671 -6.414 1.00 98.75 180 THR A C 1
ATOM 1352 O O . THR A 1 180 ? 16.975 -0.680 -5.479 1.00 98.75 180 THR A O 1
ATOM 1355 N N . ALA A 1 181 ? 16.533 -0.749 -7.697 1.00 98.31 181 ALA A N 1
ATOM 1356 C CA . ALA A 1 181 ? 17.907 -0.848 -8.162 1.00 98.31 181 ALA A CA 1
ATOM 1357 C C . ALA A 1 181 ? 18.778 0.341 -7.712 1.00 98.31 181 ALA A C 1
ATOM 1359 O O . ALA A 1 181 ? 18.297 1.429 -7.378 1.00 98.31 181 ALA A O 1
ATOM 1360 N N . THR A 1 182 ? 20.087 0.105 -7.692 1.00 97.44 182 THR A N 1
ATOM 1361 C CA . THR A 1 182 ? 21.101 1.097 -7.323 1.00 97.44 182 THR A CA 1
ATOM 1362 C C . THR A 1 182 ? 22.074 1.326 -8.466 1.00 97.44 182 THR A C 1
ATOM 1364 O O . THR A 1 182 ? 22.403 0.406 -9.215 1.00 97.44 182 THR A O 1
ATOM 1367 N N . GLN A 1 183 ? 22.600 2.539 -8.572 1.00 94.31 183 GLN A N 1
ATOM 1368 C CA . GLN A 1 183 ? 23.674 2.869 -9.499 1.00 94.31 183 GLN A CA 1
ATOM 1369 C C . GLN A 1 183 ? 24.968 2.108 -9.147 1.00 94.31 183 GLN A C 1
ATOM 1371 O O . GLN A 1 183 ? 25.075 1.456 -8.108 1.00 94.31 183 GLN A O 1
ATOM 1376 N N . LEU A 1 184 ? 25.973 2.176 -10.026 1.00 92.31 184 LEU A N 1
ATOM 1377 C CA . LEU A 1 184 ? 27.239 1.442 -9.856 1.00 92.31 184 LEU A CA 1
ATOM 1378 C C . LEU A 1 184 ? 28.044 1.864 -8.615 1.00 92.31 184 LEU A C 1
ATOM 1380 O O . LEU A 1 184 ? 28.883 1.098 -8.148 1.00 92.31 184 LEU A O 1
ATOM 1384 N N . ASP A 1 185 ? 27.789 3.063 -8.093 1.00 92.25 185 ASP A N 1
ATOM 1385 C CA . ASP A 1 185 ? 28.362 3.586 -6.849 1.00 92.25 185 ASP A CA 1
ATOM 1386 C C . ASP A 1 185 ? 27.547 3.204 -5.596 1.00 92.25 185 ASP A C 1
ATOM 1388 O O . ASP A 1 185 ? 27.900 3.593 -4.486 1.00 92.25 185 ASP A O 1
ATOM 1392 N N . GLY A 1 186 ? 26.459 2.444 -5.763 1.00 92.50 186 GLY A N 1
ATOM 1393 C CA . GLY A 1 186 ? 25.552 2.028 -4.694 1.00 92.50 186 GLY A CA 1
ATOM 1394 C C . GLY A 1 186 ? 24.466 3.048 -4.340 1.00 92.50 186 GLY A C 1
ATOM 1395 O O . GLY A 1 186 ? 23.611 2.747 -3.506 1.00 92.50 186 GLY A O 1
ATOM 1396 N N . SER A 1 187 ? 24.447 4.229 -4.966 1.00 95.75 187 SER A N 1
ATOM 1397 C CA . SER A 1 187 ? 23.399 5.226 -4.732 1.00 95.75 187 SER A CA 1
ATOM 1398 C C . SER A 1 187 ? 22.040 4.772 -5.281 1.00 95.75 187 SER A C 1
ATOM 1400 O O . SER A 1 187 ? 21.951 3.987 -6.228 1.00 95.75 187 SER A O 1
ATOM 1402 N N . ILE A 1 188 ? 20.950 5.254 -4.675 1.00 95.69 188 ILE A N 1
ATOM 1403 C CA . ILE A 1 188 ? 19.586 4.943 -5.126 1.00 95.69 188 ILE A CA 1
ATOM 1404 C C . ILE A 1 188 ? 19.340 5.600 -6.482 1.00 95.69 188 ILE A C 1
ATOM 1406 O O . ILE A 1 188 ? 19.443 6.824 -6.611 1.00 95.69 188 ILE A O 1
ATOM 1410 N N . THR A 1 189 ? 18.931 4.799 -7.462 1.00 96.75 189 THR A N 1
ATOM 1411 C CA . THR A 1 189 ? 18.608 5.286 -8.801 1.00 96.75 189 THR A CA 1
ATOM 1412 C C . THR A 1 189 ? 17.382 6.197 -8.771 1.00 96.75 189 THR A C 1
ATOM 1414 O O . THR A 1 189 ? 16.267 5.753 -8.495 1.00 96.75 189 THR A O 1
ATOM 1417 N N . GLN A 1 190 ? 17.580 7.481 -9.082 1.00 95.81 190 GLN A N 1
ATOM 1418 C CA . GLN A 1 190 ? 16.480 8.445 -9.212 1.00 95.81 190 GLN A CA 1
ATOM 1419 C C . GLN A 1 190 ? 15.762 8.310 -10.556 1.00 95.81 190 GLN A C 1
ATOM 1421 O O . GLN A 1 190 ? 14.541 8.411 -10.619 1.00 95.81 190 GLN A O 1
ATOM 1426 N N . ALA A 1 191 ? 16.504 8.040 -11.627 1.00 97.06 191 ALA A N 1
ATOM 1427 C CA . ALA A 1 191 ? 15.960 7.790 -12.951 1.00 97.06 191 ALA A CA 1
ATOM 1428 C C . ALA A 1 191 ? 16.959 6.960 -13.777 1.00 97.06 191 ALA A C 1
ATOM 1430 O O . ALA A 1 191 ? 18.167 7.031 -13.526 1.00 97.06 191 ALA A O 1
ATOM 1431 N N . PRO A 1 192 ? 16.485 6.158 -14.746 1.00 97.81 192 PRO A N 1
ATOM 1432 C CA . PRO A 1 192 ? 17.351 5.269 -15.502 1.00 97.81 192 PRO A CA 1
ATOM 1433 C C . PRO A 1 192 ? 18.251 6.022 -16.491 1.00 97.81 192 PRO A C 1
ATOM 1435 O O . PRO A 1 192 ? 17.865 7.030 -17.089 1.00 97.81 192 PRO A O 1
ATOM 1438 N N . THR A 1 193 ? 19.441 5.471 -16.726 1.00 97.19 193 THR A N 1
ATOM 1439 C CA . THR A 1 193 ? 20.484 6.042 -17.594 1.00 97.19 193 THR A CA 1
ATOM 1440 C C . THR A 1 193 ? 20.700 5.212 -18.861 1.00 97.19 193 THR A C 1
ATOM 1442 O O . THR A 1 193 ? 20.435 4.011 -18.889 1.00 97.19 193 THR A O 1
ATOM 1445 N N . ASN A 1 194 ? 21.254 5.815 -19.916 1.00 97.12 194 ASN A N 1
ATOM 1446 C CA . ASN A 1 194 ? 21.575 5.080 -21.148 1.00 97.12 194 ASN A CA 1
ATOM 1447 C C . ASN A 1 194 ? 22.635 3.981 -20.922 1.00 97.12 194 ASN A C 1
ATOM 1449 O O . ASN A 1 194 ? 22.634 2.979 -21.627 1.00 97.12 194 ASN A O 1
ATOM 1453 N N . SER A 1 195 ? 23.535 4.131 -19.947 1.00 95.31 195 SER A N 1
ATOM 1454 C CA . SER A 1 195 ? 24.634 3.181 -19.736 1.00 95.31 195 SER A CA 1
ATOM 1455 C C . SER A 1 195 ? 24.181 1.898 -19.036 1.00 95.31 195 SER A C 1
ATOM 1457 O O . SER A 1 195 ? 24.470 0.801 -19.519 1.00 95.31 195 SER A O 1
ATOM 1459 N N . VAL A 1 196 ? 23.467 2.027 -17.914 1.00 96.50 196 VAL A N 1
ATOM 1460 C CA . VAL A 1 196 ? 23.113 0.899 -17.030 1.00 96.50 196 VAL A CA 1
ATOM 1461 C C . VAL A 1 196 ? 21.614 0.754 -16.765 1.00 96.50 196 VAL A C 1
ATOM 1463 O O . VAL A 1 196 ? 21.213 -0.108 -15.981 1.00 96.50 196 VAL A O 1
ATOM 1466 N N . GLY A 1 197 ? 20.775 1.565 -17.418 1.00 97.81 197 GLY A N 1
ATOM 1467 C CA . GLY A 1 197 ? 19.333 1.561 -17.190 1.00 97.81 197 GLY A CA 1
ATOM 1468 C C . GLY A 1 197 ? 19.043 1.984 -15.760 1.00 97.81 197 GLY A C 1
ATOM 1469 O O . GLY A 1 197 ? 19.598 2.981 -15.295 1.00 97.81 197 GLY A O 1
ATOM 1470 N N . TRP A 1 198 ? 18.234 1.193 -15.063 1.00 98.31 198 TRP A N 1
ATOM 1471 C CA . TRP A 1 198 ? 17.933 1.363 -13.644 1.00 98.31 198 TRP A CA 1
ATOM 1472 C C . TRP A 1 198 ? 19.113 1.058 -12.704 1.00 98.31 198 TRP A C 1
ATOM 1474 O O . TRP A 1 198 ? 19.031 1.351 -11.515 1.00 98.31 198 TRP A O 1
ATOM 1484 N N . GLY A 1 199 ? 20.220 0.506 -13.208 1.00 96.81 199 GLY A N 1
ATOM 1485 C CA . GLY A 1 199 ? 21.394 0.153 -12.407 1.00 96.81 199 GLY A CA 1
ATOM 1486 C C . GLY A 1 199 ? 21.474 -1.344 -12.120 1.00 96.81 199 GLY A C 1
ATOM 1487 O O . GLY A 1 199 ? 21.137 -2.153 -12.979 1.00 96.81 199 GLY A O 1
ATOM 1488 N N . VAL A 1 200 ? 21.961 -1.721 -10.941 1.00 96.56 200 VAL A N 1
ATOM 1489 C CA . VAL A 1 200 ? 22.094 -3.108 -10.470 1.00 96.56 200 VAL A CA 1
ATOM 1490 C C . VAL A 1 200 ? 20.943 -3.435 -9.527 1.00 96.56 200 VAL A C 1
ATOM 1492 O O . VAL A 1 200 ? 20.597 -2.615 -8.676 1.00 96.56 200 VAL A O 1
ATOM 1495 N N . ALA A 1 201 ? 20.342 -4.623 -9.655 1.00 97.06 201 ALA A N 1
ATOM 1496 C CA . ALA A 1 201 ? 19.266 -5.017 -8.746 1.00 97.06 201 ALA A CA 1
ATOM 1497 C C . ALA A 1 201 ? 19.743 -5.039 -7.299 1.00 97.06 201 ALA A C 1
ATOM 1499 O O . ALA A 1 201 ? 20.799 -5.585 -6.980 1.00 97.06 201 ALA A O 1
ATOM 1500 N N . ASN A 1 202 ? 18.897 -4.511 -6.424 1.00 98.06 202 ASN A N 1
ATOM 1501 C CA . ASN A 1 202 ? 19.106 -4.533 -4.993 1.00 98.06 202 ASN A CA 1
ATOM 1502 C C . ASN A 1 202 ? 17.928 -5.263 -4.342 1.00 98.06 202 ASN A C 1
ATOM 1504 O O . ASN A 1 202 ? 16.878 -4.676 -4.087 1.00 98.06 202 ASN A O 1
ATOM 1508 N N . LEU A 1 203 ? 18.101 -6.566 -4.108 1.00 98.06 203 LEU A N 1
ATOM 1509 C CA . LEU A 1 203 ? 17.042 -7.408 -3.551 1.00 98.06 203 LEU A CA 1
ATOM 1510 C C . LEU A 1 203 ? 16.670 -7.011 -2.122 1.00 98.06 203 LEU A C 1
ATOM 1512 O O . LEU A 1 203 ? 15.496 -7.065 -1.783 1.00 98.06 203 LEU A O 1
ATOM 1516 N N . GLU A 1 204 ? 17.625 -6.554 -1.309 1.00 98.06 204 GLU A N 1
ATOM 1517 C CA . GLU A 1 204 ? 17.334 -6.064 0.044 1.00 98.06 204 GLU A CA 1
ATOM 1518 C C . GLU A 1 204 ? 16.322 -4.912 0.003 1.00 98.06 204 GLU A C 1
ATOM 1520 O O . GLU A 1 204 ? 15.332 -4.921 0.735 1.00 98.06 204 GLU A O 1
ATOM 1525 N N . ARG A 1 205 ? 16.529 -3.949 -0.904 1.00 98.38 205 ARG A N 1
ATOM 1526 C CA . ARG A 1 205 ? 15.573 -2.863 -1.142 1.00 98.38 205 ARG A CA 1
ATOM 1527 C C . ARG A 1 205 ? 14.278 -3.389 -1.750 1.00 98.38 205 ARG A C 1
ATOM 1529 O O . ARG A 1 205 ? 13.215 -2.990 -1.291 1.00 98.38 205 ARG A O 1
ATOM 1536 N N . ALA A 1 206 ? 14.338 -4.302 -2.719 1.00 98.75 206 ALA A N 1
ATOM 1537 C CA . ALA A 1 206 ? 13.145 -4.883 -3.337 1.00 98.75 206 ALA A CA 1
ATOM 1538 C C . ALA A 1 206 ? 12.209 -5.547 -2.310 1.00 98.75 206 ALA A C 1
ATOM 1540 O O . ALA A 1 206 ? 10.995 -5.393 -2.403 1.00 98.75 206 ALA A O 1
ATOM 1541 N N . MET A 1 207 ? 12.748 -6.211 -1.279 1.00 98.56 207 MET A N 1
ATOM 1542 C CA . MET A 1 207 ? 11.947 -6.855 -0.224 1.00 98.56 207 MET A CA 1
ATOM 1543 C C . MET A 1 207 ? 11.167 -5.870 0.670 1.00 98.56 207 MET A C 1
ATOM 1545 O O . MET A 1 207 ? 10.280 -6.300 1.412 1.00 98.56 207 MET A O 1
ATOM 1549 N N . ARG A 1 208 ? 11.477 -4.567 0.600 1.00 98.69 208 ARG A N 1
ATOM 1550 C CA . ARG A 1 208 ? 10.847 -3.476 1.370 1.00 98.69 208 ARG A CA 1
ATOM 1551 C C . ARG A 1 208 ? 9.753 -2.721 0.599 1.00 98.69 208 ARG A C 1
ATOM 1553 O O . ARG A 1 208 ? 9.290 -1.686 1.075 1.00 98.69 208 ARG A O 1
ATOM 1560 N N . GLY A 1 209 ? 9.346 -3.211 -0.574 1.00 98.69 209 GLY A N 1
ATOM 1561 C CA . GLY A 1 209 ? 8.323 -2.593 -1.428 1.00 98.69 209 GLY A CA 1
ATOM 1562 C C . GLY A 1 209 ? 8.911 -1.766 -2.582 1.00 98.69 209 GLY A C 1
ATOM 1563 O O . GLY A 1 209 ? 10.127 -1.762 -2.780 1.00 98.69 209 GLY A O 1
ATOM 1564 N N . PRO A 1 210 ? 8.082 -1.070 -3.378 1.00 98.75 210 PRO A N 1
ATOM 1565 C CA . PRO A 1 210 ? 8.551 -0.265 -4.508 1.00 98.75 210 PRO A CA 1
ATOM 1566 C C . PRO A 1 210 ? 9.459 0.888 -4.056 1.00 98.75 210 PRO A C 1
ATOM 1568 O O . PRO A 1 210 ? 9.307 1.417 -2.960 1.00 98.75 210 PRO A O 1
ATOM 1571 N N . GLY A 1 211 ? 10.412 1.286 -4.904 1.00 98.56 211 GLY A N 1
ATOM 1572 C CA . GLY A 1 211 ? 11.234 2.483 -4.674 1.00 98.56 211 GLY A CA 1
ATOM 1573 C C . GLY A 1 211 ? 10.664 3.733 -5.346 1.00 98.56 211 GLY A C 1
ATOM 1574 O O . GLY A 1 211 ? 10.943 4.853 -4.926 1.00 98.56 211 GLY A O 1
ATOM 1575 N N . GLN A 1 212 ? 9.856 3.543 -6.392 1.00 98.69 212 GLN A N 1
ATOM 1576 C CA . GLN A 1 212 ? 9.147 4.603 -7.099 1.00 98.69 212 GLN A CA 1
ATOM 1577 C C . GLN A 1 212 ? 7.819 4.087 -7.671 1.00 98.69 212 GLN A C 1
ATOM 1579 O O . GLN A 1 212 ? 7.684 2.892 -7.958 1.00 98.69 212 GLN A O 1
ATOM 1584 N N . LEU A 1 213 ? 6.859 4.988 -7.890 1.00 98.62 213 LEU A N 1
ATOM 1585 C CA . LEU A 1 213 ? 5.621 4.705 -8.618 1.00 98.62 213 LEU A CA 1
ATOM 1586 C C . LEU A 1 213 ? 5.737 5.209 -10.064 1.00 98.62 213 LEU A C 1
ATOM 1588 O O . LEU A 1 213 ? 5.840 6.411 -10.294 1.00 98.62 213 LEU A O 1
ATOM 1592 N N . LEU A 1 214 ? 5.726 4.295 -11.042 1.00 97.62 214 LEU A N 1
ATOM 1593 C CA . LEU A 1 214 ? 5.857 4.597 -12.480 1.00 97.62 214 LEU A CA 1
ATOM 1594 C C . LEU A 1 214 ? 4.501 4.792 -13.181 1.00 97.62 214 LEU A C 1
ATOM 1596 O O . LEU A 1 214 ? 4.357 4.529 -14.371 1.00 97.62 214 LEU A O 1
ATOM 1600 N N . GLY A 1 215 ? 3.512 5.252 -12.421 1.00 97.12 215 GLY A N 1
ATOM 1601 C CA . GLY A 1 215 ? 2.127 5.443 -12.826 1.00 97.12 215 GLY A CA 1
ATOM 1602 C C . GLY A 1 215 ? 1.214 5.143 -11.642 1.00 97.12 215 GLY A C 1
ATOM 1603 O O . GLY A 1 215 ? 1.633 5.245 -10.484 1.00 97.12 215 GLY A O 1
ATOM 1604 N N . THR A 1 216 ? -0.019 4.734 -11.926 1.00 97.88 216 THR A N 1
ATOM 1605 C CA . THR A 1 216 ? -0.948 4.261 -10.896 1.00 97.88 216 THR A CA 1
ATOM 1606 C C . THR A 1 216 ? -0.579 2.852 -10.450 1.00 97.88 216 THR A C 1
ATOM 1608 O O . THR A 1 216 ? -0.591 1.915 -11.243 1.00 97.88 216 THR A O 1
ATOM 1611 N N . PHE A 1 217 ? -0.290 2.693 -9.163 1.00 98.62 217 PHE A N 1
ATOM 1612 C CA . PHE A 1 217 ? 0.001 1.408 -8.547 1.00 98.62 217 PHE A CA 1
ATOM 1613 C C . PHE A 1 217 ? -1.189 0.956 -7.696 1.00 98.62 217 PHE A C 1
ATOM 1615 O O . PHE A 1 217 ? -1.472 1.561 -6.665 1.00 98.62 217 PHE A O 1
ATOM 1622 N N . ASP A 1 218 ? -1.878 -0.110 -8.108 1.00 98.56 218 ASP A N 1
ATOM 1623 C CA . ASP A 1 218 ? -2.974 -0.706 -7.333 1.00 98.56 218 ASP A CA 1
ATOM 1624 C C . ASP A 1 218 ? -2.474 -1.830 -6.411 1.00 98.56 218 ASP A C 1
ATOM 1626 O O . ASP A 1 218 ? -2.213 -2.956 -6.837 1.00 98.56 218 ASP A O 1
ATOM 1630 N N . ALA A 1 219 ? -2.316 -1.519 -5.128 1.00 98.56 219 ALA A N 1
ATOM 1631 C CA . ALA A 1 219 ? -1.975 -2.469 -4.082 1.00 98.56 219 ALA A CA 1
ATOM 1632 C C . ALA A 1 219 ? -3.228 -3.239 -3.625 1.00 98.56 219 ALA A C 1
ATOM 1634 O O . ALA A 1 219 ? -3.863 -2.881 -2.628 1.00 98.56 219 ALA A O 1
ATOM 1635 N N . ASN A 1 220 ? -3.565 -4.313 -4.345 1.00 98.38 220 ASN A N 1
ATOM 1636 C CA . ASN A 1 220 ? -4.727 -5.162 -4.073 1.00 98.38 220 ASN A CA 1
ATOM 1637 C C . ASN A 1 220 ? -4.401 -6.316 -3.111 1.00 98.38 220 ASN A C 1
ATOM 1639 O O . ASN A 1 220 ? -4.126 -7.441 -3.528 1.00 98.38 220 ASN A O 1
ATOM 1643 N N . LEU A 1 221 ? -4.414 -6.042 -1.806 1.00 98.31 221 LEU A N 1
ATOM 1644 C CA . LEU A 1 221 ? -4.130 -7.054 -0.784 1.00 98.31 221 LEU A CA 1
ATOM 1645 C C . LEU A 1 221 ? -5.420 -7.781 -0.383 1.00 98.31 221 LEU A C 1
ATOM 1647 O O . LEU A 1 221 ? -6.377 -7.159 0.080 1.00 98.31 221 LEU A O 1
ATOM 1651 N N . GLY A 1 222 ? -5.435 -9.109 -0.504 1.00 97.44 222 GLY A N 1
ATOM 1652 C CA . GLY A 1 222 ? -6.547 -9.958 -0.064 1.00 97.44 222 GLY A CA 1
ATOM 1653 C C . GLY A 1 222 ? -6.796 -9.933 1.452 1.00 97.44 222 GLY A C 1
ATOM 1654 O O . GLY A 1 222 ? -5.958 -9.489 2.236 1.00 97.44 222 GLY A O 1
ATOM 1655 N N . ALA A 1 223 ? -7.963 -10.428 1.876 1.00 96.06 223 ALA A N 1
ATOM 1656 C CA . ALA A 1 223 ? -8.333 -10.512 3.291 1.00 96.06 223 ALA A CA 1
ATOM 1657 C C . ALA A 1 223 ? -7.293 -11.298 4.114 1.00 96.06 223 ALA A C 1
ATOM 1659 O O . ALA A 1 223 ? -6.767 -12.311 3.657 1.00 96.06 223 ALA A O 1
ATOM 1660 N N . GLY A 1 224 ? -6.994 -10.825 5.327 1.00 95.81 224 GLY A N 1
ATOM 1661 C CA . GLY A 1 224 ? -6.007 -11.441 6.223 1.00 95.81 224 GLY A CA 1
ATOM 1662 C C . GLY A 1 224 ? -4.541 -11.154 5.871 1.00 95.81 224 GLY A C 1
ATOM 1663 O O . GLY A 1 224 ? -3.668 -11.406 6.698 1.00 95.81 224 GLY A O 1
ATOM 1664 N N . LEU A 1 225 ? -4.250 -10.582 4.697 1.00 97.94 225 LEU A N 1
ATOM 1665 C CA . LEU A 1 225 ? -2.893 -10.165 4.347 1.00 97.94 225 LEU A CA 1
ATOM 1666 C C . LEU A 1 225 ? -2.558 -8.818 4.990 1.00 97.94 225 LEU A C 1
ATOM 1668 O O . LEU A 1 225 ? -3.343 -7.872 4.935 1.00 97.94 225 LEU A O 1
ATOM 1672 N N . THR A 1 226 ? -1.362 -8.727 5.568 1.00 98.31 226 THR A N 1
ATOM 1673 C CA . THR A 1 226 ? -0.721 -7.467 5.956 1.00 98.31 226 THR A CA 1
ATOM 1674 C C . THR A 1 226 ? 0.630 -7.389 5.263 1.00 98.31 226 THR A C 1
ATOM 1676 O O . THR A 1 226 ? 1.377 -8.364 5.301 1.00 98.31 226 THR A O 1
ATOM 1679 N N . ASP A 1 227 ? 0.963 -6.238 4.682 1.00 98.62 227 ASP A N 1
ATOM 1680 C CA . ASP A 1 227 ? 2.307 -5.973 4.169 1.00 98.62 227 ASP A CA 1
ATOM 1681 C C . ASP A 1 227 ? 2.824 -4.601 4.614 1.00 98.62 227 ASP A C 1
ATOM 1683 O O . ASP A 1 227 ? 2.048 -3.668 4.832 1.00 98.62 227 ASP A O 1
ATOM 1687 N N . VAL A 1 228 ? 4.145 -4.497 4.742 1.00 98.75 228 VAL A N 1
ATOM 1688 C CA . VAL A 1 228 ? 4.862 -3.286 5.146 1.00 98.75 228 VAL A CA 1
ATOM 1689 C C . VAL A 1 228 ? 5.777 -2.853 4.011 1.00 98.75 228 VAL A C 1
ATOM 1691 O O . VAL A 1 228 ? 6.657 -3.607 3.587 1.00 98.75 228 VAL A O 1
ATOM 1694 N N . TRP A 1 229 ? 5.593 -1.622 3.541 1.00 98.81 229 TRP A N 1
ATOM 1695 C CA . TRP A 1 229 ? 6.512 -0.957 2.628 1.00 98.81 229 TRP A CA 1
ATOM 1696 C C . TRP A 1 229 ? 7.316 0.094 3.391 1.00 98.81 229 TRP A C 1
ATOM 1698 O O . TRP A 1 229 ? 6.790 1.123 3.821 1.00 98.81 229 TRP A O 1
ATOM 1708 N N . SER A 1 230 ? 8.607 -0.180 3.560 1.00 98.62 230 SER A N 1
ATOM 1709 C CA . SER A 1 230 ? 9.531 0.655 4.337 1.00 98.62 230 SER A CA 1
ATOM 1710 C C . SER A 1 230 ? 10.533 1.430 3.482 1.00 98.62 230 SER A C 1
ATOM 1712 O O . SER A 1 230 ? 11.338 2.198 4.005 1.00 98.62 230 SER A O 1
ATOM 1714 N N . ASN A 1 231 ? 10.479 1.280 2.156 1.00 98.75 231 ASN A N 1
ATOM 1715 C CA . ASN A 1 231 ? 11.209 2.163 1.253 1.00 98.75 231 ASN A CA 1
ATOM 1716 C C . ASN A 1 231 ? 10.597 3.569 1.220 1.00 98.75 231 ASN A C 1
ATOM 1718 O O . ASN A 1 231 ? 9.386 3.742 1.321 1.00 98.75 231 ASN A O 1
ATOM 1722 N N . ASN A 1 232 ? 11.446 4.570 0.980 1.00 98.56 232 ASN A N 1
ATOM 1723 C CA . ASN A 1 232 ? 10.983 5.859 0.473 1.00 98.56 232 ASN A CA 1
ATOM 1724 C C . ASN A 1 232 ? 10.500 5.669 -0.969 1.00 98.56 232 ASN A C 1
ATOM 1726 O O . ASN A 1 232 ? 11.224 5.064 -1.766 1.00 98.56 232 ASN A O 1
ATOM 1730 N N . ILE A 1 233 ? 9.323 6.202 -1.297 1.00 98.81 233 ILE A N 1
ATOM 1731 C CA . ILE A 1 233 ? 8.682 6.022 -2.604 1.00 98.81 233 ILE A CA 1
ATOM 1732 C C . ILE A 1 233 ? 8.560 7.375 -3.304 1.00 98.81 233 ILE A C 1
ATOM 1734 O O . ILE A 1 233 ? 7.844 8.250 -2.824 1.00 98.81 233 ILE A O 1
ATOM 1738 N N . SER A 1 234 ? 9.226 7.550 -4.446 1.00 98.56 234 SER A N 1
ATOM 1739 C CA . SER A 1 234 ? 9.138 8.773 -5.265 1.00 98.56 234 SER A CA 1
ATOM 1740 C C . SER A 1 234 ? 8.520 8.510 -6.647 1.00 98.56 234 SER A C 1
ATOM 1742 O O . SER A 1 234 ? 8.017 7.423 -6.917 1.00 98.56 234 SER A O 1
ATOM 1744 N N . ASP A 1 235 ? 8.525 9.503 -7.535 1.00 98.25 235 ASP A N 1
ATOM 1745 C CA . ASP A 1 235 ? 8.156 9.356 -8.950 1.00 98.25 235 ASP A CA 1
ATOM 1746 C C . ASP A 1 235 ? 9.134 10.093 -9.891 1.00 98.25 235 ASP A C 1
ATOM 1748 O O . ASP A 1 235 ? 8.772 10.538 -10.982 1.00 98.25 235 ASP A O 1
ATOM 1752 N N . GLN A 1 236 ? 10.398 10.234 -9.472 1.00 98.31 236 GLN A N 1
ATOM 1753 C CA . GLN A 1 236 ? 11.417 11.027 -10.177 1.00 98.31 236 GLN A CA 1
ATOM 1754 C C . GLN A 1 236 ? 11.674 10.545 -11.611 1.00 98.31 236 GLN A C 1
ATOM 1756 O O . GLN A 1 236 ? 11.861 11.359 -12.518 1.00 98.31 236 GLN A O 1
ATOM 1761 N N . ALA A 1 237 ? 11.610 9.236 -11.853 1.00 98.31 237 ALA A N 1
ATOM 1762 C CA . ALA A 1 237 ? 11.760 8.687 -13.194 1.00 98.31 237 ALA A CA 1
ATOM 1763 C C . ALA A 1 237 ? 10.653 9.146 -14.158 1.00 98.31 237 ALA A C 1
ATOM 1765 O O . ALA A 1 237 ? 10.918 9.277 -15.353 1.00 98.31 237 ALA A O 1
ATOM 1766 N N . LEU A 1 238 ? 9.442 9.445 -13.667 1.00 98.50 238 LEU A N 1
ATOM 1767 C CA . LEU A 1 238 ? 8.365 9.986 -14.502 1.00 98.50 238 LEU A CA 1
ATOM 1768 C C . LEU A 1 238 ? 8.605 11.447 -14.883 1.00 98.50 238 LEU A C 1
ATOM 1770 O O . LEU A 1 238 ? 8.242 11.836 -15.988 1.00 98.50 238 LEU A O 1
ATOM 1774 N N . ILE A 1 239 ? 9.263 12.235 -14.025 1.00 98.44 239 ILE A N 1
ATOM 1775 C CA . ILE A 1 239 ? 9.676 13.608 -14.358 1.00 98.44 239 ILE A CA 1
ATOM 1776 C C . ILE A 1 239 ? 10.680 13.580 -15.512 1.00 98.44 239 ILE A C 1
ATOM 1778 O O . ILE A 1 239 ? 10.513 14.301 -16.498 1.00 98.44 239 ILE A O 1
ATOM 1782 N N . GLN A 1 240 ? 11.690 12.706 -15.423 1.00 98.50 240 GLN A N 1
ATOM 1783 C CA . GLN A 1 240 ? 12.636 12.508 -16.521 1.00 98.50 240 GLN A CA 1
ATOM 1784 C C . GLN A 1 240 ? 11.908 12.033 -17.785 1.00 98.50 240 GLN A C 1
ATOM 1786 O O . GLN A 1 240 ? 12.109 12.600 -18.859 1.00 98.50 240 GLN A O 1
ATOM 1791 N N . ARG A 1 241 ? 11.027 11.031 -17.658 1.00 98.19 241 ARG A N 1
ATOM 1792 C CA . ARG A 1 241 ? 10.293 10.471 -18.798 1.00 98.19 241 ARG A CA 1
ATOM 1793 C C . ARG A 1 241 ? 9.422 11.516 -19.488 1.00 98.19 241 ARG A C 1
ATOM 1795 O O . ARG A 1 241 ? 9.421 11.569 -20.710 1.00 98.19 241 ARG A O 1
ATOM 1802 N N . GLN A 1 242 ? 8.755 12.385 -18.730 1.00 98.44 242 GLN A N 1
ATOM 1803 C CA . GLN A 1 242 ? 7.933 13.468 -19.271 1.00 98.44 242 GLN A CA 1
ATOM 1804 C C . GLN A 1 242 ? 8.748 14.452 -20.112 1.00 98.44 242 GLN A C 1
ATOM 1806 O O . GLN A 1 242 ? 8.322 14.834 -21.205 1.00 98.44 242 GLN A O 1
ATOM 1811 N N . ALA A 1 243 ? 9.921 14.857 -19.619 1.00 98.44 243 ALA A N 1
ATOM 1812 C CA . ALA A 1 243 ? 10.803 15.765 -20.344 1.00 98.44 243 ALA A CA 1
ATOM 1813 C C . ALA A 1 243 ? 11.317 15.127 -21.645 1.00 98.44 243 ALA A C 1
ATOM 1815 O O . ALA A 1 243 ? 11.326 15.770 -22.696 1.00 98.44 243 ALA A O 1
ATOM 1816 N N . GLU A 1 244 ? 11.698 13.851 -21.588 1.00 98.06 244 GLU A N 1
ATOM 1817 C CA . GLU A 1 244 ? 12.204 13.108 -22.743 1.00 98.06 244 GLU A CA 1
ATOM 1818 C C . GLU A 1 244 ? 11.127 12.844 -23.793 1.00 98.06 244 GLU A C 1
ATOM 1820 O O . GLU A 1 244 ? 11.359 13.116 -24.969 1.00 98.06 244 GLU A O 1
ATOM 1825 N N . ASP A 1 245 ? 9.941 12.394 -23.384 1.00 98.25 245 ASP A N 1
ATOM 1826 C CA . ASP A 1 245 ? 8.823 12.157 -24.298 1.00 98.25 245 ASP A CA 1
ATOM 1827 C C . ASP A 1 245 ? 8.372 13.470 -24.969 1.00 98.25 245 ASP A C 1
ATOM 1829 O O . ASP A 1 245 ? 8.044 13.477 -26.155 1.00 98.25 245 ASP A O 1
ATOM 1833 N N . SER A 1 246 ? 8.431 14.605 -24.257 1.00 98.12 246 SER A N 1
ATOM 1834 C CA . SER A 1 246 ? 8.137 15.931 -24.832 1.00 98.12 246 SER A CA 1
ATOM 1835 C C . SER A 1 246 ? 9.161 16.336 -25.901 1.00 98.12 246 SER A C 1
ATOM 1837 O O . SER A 1 246 ? 8.795 16.827 -26.973 1.00 98.12 246 SER A O 1
ATOM 1839 N N . ALA A 1 247 ? 10.453 16.117 -25.635 1.00 98.31 247 ALA A N 1
ATOM 1840 C CA . ALA A 1 247 ? 11.524 16.398 -26.592 1.00 98.31 247 ALA A CA 1
ATOM 1841 C C . ALA A 1 247 ? 11.452 15.474 -27.820 1.00 98.31 247 ALA A C 1
ATOM 1843 O O . ALA A 1 247 ? 11.647 15.908 -28.963 1.00 98.31 247 ALA A O 1
ATOM 1844 N N . GLU A 1 248 ? 11.125 14.204 -27.599 1.00 97.50 248 GLU A N 1
ATOM 1845 C CA . GLU A 1 248 ? 10.916 13.243 -28.669 1.00 97.50 248 GLU A CA 1
ATOM 1846 C C . GLU A 1 248 ? 9.698 13.607 -29.523 1.00 97.50 248 GLU A C 1
ATOM 1848 O O . GLU A 1 248 ? 9.792 13.600 -30.749 1.00 97.50 248 GLU A O 1
ATOM 1853 N N . GLN A 1 249 ? 8.581 14.003 -28.909 1.00 97.00 249 GLN A N 1
ATOM 1854 C CA . GLN A 1 249 ? 7.392 14.441 -29.634 1.00 97.00 249 GLN A CA 1
ATOM 1855 C C . GLN A 1 249 ? 7.693 15.653 -30.525 1.00 97.00 249 GLN A C 1
ATOM 1857 O O . GLN A 1 249 ? 7.267 15.680 -31.681 1.00 97.00 249 GLN A O 1
ATOM 1862 N N . ALA A 1 250 ? 8.471 16.625 -30.038 1.00 97.75 250 ALA A N 1
ATOM 1863 C CA . ALA A 1 250 ? 8.905 17.766 -30.845 1.00 97.75 250 ALA A CA 1
ATOM 1864 C C . ALA A 1 250 ? 9.754 17.326 -32.053 1.00 97.75 250 ALA A C 1
ATOM 1866 O O . ALA A 1 250 ? 9.531 17.782 -33.178 1.00 97.75 250 ALA A O 1
ATOM 1867 N N . THR A 1 251 ? 10.678 16.386 -31.843 1.00 97.69 251 THR A N 1
ATOM 1868 C CA . THR A 1 251 ? 11.506 15.800 -32.911 1.00 97.69 251 THR A CA 1
ATOM 1869 C C . THR A 1 251 ? 10.656 15.029 -33.924 1.00 97.69 251 THR A C 1
ATOM 1871 O O . THR A 1 251 ? 10.876 15.116 -35.136 1.00 97.69 251 THR A O 1
ATOM 1874 N N . TRP A 1 252 ? 9.636 14.315 -33.449 1.00 97.75 252 TRP A N 1
ATOM 1875 C CA . TRP A 1 252 ? 8.706 13.578 -34.293 1.00 97.75 252 TRP A CA 1
ATOM 1876 C C . TRP A 1 252 ? 7.891 14.509 -35.196 1.00 97.75 252 TRP A C 1
ATOM 1878 O O . TRP A 1 252 ? 7.787 14.251 -36.393 1.00 97.75 252 TRP A O 1
ATOM 1888 N N . GLN A 1 253 ? 7.409 15.647 -34.682 1.00 97.75 253 GLN A N 1
ATOM 1889 C CA . GLN A 1 253 ? 6.715 16.645 -35.509 1.00 97.75 253 GLN A CA 1
ATOM 1890 C C . GLN A 1 253 ? 7.608 17.200 -36.627 1.00 97.75 253 GLN A C 1
ATOM 1892 O O . GLN A 1 253 ? 7.173 17.315 -37.773 1.00 97.75 253 GLN A O 1
ATOM 1897 N N . GLN A 1 254 ? 8.882 17.479 -36.334 1.00 97.88 254 GLN A N 1
ATOM 1898 C CA . GLN A 1 254 ? 9.837 17.911 -37.361 1.00 97.88 254 GLN A CA 1
ATOM 1899 C C . GLN A 1 254 ? 10.123 16.809 -38.388 1.00 97.88 254 GLN A C 1
ATOM 1901 O O . GLN A 1 254 ? 10.273 17.081 -39.582 1.00 97.88 254 GLN A O 1
ATOM 1906 N N . THR A 1 255 ? 10.149 15.551 -37.951 1.00 97.31 255 THR A N 1
ATOM 1907 C CA . THR A 1 255 ? 10.300 14.396 -38.845 1.00 97.31 255 THR A CA 1
ATOM 1908 C C . THR A 1 255 ? 9.107 14.285 -39.793 1.00 97.31 255 THR A C 1
ATOM 1910 O O . THR A 1 255 ? 9.305 14.171 -41.001 1.00 97.31 255 THR A O 1
ATOM 1913 N N . LEU A 1 256 ? 7.878 14.412 -39.281 1.00 98.06 256 LEU A N 1
ATOM 1914 C CA . LEU A 1 256 ? 6.660 14.393 -40.096 1.00 98.06 256 LEU A CA 1
ATOM 1915 C C . LEU A 1 256 ? 6.680 15.464 -41.194 1.00 98.06 256 LEU A C 1
ATOM 1917 O O . LEU A 1 256 ? 6.330 15.167 -42.334 1.00 98.06 256 LEU A O 1
ATOM 1921 N N . ILE A 1 257 ? 7.118 16.684 -40.872 1.00 97.56 257 ILE A N 1
ATOM 1922 C CA . ILE A 1 257 ? 7.213 17.791 -41.835 1.00 97.56 257 ILE A CA 1
ATOM 1923 C C . ILE A 1 257 ? 8.324 17.529 -42.856 1.00 97.56 257 ILE A C 1
ATOM 1925 O O . ILE A 1 257 ? 8.075 17.534 -44.058 1.00 97.56 257 ILE A O 1
ATOM 1929 N N . SER A 1 258 ? 9.547 17.271 -42.387 1.00 97.00 258 SER A N 1
ATOM 1930 C CA . SER A 1 258 ? 10.723 17.124 -43.259 1.00 97.00 258 SER A CA 1
ATOM 1931 C C . SER A 1 258 ? 10.621 15.939 -44.221 1.00 97.00 258 SER A C 1
ATOM 1933 O O . SER A 1 258 ? 11.149 16.000 -45.330 1.00 97.00 258 SER A O 1
ATOM 1935 N N . LYS A 1 259 ? 9.921 14.873 -43.822 1.00 96.44 259 LYS A N 1
ATOM 1936 C CA . LYS A 1 259 ? 9.680 13.684 -44.646 1.00 96.44 259 LYS A CA 1
ATOM 1937 C C . LYS A 1 259 ? 8.363 13.729 -45.431 1.00 96.44 259 LYS A C 1
ATOM 1939 O O . LYS A 1 259 ? 8.116 12.829 -46.229 1.00 96.44 259 LYS A O 1
ATOM 1944 N N . GLY A 1 260 ? 7.515 14.736 -45.208 1.00 96.38 260 GLY A N 1
ATOM 1945 C CA . GLY A 1 260 ? 6.185 14.824 -45.821 1.00 96.38 260 GLY A CA 1
ATOM 1946 C C . GLY A 1 260 ? 5.207 13.737 -45.351 1.00 96.38 260 GLY A C 1
ATOM 1947 O O . GLY A 1 260 ? 4.301 13.364 -46.088 1.00 96.38 260 GLY A O 1
ATOM 1948 N N . TRP A 1 261 ? 5.379 13.210 -44.136 1.00 97.62 261 TRP A N 1
ATOM 1949 C CA . TRP A 1 261 ? 4.583 12.109 -43.569 1.00 97.62 261 TRP A CA 1
ATOM 1950 C C . TRP A 1 261 ? 3.336 12.561 -42.799 1.00 97.62 261 TRP A C 1
ATOM 1952 O O . TRP A 1 261 ? 2.684 11.757 -42.133 1.00 97.62 261 TRP A O 1
ATOM 1962 N N . GLN A 1 262 ? 2.982 13.844 -42.868 1.00 95.50 262 GLN A N 1
ATOM 1963 C CA . GLN A 1 262 ? 1.857 14.424 -42.119 1.00 95.50 262 GLN A CA 1
ATOM 1964 C C . GLN A 1 262 ? 0.515 13.727 -42.409 1.00 95.50 262 GLN A C 1
ATOM 1966 O O . GLN A 1 262 ? -0.339 13.671 -41.532 1.00 95.50 262 GLN A O 1
ATOM 1971 N N . ASN A 1 263 ? 0.357 13.157 -43.608 1.00 94.44 263 ASN A N 1
ATOM 1972 C CA . ASN A 1 263 ? -0.835 12.416 -44.036 1.00 94.44 263 ASN A CA 1
ATOM 1973 C C . ASN A 1 263 ? -0.585 10.902 -44.155 1.00 94.44 263 ASN A C 1
ATOM 1975 O O . ASN A 1 263 ? -1.280 10.212 -44.899 1.00 94.44 263 ASN A O 1
ATOM 1979 N N . GLY A 1 264 ? 0.428 10.388 -43.456 1.00 94.62 264 GLY A N 1
ATOM 1980 C CA . GLY A 1 264 ? 0.858 8.997 -43.555 1.00 94.62 264 GLY A CA 1
ATOM 1981 C C . GLY A 1 264 ? 2.091 8.801 -44.432 1.00 94.62 264 GLY A C 1
ATOM 1982 O O . GLY A 1 264 ? 2.538 9.696 -45.151 1.00 94.62 264 GLY A O 1
ATOM 1983 N N . VAL A 1 265 ? 2.648 7.596 -44.351 1.00 95.50 265 VAL A N 1
ATOM 1984 C CA . VAL A 1 265 ? 3.749 7.139 -45.200 1.00 95.50 265 VAL A CA 1
ATOM 1985 C C . VAL A 1 265 ? 3.188 6.417 -46.432 1.00 95.50 265 VAL A C 1
ATOM 1987 O O . VAL A 1 265 ? 2.234 5.646 -46.328 1.00 95.50 265 VAL A O 1
ATOM 1990 N N . ALA A 1 266 ? 3.754 6.669 -47.616 1.00 92.81 266 ALA A N 1
ATOM 1991 C CA . ALA A 1 266 ? 3.313 6.016 -48.851 1.00 92.81 266 ALA A CA 1
ATOM 1992 C C . ALA A 1 266 ? 3.531 4.492 -48.789 1.00 92.81 266 ALA A C 1
ATOM 1994 O O . ALA A 1 266 ? 4.551 4.030 -48.281 1.00 92.81 266 ALA A O 1
ATOM 1995 N N . SER A 1 267 ? 2.634 3.702 -49.387 1.00 88.88 267 SER A N 1
ATOM 1996 C CA . SER A 1 267 ? 2.777 2.235 -49.450 1.00 88.88 267 SER A CA 1
ATOM 1997 C C . SER A 1 267 ? 4.016 1.772 -50.228 1.00 88.88 267 SER A C 1
ATOM 1999 O O . SER A 1 267 ? 4.504 0.664 -50.021 1.00 88.88 267 SER A O 1
ATOM 2001 N N . THR A 1 268 ? 4.546 2.629 -51.104 1.00 93.12 268 THR A N 1
ATOM 2002 C CA . THR A 1 268 ? 5.790 2.421 -51.857 1.00 93.12 268 THR A CA 1
ATOM 2003 C C . THR A 1 268 ? 7.039 2.916 -51.126 1.00 93.12 268 THR A C 1
ATOM 2005 O O . THR A 1 268 ? 8.135 2.814 -51.675 1.00 93.12 268 THR A O 1
ATOM 2008 N N . ALA A 1 269 ? 6.903 3.505 -49.933 1.00 95.75 269 ALA A N 1
ATOM 2009 C CA . ALA A 1 269 ? 8.049 3.960 -49.154 1.00 95.75 269 ALA A CA 1
ATOM 2010 C C . ALA A 1 269 ? 8.941 2.781 -48.756 1.00 95.75 269 ALA A C 1
ATOM 2012 O O . ALA A 1 269 ? 8.495 1.630 -48.706 1.00 95.75 269 ALA A O 1
ATOM 2013 N N . SER A 1 270 ? 10.206 3.073 -48.452 1.00 96.62 270 SER A N 1
ATOM 2014 C CA . SER A 1 270 ? 11.154 2.042 -48.043 1.00 96.62 270 SER A CA 1
ATOM 2015 C C . SER A 1 270 ? 10.677 1.317 -46.779 1.00 96.62 270 SER A C 1
ATOM 2017 O O . SER A 1 270 ? 9.977 1.887 -45.942 1.00 96.62 270 SER A O 1
ATOM 2019 N N . GLN A 1 271 ? 11.103 0.063 -46.605 1.00 95.62 271 GLN A N 1
ATOM 2020 C CA . GLN A 1 271 ? 10.847 -0.703 -45.378 1.00 95.62 271 GLN A CA 1
ATOM 2021 C C . GLN A 1 271 ? 11.289 0.073 -44.122 1.00 95.62 271 GLN A C 1
ATOM 2023 O O . GLN A 1 271 ? 10.622 0.014 -43.092 1.00 95.62 271 GLN A O 1
ATOM 2028 N N . GLN A 1 272 ? 12.395 0.819 -44.228 1.00 96.94 272 GLN A N 1
ATOM 2029 C CA . GLN A 1 272 ? 12.911 1.669 -43.160 1.00 96.94 272 GLN A CA 1
ATOM 2030 C C . GLN A 1 272 ? 11.939 2.802 -42.823 1.00 96.94 272 GLN A C 1
ATOM 2032 O O . GLN A 1 272 ? 11.567 2.956 -41.665 1.00 96.94 272 GLN A O 1
ATOM 2037 N N . ASP A 1 273 ? 11.493 3.556 -43.829 1.00 97.75 273 ASP A N 1
ATOM 2038 C CA . ASP A 1 273 ? 10.576 4.682 -43.635 1.00 97.75 273 ASP A CA 1
ATOM 2039 C C . ASP A 1 273 ? 9.223 4.218 -43.071 1.00 97.75 273 ASP A C 1
ATOM 2041 O O . ASP A 1 273 ? 8.661 4.875 -42.197 1.00 97.75 273 ASP A O 1
ATOM 2045 N N . GLN A 1 274 ? 8.715 3.060 -43.513 1.00 97.75 274 GLN A N 1
ATOM 2046 C CA . GLN A 1 274 ? 7.491 2.471 -42.958 1.00 97.75 274 GLN A CA 1
ATOM 2047 C C . GLN A 1 274 ? 7.654 2.115 -41.471 1.00 97.75 274 GLN A C 1
ATOM 2049 O O . GLN A 1 274 ? 6.795 2.456 -40.655 1.00 97.75 274 GLN A O 1
ATOM 2054 N N . ALA A 1 275 ? 8.768 1.471 -41.106 1.00 97.69 275 ALA A N 1
ATOM 2055 C CA . ALA A 1 275 ? 9.057 1.094 -39.723 1.00 97.69 275 ALA A CA 1
ATOM 2056 C C . ALA A 1 275 ? 9.284 2.319 -38.819 1.00 97.69 275 ALA A C 1
ATOM 2058 O O . ALA A 1 275 ? 8.774 2.361 -37.696 1.00 97.69 275 ALA A O 1
ATOM 2059 N N . ASP A 1 276 ? 10.010 3.330 -39.302 1.00 97.94 276 ASP A N 1
ATOM 2060 C CA . ASP A 1 276 ? 10.249 4.572 -38.565 1.00 97.94 276 ASP A CA 1
ATOM 2061 C C . ASP A 1 276 ? 8.959 5.368 -38.368 1.00 97.94 276 ASP A C 1
ATOM 2063 O O . ASP A 1 276 ? 8.715 5.853 -37.261 1.00 97.94 276 ASP A O 1
ATOM 2067 N N . TYR A 1 277 ? 8.100 5.440 -39.392 1.00 98.19 277 TYR A N 1
ATOM 2068 C CA . TYR A 1 277 ? 6.801 6.096 -39.275 1.00 98.19 277 TYR A CA 1
ATOM 2069 C C . TYR A 1 277 ? 5.899 5.420 -38.240 1.00 98.19 277 TYR A C 1
ATOM 2071 O O . TYR A 1 277 ? 5.298 6.091 -37.393 1.00 98.19 277 TYR A O 1
ATOM 2079 N N . ALA A 1 278 ? 5.831 4.087 -38.272 1.00 98.00 278 ALA A N 1
ATOM 2080 C CA . ALA A 1 278 ? 5.059 3.315 -37.307 1.00 98.00 278 ALA A CA 1
ATOM 2081 C C . ALA A 1 278 ? 5.598 3.486 -35.881 1.00 98.00 278 ALA A C 1
ATOM 2083 O O . ALA A 1 278 ? 4.822 3.696 -34.952 1.00 98.00 278 ALA A O 1
ATOM 2084 N N . THR A 1 279 ? 6.923 3.474 -35.721 1.00 98.19 279 THR A N 1
ATOM 2085 C CA . THR A 1 279 ? 7.590 3.693 -34.430 1.00 98.19 279 THR A CA 1
ATOM 2086 C C . THR A 1 279 ? 7.286 5.082 -33.876 1.00 98.19 279 THR A C 1
ATOM 2088 O O . THR A 1 279 ? 6.852 5.201 -32.734 1.00 98.19 279 THR A O 1
ATOM 2091 N N . GLY A 1 280 ? 7.470 6.136 -34.679 1.00 98.12 280 GLY A N 1
ATOM 2092 C CA . GLY A 1 280 ? 7.193 7.513 -34.262 1.00 98.12 280 GLY A CA 1
ATOM 2093 C C . GLY A 1 280 ? 5.732 7.711 -33.861 1.00 98.12 280 GLY A C 1
ATOM 2094 O O . GLY A 1 280 ? 5.444 8.266 -32.802 1.00 98.12 280 GLY A O 1
ATOM 2095 N N . THR A 1 281 ? 4.808 7.166 -34.654 1.00 98.06 281 THR A N 1
ATOM 2096 C CA . THR A 1 281 ? 3.370 7.183 -34.353 1.00 98.06 281 THR A CA 1
ATOM 2097 C C . THR A 1 281 ? 3.047 6.448 -33.048 1.00 98.06 281 THR A C 1
ATOM 2099 O O . THR A 1 281 ? 2.345 6.996 -32.199 1.00 98.06 281 THR A O 1
ATOM 2102 N N . ALA A 1 282 ? 3.584 5.240 -32.847 1.00 98.19 282 ALA A N 1
ATOM 2103 C CA . ALA A 1 282 ? 3.341 4.448 -31.641 1.00 98.19 282 ALA A CA 1
ATOM 2104 C C . ALA A 1 282 ? 3.896 5.128 -30.380 1.00 98.19 282 ALA A C 1
ATOM 2106 O O . ALA A 1 282 ? 3.219 5.185 -29.353 1.00 98.19 282 ALA A O 1
ATOM 2107 N N . ARG A 1 283 ? 5.103 5.700 -30.458 1.00 98.06 283 ARG A N 1
ATOM 2108 C CA . ARG A 1 283 ? 5.720 6.429 -29.341 1.00 98.06 283 ARG A CA 1
ATOM 2109 C C . ARG A 1 283 ? 4.964 7.710 -29.002 1.00 98.06 283 ARG A C 1
ATOM 2111 O O . ARG A 1 283 ? 4.722 7.963 -27.824 1.00 98.06 283 ARG A O 1
ATOM 2118 N N . ALA A 1 284 ? 4.515 8.464 -30.008 1.00 98.12 284 ALA A N 1
ATOM 2119 C CA . ALA A 1 284 ? 3.674 9.642 -29.800 1.00 98.12 284 ALA A CA 1
ATOM 2120 C C . ALA A 1 284 ? 2.329 9.286 -29.141 1.00 98.12 284 ALA A C 1
ATOM 2122 O O . ALA A 1 284 ? 1.895 9.979 -28.221 1.00 98.12 284 ALA A O 1
ATOM 2123 N N . ALA A 1 285 ? 1.695 8.186 -29.560 1.00 98.19 285 ALA A N 1
ATOM 2124 C CA . ALA A 1 285 ? 0.463 7.698 -28.941 1.00 98.19 285 ALA A CA 1
ATOM 2125 C C . ALA A 1 285 ? 0.683 7.283 -27.475 1.00 98.19 285 ALA A C 1
ATOM 2127 O O . ALA A 1 285 ? -0.081 7.689 -26.600 1.00 98.19 285 ALA A O 1
ATOM 2128 N N . ALA A 1 286 ? 1.761 6.549 -27.189 1.00 97.69 286 ALA A N 1
ATOM 2129 C CA . ALA A 1 286 ? 2.108 6.151 -25.827 1.00 97.69 286 ALA A CA 1
ATOM 2130 C C . ALA A 1 286 ? 2.405 7.362 -24.927 1.00 97.69 286 ALA A C 1
ATOM 2132 O O . ALA A 1 286 ? 1.945 7.411 -23.790 1.00 97.69 286 ALA A O 1
ATOM 2133 N N . ALA A 1 287 ? 3.126 8.367 -25.438 1.00 97.88 287 ALA A N 1
ATOM 2134 C CA . ALA A 1 287 ? 3.390 9.618 -24.726 1.00 97.88 287 ALA A CA 1
ATOM 2135 C C . ALA A 1 287 ? 2.118 10.395 -24.371 1.00 97.88 287 ALA A C 1
ATOM 2137 O O . ALA A 1 287 ? 2.052 10.967 -23.284 1.00 97.88 287 ALA A O 1
ATOM 2138 N N . ALA A 1 288 ? 1.110 10.381 -25.247 1.00 97.00 288 ALA A N 1
ATOM 2139 C CA . ALA A 1 288 ? -0.171 11.040 -25.007 1.00 97.00 288 ALA A CA 1
ATOM 2140 C C . ALA A 1 288 ? -1.040 10.330 -23.950 1.00 97.00 288 ALA A C 1
ATOM 2142 O O . ALA A 1 288 ? -1.886 10.970 -23.332 1.00 97.00 288 ALA A O 1
ATOM 2143 N N . GLN A 1 289 ? -0.848 9.023 -23.744 1.00 96.06 289 GLN A N 1
ATOM 2144 C CA . GLN A 1 289 ? -1.634 8.209 -22.803 1.00 96.06 289 GLN A CA 1
ATOM 2145 C C . GLN A 1 289 ? -0.943 7.992 -21.448 1.00 96.06 289 GLN A C 1
ATOM 2147 O O . GLN A 1 289 ? -1.582 7.552 -20.490 1.00 96.06 289 GLN A O 1
ATOM 2152 N N . ARG A 1 290 ? 0.361 8.275 -21.354 1.00 96.06 290 ARG A N 1
ATOM 2153 C CA . ARG A 1 290 ? 1.175 7.995 -20.169 1.00 96.06 290 ARG A CA 1
ATOM 2154 C C . ARG A 1 290 ? 0.770 8.855 -18.972 1.00 96.06 290 ARG A C 1
ATOM 2156 O O . ARG A 1 290 ? 0.600 10.067 -19.074 1.00 96.06 290 ARG A O 1
ATOM 2163 N N . GLN A 1 291 ? 0.708 8.217 -17.806 1.00 95.56 291 GLN A N 1
ATOM 2164 C CA . GLN A 1 291 ? 0.581 8.897 -16.520 1.00 95.56 291 GLN A CA 1
ATOM 2165 C C . GLN A 1 291 ? 1.969 9.353 -16.051 1.00 95.56 291 GLN A C 1
ATOM 2167 O O . GLN A 1 291 ? 2.824 8.527 -15.743 1.00 95.56 291 GLN A O 1
ATOM 2172 N N . TYR A 1 292 ? 2.207 10.667 -16.001 1.00 97.19 292 TYR A N 1
ATOM 2173 C CA . TYR A 1 292 ? 3.496 11.249 -15.575 1.00 97.19 292 TYR A CA 1
ATOM 2174 C C . TYR A 1 292 ? 3.566 11.583 -14.081 1.00 97.19 292 TYR A C 1
ATOM 2176 O O . TYR A 1 292 ? 4.468 12.298 -13.637 1.00 97.19 292 TYR A O 1
ATOM 2184 N N . GLN A 1 293 ? 2.609 11.084 -13.305 1.00 97.12 293 GLN A N 1
ATOM 2185 C CA . GLN A 1 293 ? 2.599 11.181 -11.854 1.00 97.12 293 GLN A CA 1
ATOM 2186 C C . GLN A 1 293 ? 2.399 9.788 -11.276 1.00 97.12 293 GLN A C 1
ATOM 2188 O O . GLN A 1 293 ? 1.533 9.036 -11.726 1.00 97.12 293 GLN A O 1
ATOM 2193 N N . GLY A 1 294 ? 3.219 9.456 -10.285 1.00 98.19 294 GLY A N 1
ATOM 2194 C CA . GLY A 1 294 ? 3.040 8.236 -9.517 1.00 98.19 294 GLY A CA 1
ATOM 2195 C C . GLY A 1 294 ? 1.853 8.395 -8.573 1.00 98.19 294 GLY A C 1
ATOM 2196 O O . GLY A 1 294 ? 1.780 9.409 -7.882 1.00 98.19 294 GLY A O 1
ATOM 2197 N N . SER A 1 295 ? 0.943 7.425 -8.536 1.00 98.50 295 SER A N 1
ATOM 2198 C CA . SER A 1 295 ? -0.235 7.449 -7.659 1.00 98.50 295 SER A CA 1
ATOM 2199 C C . SER A 1 295 ? -0.471 6.076 -7.033 1.00 98.50 295 SER A C 1
ATOM 2201 O O . SER A 1 295 ? -0.118 5.054 -7.624 1.00 98.50 295 SER A O 1
ATOM 2203 N N . LEU A 1 296 ? -1.075 6.034 -5.847 1.00 98.88 296 LEU A N 1
ATOM 2204 C CA . LEU A 1 296 ? -1.327 4.789 -5.116 1.00 98.88 296 LEU A CA 1
ATOM 2205 C C . LEU A 1 296 ? -2.827 4.543 -4.985 1.00 98.88 296 LEU A C 1
ATOM 2207 O O . LEU A 1 296 ? -3.575 5.413 -4.549 1.00 98.88 296 LEU A O 1
ATOM 2211 N N . ILE A 1 297 ? -3.260 3.326 -5.295 1.00 98.81 297 ILE A N 1
ATOM 2212 C CA . ILE A 1 297 ? -4.572 2.818 -4.903 1.00 98.81 297 ILE A CA 1
ATOM 2213 C C . ILE A 1 297 ? -4.337 1.688 -3.910 1.00 98.81 297 ILE A C 1
ATOM 2215 O O . ILE A 1 297 ? -3.661 0.715 -4.220 1.00 98.81 297 ILE A O 1
ATOM 2219 N N . LYS A 1 298 ? -4.895 1.803 -2.708 1.00 98.69 298 LYS A N 1
ATOM 2220 C CA . LYS A 1 298 ? -5.025 0.681 -1.784 1.00 98.69 298 LYS A CA 1
ATOM 2221 C C . LYS A 1 298 ? -6.394 0.041 -1.997 1.00 98.69 298 LYS A C 1
ATOM 2223 O O . LYS A 1 298 ? -7.419 0.656 -1.702 1.00 98.69 298 LYS A O 1
ATOM 2228 N N . SER A 1 299 ? -6.405 -1.194 -2.488 1.00 98.31 299 SER A N 1
ATOM 2229 C CA . SER A 1 299 ? -7.613 -1.994 -2.704 1.00 98.31 299 SER A CA 1
ATOM 2230 C C . SER A 1 299 ? -7.506 -3.359 -2.009 1.00 98.31 299 SER A C 1
ATOM 2232 O O . SER A 1 299 ? -6.507 -3.668 -1.347 1.00 98.31 299 SER A O 1
ATOM 2234 N N . GLY A 1 300 ? -8.578 -4.150 -2.079 1.00 98.25 300 GLY A N 1
ATOM 2235 C CA . GLY A 1 300 ? -8.688 -5.421 -1.362 1.00 98.25 300 GLY A CA 1
ATOM 2236 C C . GLY A 1 300 ? -8.825 -5.257 0.159 1.00 98.25 300 GLY A C 1
ATOM 2237 O O . GLY A 1 300 ? -8.554 -4.200 0.727 1.00 98.25 300 GLY A O 1
ATOM 2238 N N . ALA A 1 301 ? -9.277 -6.308 0.842 1.00 98.00 301 ALA A N 1
ATOM 2239 C CA . ALA A 1 301 ? -9.616 -6.256 2.269 1.00 98.00 301 ALA A CA 1
ATOM 2240 C C . ALA A 1 301 ? -8.402 -6.265 3.224 1.00 98.00 301 ALA A C 1
ATOM 2242 O O . ALA A 1 301 ? -8.570 -6.073 4.426 1.00 98.00 301 ALA A O 1
ATOM 2243 N N . GLY A 1 302 ? -7.190 -6.509 2.720 1.00 98.50 302 GLY A N 1
ATOM 2244 C CA . GLY A 1 302 ? -5.964 -6.575 3.517 1.00 98.50 302 GLY A CA 1
ATOM 2245 C C . GLY A 1 302 ? -5.453 -5.214 3.996 1.00 98.50 302 GLY A C 1
ATOM 2246 O O . GLY A 1 302 ? -6.034 -4.162 3.706 1.00 98.50 302 GLY A O 1
ATOM 2247 N N . ARG A 1 303 ? -4.323 -5.233 4.706 1.00 98.62 303 ARG A N 1
ATOM 2248 C CA . ARG A 1 303 ? -3.679 -4.062 5.311 1.00 98.62 303 ARG A CA 1
ATOM 2249 C C . ARG A 1 303 ? -2.339 -3.743 4.652 1.00 98.62 303 ARG A C 1
ATOM 2251 O O . ARG A 1 303 ? -1.467 -4.602 4.590 1.00 98.62 303 ARG A O 1
ATOM 2258 N N . LEU A 1 304 ? -2.155 -2.500 4.219 1.00 98.88 304 LEU A N 1
ATOM 2259 C CA . LEU A 1 304 ? -0.867 -1.977 3.759 1.00 98.88 304 LEU A CA 1
ATOM 2260 C C . LEU A 1 304 ? -0.347 -0.944 4.760 1.00 98.88 304 LEU A C 1
ATOM 2262 O O . LEU A 1 304 ? -1.095 -0.049 5.147 1.00 98.88 304 LEU A O 1
ATOM 2266 N N . ILE A 1 305 ? 0.917 -1.060 5.162 1.00 98.81 305 ILE A N 1
ATOM 2267 C CA . ILE A 1 305 ? 1.596 -0.112 6.052 1.00 98.81 305 ILE A CA 1
ATOM 2268 C C . ILE A 1 305 ? 2.696 0.607 5.266 1.00 98.81 305 ILE A C 1
ATOM 2270 O O . ILE A 1 305 ? 3.557 -0.048 4.682 1.00 98.81 305 ILE A O 1
ATOM 2274 N N . LEU A 1 306 ? 2.685 1.940 5.272 1.00 98.81 306 LEU A N 1
ATOM 2275 C CA . LEU A 1 306 ? 3.734 2.781 4.694 1.00 98.81 306 LEU A CA 1
ATOM 2276 C C . LEU A 1 306 ? 4.591 3.387 5.811 1.00 98.81 306 LEU A C 1
ATOM 2278 O O . LEU A 1 306 ? 4.102 4.210 6.587 1.00 98.81 306 LEU A O 1
ATOM 2282 N N . GLU A 1 307 ? 5.869 3.015 5.884 1.00 98.56 307 GLU A N 1
ATOM 2283 C CA . GLU A 1 307 ? 6.808 3.515 6.909 1.00 98.56 307 GLU A CA 1
ATOM 2284 C C . GLU A 1 307 ? 7.810 4.543 6.365 1.00 98.56 307 GLU A C 1
ATOM 2286 O O . GLU A 1 307 ? 8.338 5.354 7.124 1.00 98.56 307 GLU A O 1
ATOM 2291 N N . GLY A 1 308 ? 8.077 4.521 5.057 1.00 98.25 308 GLY A N 1
ATOM 2292 C CA . GLY A 1 308 ? 9.031 5.427 4.418 1.00 98.25 308 GLY A CA 1
ATOM 2293 C C . GLY A 1 308 ? 8.491 6.838 4.165 1.00 98.25 308 GLY A C 1
ATOM 2294 O O . GLY A 1 308 ? 7.322 7.150 4.401 1.00 98.25 308 GLY A O 1
ATOM 2295 N N . ALA A 1 309 ? 9.359 7.698 3.631 1.00 98.44 309 ALA A N 1
ATOM 2296 C CA . ALA A 1 309 ? 8.983 8.998 3.090 1.00 98.44 309 ALA A CA 1
ATOM 2297 C C . ALA A 1 309 ? 8.458 8.842 1.655 1.00 98.44 309 ALA A C 1
ATOM 2299 O O . ALA A 1 309 ? 9.205 8.497 0.736 1.00 98.44 309 ALA A O 1
ATOM 2300 N N . ASN A 1 310 ? 7.170 9.104 1.464 1.00 98.56 310 ASN A N 1
ATOM 2301 C CA . ASN A 1 310 ? 6.473 8.954 0.194 1.00 98.56 310 ASN A CA 1
ATOM 2302 C C . ASN A 1 310 ? 6.277 10.329 -0.452 1.00 98.56 310 ASN A C 1
ATOM 2304 O O . ASN A 1 310 ? 5.518 11.163 0.045 1.00 98.56 310 ASN A O 1
ATOM 2308 N N . THR A 1 311 ? 6.990 10.568 -1.550 1.00 98.38 311 THR A N 1
ATOM 2309 C CA . THR A 1 311 ? 7.096 11.861 -2.243 1.00 98.38 311 THR A CA 1
ATOM 2310 C C . THR A 1 311 ? 6.538 11.843 -3.666 1.00 98.38 311 THR A C 1
ATOM 2312 O O . THR A 1 311 ? 6.713 12.817 -4.399 1.00 98.38 311 THR A O 1
ATOM 2315 N N . TYR A 1 312 ? 5.876 10.756 -4.076 1.00 98.38 312 TYR A N 1
ATOM 2316 C CA . TYR A 1 312 ? 5.143 10.721 -5.342 1.00 98.38 312 TYR A CA 1
ATOM 2317 C C . TYR A 1 312 ? 4.038 11.787 -5.367 1.00 98.38 312 TYR A C 1
ATOM 2319 O O . TYR A 1 312 ? 3.476 12.147 -4.331 1.00 98.38 312 TYR A O 1
ATOM 2327 N N . ARG A 1 313 ? 3.770 12.332 -6.557 1.00 96.44 313 ARG A N 1
ATOM 2328 C CA . ARG A 1 313 ? 2.972 13.560 -6.709 1.00 96.44 313 ARG A CA 1
ATOM 2329 C C . ARG A 1 313 ? 1.483 13.322 -6.954 1.00 96.44 313 ARG A C 1
ATOM 2331 O O . ARG A 1 313 ? 0.704 14.240 -6.727 1.00 96.44 313 ARG A O 1
ATOM 2338 N N . GLY A 1 314 ? 1.104 12.138 -7.431 1.00 96.69 314 GLY A N 1
ATOM 2339 C CA . GLY A 1 314 ? -0.289 11.776 -7.680 1.00 96.69 314 GLY A CA 1
ATOM 2340 C C . GLY A 1 314 ? -1.034 11.382 -6.404 1.00 96.69 314 GLY A C 1
ATOM 2341 O O . GLY A 1 314 ? -0.434 11.155 -5.353 1.00 96.69 314 GLY A O 1
ATOM 2342 N N . ASP A 1 315 ? -2.357 11.291 -6.511 1.00 95.31 315 ASP A N 1
ATOM 2343 C CA . ASP A 1 315 ? -3.238 11.046 -5.369 1.00 95.31 315 ASP A CA 1
ATOM 2344 C C . ASP A 1 315 ? -3.068 9.648 -4.755 1.00 95.31 315 ASP A C 1
ATOM 2346 O O . ASP A 1 315 ? -2.695 8.677 -5.424 1.00 95.31 315 ASP A O 1
ATOM 2350 N N . THR A 1 316 ? -3.420 9.541 -3.471 1.00 98.81 316 THR A N 1
ATOM 2351 C CA . THR A 1 316 ? -3.577 8.257 -2.782 1.00 98.81 316 THR A CA 1
ATOM 2352 C C . THR A 1 316 ? -5.052 7.967 -2.546 1.00 98.81 316 THR A C 1
ATOM 2354 O O . THR A 1 316 ? -5.733 8.707 -1.834 1.00 98.81 316 THR A O 1
ATOM 2357 N N . LEU A 1 317 ? -5.545 6.867 -3.110 1.00 98.88 317 LEU A N 1
ATOM 2358 C CA . LEU A 1 317 ? -6.923 6.409 -2.949 1.00 98.88 317 LEU A CA 1
ATOM 2359 C C . LEU A 1 317 ? -6.968 5.170 -2.054 1.00 98.88 317 LEU A C 1
ATOM 2361 O O . LEU A 1 317 ? -6.268 4.193 -2.306 1.00 98.88 317 LEU A O 1
ATOM 2365 N N . VAL A 1 318 ? -7.833 5.172 -1.043 1.00 98.88 318 VAL A N 1
ATOM 2366 C CA . VAL A 1 318 ? -8.118 3.999 -0.208 1.00 98.88 318 VAL A CA 1
ATOM 2367 C C . VAL A 1 318 ? -9.505 3.482 -0.574 1.00 98.88 318 VAL A C 1
ATOM 2369 O O . VAL A 1 318 ? -10.518 4.005 -0.114 1.00 98.88 318 VAL A O 1
ATOM 2372 N N . ASN A 1 319 ? -9.542 2.471 -1.440 1.00 98.69 319 ASN A N 1
ATOM 2373 C CA . ASN A 1 319 ? -10.764 1.871 -1.986 1.00 98.69 319 ASN A CA 1
ATOM 2374 C C . ASN A 1 319 ? -11.184 0.588 -1.255 1.00 98.69 319 ASN A C 1
ATOM 2376 O O . ASN A 1 319 ? -12.263 0.065 -1.514 1.00 98.69 319 ASN A O 1
ATOM 2380 N N . GLY A 1 320 ? -10.330 0.048 -0.385 1.00 97.94 320 GLY A N 1
ATOM 2381 C CA . GLY A 1 320 ? -10.623 -1.170 0.359 1.00 97.94 320 GLY A CA 1
ATOM 2382 C C . GLY A 1 320 ? -9.579 -1.487 1.423 1.00 97.94 320 GLY A C 1
ATOM 2383 O O . GLY A 1 320 ? -8.386 -1.210 1.246 1.00 97.94 320 GLY A O 1
ATOM 2384 N N . GLY A 1 321 ? -10.028 -2.108 2.515 1.00 98.50 321 GLY A N 1
ATOM 2385 C CA . GLY A 1 321 ? -9.157 -2.541 3.607 1.00 98.50 321 GLY A CA 1
ATOM 2386 C C . GLY A 1 321 ? -8.489 -1.360 4.309 1.00 98.50 321 GLY A C 1
ATOM 2387 O O . GLY A 1 321 ? -8.997 -0.244 4.267 1.00 98.50 321 GLY A O 1
ATOM 2388 N N . LEU A 1 322 ? -7.343 -1.595 4.950 1.00 98.62 322 LEU A N 1
ATOM 2389 C CA . LEU A 1 322 ? -6.645 -0.575 5.740 1.00 98.62 322 LEU A CA 1
ATOM 2390 C C . LEU A 1 322 ? -5.364 -0.101 5.043 1.00 98.62 322 LEU A C 1
ATOM 2392 O O . LEU A 1 322 ? -4.489 -0.911 4.730 1.00 98.62 322 LEU A O 1
ATOM 2396 N N . LEU A 1 323 ? -5.232 1.211 4.849 1.00 98.81 323 LEU A N 1
ATOM 2397 C CA . LEU A 1 323 ? -3.950 1.877 4.623 1.00 98.81 323 LEU A CA 1
ATOM 2398 C C . LEU A 1 323 ? -3.500 2.516 5.941 1.00 98.81 323 LEU A C 1
ATOM 2400 O O . LEU A 1 323 ? -4.159 3.428 6.428 1.00 98.81 323 LEU A O 1
ATOM 2404 N N . SER A 1 324 ? -2.388 2.057 6.512 1.00 98.50 324 SER A N 1
ATOM 2405 C CA . SER A 1 324 ? -1.748 2.698 7.666 1.00 98.50 324 SER A CA 1
ATOM 2406 C C . SER A 1 324 ? -0.535 3.499 7.201 1.00 98.50 324 SER A C 1
ATOM 2408 O O . SER A 1 324 ? 0.380 2.948 6.587 1.00 98.50 324 SER A O 1
ATOM 2410 N N . VAL A 1 325 ? -0.527 4.805 7.466 1.00 98.62 325 VAL A N 1
ATOM 2411 C CA . VAL A 1 325 ? 0.615 5.681 7.173 1.00 98.62 325 VAL A CA 1
ATOM 2412 C C . VAL A 1 325 ? 1.349 5.970 8.477 1.00 98.62 325 VAL A C 1
ATOM 2414 O O . VAL A 1 325 ? 0.865 6.738 9.302 1.00 98.62 325 VAL A O 1
ATOM 2417 N N . ASN A 1 326 ? 2.523 5.364 8.650 1.00 98.19 326 ASN A N 1
ATOM 2418 C CA . ASN A 1 326 ? 3.408 5.562 9.806 1.00 98.19 326 ASN A CA 1
ATOM 2419 C C . ASN A 1 326 ? 4.610 6.460 9.471 1.00 98.19 326 ASN A C 1
ATOM 2421 O O . ASN A 1 326 ? 5.183 7.086 10.358 1.00 98.19 326 ASN A O 1
ATOM 2425 N N . GLY A 1 327 ? 4.986 6.524 8.191 1.00 98.19 327 GLY A N 1
ATOM 2426 C CA . GLY A 1 327 ? 5.984 7.450 7.663 1.00 98.19 327 GLY A CA 1
ATOM 2427 C C . GLY A 1 327 ? 5.388 8.807 7.286 1.00 98.19 327 GLY A C 1
ATOM 2428 O O . GLY A 1 327 ? 4.545 9.368 7.990 1.00 98.19 327 GLY A O 1
ATOM 2429 N N . SER A 1 328 ? 5.806 9.337 6.138 1.00 98.44 328 SER A N 1
ATOM 2430 C CA . SER A 1 328 ? 5.227 10.555 5.566 1.00 98.44 328 SER A CA 1
ATOM 2431 C C . SER A 1 328 ? 4.699 10.312 4.160 1.00 98.44 328 SER A C 1
ATOM 2433 O O . SER A 1 328 ? 5.221 9.483 3.418 1.00 98.44 328 SER A O 1
ATOM 2435 N N . LEU A 1 329 ? 3.652 11.039 3.791 1.00 98.06 329 LEU A N 1
ATOM 2436 C CA . LEU A 1 329 ? 3.022 11.004 2.484 1.00 98.06 329 LEU A CA 1
ATOM 2437 C C . LEU A 1 329 ? 2.672 12.427 2.064 1.00 98.06 329 LEU A C 1
ATOM 2439 O O . LEU A 1 329 ? 1.864 13.093 2.703 1.00 98.06 329 LEU A O 1
ATOM 2443 N N . VAL A 1 330 ? 3.293 12.916 0.994 1.00 97.25 330 VAL A N 1
ATOM 2444 C CA . VAL A 1 330 ? 3.048 14.289 0.524 1.00 97.25 330 VAL A CA 1
ATOM 2445 C C . VAL A 1 330 ? 1.700 14.442 -0.178 1.00 97.25 330 VAL A C 1
ATOM 2447 O O . VAL A 1 330 ? 1.154 15.542 -0.198 1.00 97.25 330 VAL A O 1
ATOM 2450 N N . SER A 1 331 ? 1.162 13.363 -0.757 1.00 94.56 331 SER A N 1
ATOM 2451 C CA . SER A 1 331 ? -0.111 13.405 -1.473 1.00 94.56 331 SER A CA 1
ATOM 2452 C C . SER A 1 331 ? -1.286 13.585 -0.510 1.00 94.56 331 SER A C 1
ATOM 2454 O O . SER A 1 331 ? -1.239 13.180 0.657 1.00 94.56 331 SER A O 1
ATOM 2456 N N . ALA A 1 332 ? -2.389 14.124 -1.026 1.00 95.69 332 ALA A N 1
ATOM 2457 C CA . ALA A 1 332 ? -3.671 13.992 -0.352 1.00 95.69 332 ALA A CA 1
ATOM 2458 C C . ALA A 1 332 ? -4.119 12.518 -0.344 1.00 95.69 332 ALA A C 1
ATOM 2460 O O . ALA A 1 332 ? -3.780 11.746 -1.250 1.00 95.69 332 ALA A O 1
ATOM 2461 N N . VAL A 1 333 ? -4.872 12.138 0.690 1.00 98.75 333 VAL A N 1
ATOM 2462 C CA . VAL A 1 333 ? -5.502 10.823 0.815 1.00 98.75 333 VAL A CA 1
ATOM 2463 C C . VAL A 1 333 ? -7.010 10.969 0.704 1.00 98.75 333 VAL A C 1
ATOM 2465 O O . VAL A 1 333 ? -7.637 11.710 1.465 1.00 98.75 333 VAL A O 1
ATOM 2468 N N . GLN A 1 334 ? -7.595 10.217 -0.220 1.00 98.88 334 GLN A N 1
ATOM 2469 C CA . GLN A 1 334 ? -9.034 10.071 -0.349 1.00 98.88 334 GLN A CA 1
ATOM 2470 C C . GLN A 1 334 ? -9.456 8.677 0.113 1.00 98.88 334 GLN A C 1
ATOM 2472 O O . GLN A 1 334 ? -9.020 7.670 -0.444 1.00 98.88 334 GLN A O 1
ATOM 2477 N N . VAL A 1 335 ? -10.338 8.616 1.105 1.00 98.88 335 VAL A N 1
ATOM 2478 C CA . VAL A 1 335 ? -10.879 7.366 1.639 1.00 98.88 335 VAL A CA 1
ATOM 2479 C C . VAL A 1 335 ? -12.281 7.159 1.086 1.00 98.88 335 VAL A C 1
ATOM 2481 O O . VAL A 1 335 ? -13.179 7.960 1.342 1.00 98.88 335 VAL A O 1
ATOM 2484 N N . ASN A 1 336 ? -12.454 6.104 0.297 1.00 98.75 336 ASN A N 1
ATOM 2485 C CA . ASN A 1 336 ? -13.723 5.738 -0.322 1.00 98.75 336 ASN A CA 1
ATOM 2486 C C . ASN A 1 336 ? -14.449 4.662 0.494 1.00 98.75 336 ASN A C 1
ATOM 2488 O O . ASN A 1 336 ? -13.907 4.118 1.457 1.00 98.75 336 ASN A O 1
ATOM 2492 N N . ALA A 1 337 ? -15.681 4.349 0.089 1.00 98.25 337 ALA A N 1
ATOM 2493 C CA . ALA A 1 337 ? -16.487 3.307 0.711 1.00 98.25 337 ALA A CA 1
ATOM 2494 C C . ALA A 1 337 ? -15.721 1.977 0.827 1.00 98.25 337 ALA A C 1
ATOM 2496 O O . ALA A 1 337 ? -15.195 1.472 -0.164 1.00 98.25 337 ALA A O 1
ATOM 2497 N N . GLY A 1 338 ? -15.670 1.417 2.040 1.00 96.62 338 GLY A N 1
ATOM 2498 C CA . GLY A 1 338 ? -14.960 0.164 2.335 1.00 96.62 338 GLY A CA 1
ATOM 2499 C C . GLY A 1 338 ? -13.451 0.313 2.569 1.00 96.62 338 GLY A C 1
ATOM 2500 O O . GLY A 1 338 ? -12.789 -0.673 2.902 1.00 96.62 338 GLY A O 1
ATOM 2501 N N . GLY A 1 339 ? -12.907 1.522 2.412 1.00 98.69 339 GLY A N 1
ATOM 2502 C CA . GLY A 1 339 ? -11.542 1.871 2.777 1.00 98.69 339 GLY A CA 1
ATOM 2503 C C . GLY A 1 339 ? -11.439 2.433 4.195 1.00 98.69 339 GLY A C 1
ATOM 2504 O O . GLY A 1 339 ? -12.314 3.170 4.654 1.00 98.69 339 GLY A O 1
ATOM 2505 N N . THR A 1 340 ? -10.321 2.136 4.851 1.00 98.81 340 THR A N 1
ATOM 2506 C CA . THR A 1 340 ? -9.936 2.701 6.144 1.00 98.81 340 THR A CA 1
ATOM 2507 C C . THR A 1 340 ? -8.549 3.322 6.040 1.00 98.81 340 THR A C 1
ATOM 2509 O O . THR A 1 340 ? -7.606 2.673 5.586 1.00 98.81 340 THR A O 1
ATOM 2512 N N . LEU A 1 341 ? -8.405 4.566 6.486 1.00 98.81 341 LEU A N 1
ATOM 2513 C CA . LEU A 1 341 ? -7.108 5.201 6.708 1.00 98.81 341 LEU A CA 1
ATOM 2514 C C . LEU A 1 341 ? -6.769 5.171 8.195 1.00 98.81 341 LEU A C 1
ATOM 2516 O O . LEU A 1 341 ? -7.584 5.600 9.005 1.00 98.81 341 LEU A O 1
ATOM 2520 N N . GLY A 1 342 ? -5.558 4.744 8.534 1.00 98.00 342 GLY A N 1
ATOM 2521 C CA . GLY A 1 342 ? -5.006 4.877 9.877 1.00 98.00 342 GLY A CA 1
ATOM 2522 C C . GLY A 1 342 ? -3.515 5.185 9.877 1.00 98.00 342 GLY A C 1
ATOM 2523 O O . GLY A 1 342 ? -2.976 5.700 8.894 1.00 98.00 342 GLY A O 1
ATOM 2524 N N . GLY A 1 343 ? -2.844 4.844 10.973 1.00 97.19 343 GLY A N 1
ATOM 2525 C CA . GLY A 1 343 ? -1.433 5.143 11.197 1.00 97.19 343 GLY A CA 1
ATOM 2526 C C . GLY A 1 343 ? -1.210 6.469 11.924 1.00 97.19 343 GLY A C 1
ATOM 2527 O O . GLY A 1 343 ? -2.118 7.284 12.100 1.00 97.19 343 GLY A O 1
ATOM 2528 N N . ASN A 1 344 ? 0.015 6.664 12.402 1.00 96.75 344 ASN A N 1
ATOM 2529 C CA . ASN A 1 344 ? 0.427 7.793 13.245 1.00 96.75 344 ASN A CA 1
ATOM 2530 C C . ASN A 1 344 ? 1.423 8.749 12.556 1.00 96.75 344 ASN A C 1
ATOM 2532 O O . ASN A 1 344 ? 2.145 9.494 13.221 1.00 96.75 344 ASN A O 1
ATOM 2536 N N . GLY A 1 345 ? 1.503 8.676 11.229 1.00 97.88 345 GLY A N 1
ATOM 2537 C CA . GLY A 1 345 ? 2.415 9.449 10.400 1.00 97.88 345 GLY A CA 1
ATOM 2538 C C . GLY A 1 345 ? 1.837 10.784 9.931 1.00 97.88 345 GLY A C 1
ATOM 2539 O O . GLY A 1 345 ? 0.989 11.402 10.580 1.00 97.88 345 GLY A O 1
ATOM 2540 N N . GLN A 1 346 ? 2.317 11.233 8.773 1.00 98.56 346 GLN A N 1
ATOM 2541 C CA . GLN A 1 346 ? 1.939 12.506 8.158 1.00 98.56 346 GLN A CA 1
ATOM 2542 C C . GLN A 1 346 ? 1.404 12.313 6.738 1.00 98.56 346 GLN A C 1
ATOM 2544 O O . GLN A 1 346 ? 2.014 11.597 5.951 1.00 98.56 346 GLN A O 1
ATOM 2549 N N . ILE A 1 347 ? 0.313 12.999 6.392 1.00 98.62 347 ILE A N 1
ATOM 2550 C CA . ILE A 1 347 ? -0.284 13.016 5.044 1.00 98.62 347 ILE A CA 1
ATOM 2551 C C . ILE A 1 347 ? -0.474 14.455 4.535 1.00 98.62 347 ILE A C 1
ATOM 2553 O O . ILE A 1 347 ? -0.570 15.379 5.340 1.00 98.62 347 ILE A O 1
ATOM 2557 N N . GLY A 1 348 ? -0.558 14.674 3.219 1.00 97.94 348 GLY A N 1
ATOM 2558 C CA . GLY A 1 348 ? -0.696 16.015 2.624 1.00 97.94 348 GLY A CA 1
ATOM 2559 C C . GLY A 1 348 ? -2.093 16.635 2.737 1.00 97.94 348 GLY A C 1
ATOM 2560 O O . GLY A 1 348 ? -2.252 17.849 2.685 1.00 97.94 348 GLY A O 1
ATOM 2561 N N . GLY A 1 349 ? -3.121 15.813 2.913 1.00 98.25 349 GLY A N 1
ATOM 2562 C CA . GLY A 1 349 ? -4.520 16.227 3.001 1.00 98.25 349 GLY A CA 1
ATOM 2563 C C . GLY A 1 349 ? -5.416 15.012 3.197 1.00 98.25 349 GLY A C 1
ATOM 2564 O O . GLY A 1 349 ? -4.983 13.887 2.945 1.00 98.25 349 GLY A O 1
ATOM 2565 N N . LEU A 1 350 ? -6.652 15.225 3.639 1.00 98.75 350 LEU A N 1
ATOM 2566 C CA . LEU A 1 350 ? -7.591 14.140 3.916 1.00 98.75 350 LEU A CA 1
ATOM 2567 C C . LEU A 1 350 ? -8.984 14.462 3.386 1.00 98.75 350 LEU A C 1
ATOM 2569 O O . LEU A 1 350 ? -9.551 15.499 3.716 1.00 98.75 350 LEU A O 1
ATOM 2573 N N . THR A 1 351 ? -9.558 13.544 2.612 1.00 98.88 351 THR A N 1
ATOM 2574 C CA . THR A 1 351 ? -10.987 13.526 2.281 1.00 98.88 351 THR A CA 1
ATOM 2575 C C . THR A 1 351 ? -11.558 12.144 2.570 1.00 98.88 351 THR A C 1
ATOM 2577 O O . THR A 1 351 ? -11.236 11.184 1.874 1.00 98.88 351 THR A O 1
ATOM 2580 N N . ALA A 1 352 ? -12.411 12.030 3.583 1.00 98.81 352 ALA A N 1
ATOM 2581 C CA . ALA A 1 352 ? -13.183 10.823 3.847 1.00 98.81 352 ALA A CA 1
ATOM 2582 C C . ALA A 1 352 ? -14.561 10.966 3.201 1.00 98.81 352 ALA A C 1
ATOM 2584 O O . ALA A 1 352 ? -15.337 11.840 3.587 1.00 98.81 352 ALA A O 1
ATOM 2585 N N . ARG A 1 353 ? -14.843 10.127 2.202 1.00 98.69 353 ARG A N 1
ATOM 2586 C CA . ARG A 1 353 ? -16.131 10.095 1.505 1.00 98.69 353 ARG A CA 1
ATOM 2587 C C . ARG A 1 353 ? -17.136 9.213 2.235 1.00 98.69 353 ARG A C 1
ATOM 2589 O O . ARG A 1 353 ? -16.787 8.497 3.174 1.00 98.69 353 ARG A O 1
ATOM 2596 N N . ASN A 1 354 ? -18.383 9.230 1.771 1.00 98.38 354 ASN A N 1
ATOM 2597 C CA . ASN A 1 354 ? -19.430 8.332 2.258 1.00 98.38 354 ASN A CA 1
ATOM 2598 C C . ASN A 1 354 ? -18.942 6.866 2.305 1.00 98.38 354 ASN A C 1
ATOM 2600 O O . ASN A 1 354 ? -18.440 6.336 1.310 1.00 98.38 354 ASN A O 1
ATOM 2604 N N . GLY A 1 355 ? -19.065 6.234 3.477 1.00 98.12 355 GLY A N 1
ATOM 2605 C CA . GLY A 1 355 ? -18.628 4.864 3.745 1.00 98.12 355 GLY A CA 1
ATOM 2606 C C . GLY A 1 355 ? -17.122 4.687 3.973 1.00 98.12 355 GLY A C 1
ATOM 2607 O O . GLY A 1 355 ? -16.687 3.560 4.209 1.00 98.12 355 GLY A O 1
ATOM 2608 N N . GLY A 1 356 ? -16.323 5.753 3.872 1.00 98.75 356 GLY A N 1
ATOM 2609 C CA . GLY A 1 356 ? -14.901 5.751 4.210 1.00 98.75 356 GLY A CA 1
ATOM 2610 C C . GLY A 1 356 ? -14.678 5.935 5.711 1.00 98.75 356 GLY A C 1
ATOM 2611 O O . GLY A 1 356 ? -15.403 6.690 6.364 1.00 98.75 356 GLY A O 1
ATOM 2612 N N . ILE A 1 357 ? -13.669 5.254 6.256 1.00 98.75 357 ILE A N 1
ATOM 2613 C CA . ILE A 1 357 ? -13.345 5.273 7.688 1.00 98.75 357 ILE A CA 1
ATOM 2614 C C . ILE A 1 357 ? -11.968 5.907 7.906 1.00 98.75 357 ILE A C 1
ATOM 2616 O O . ILE A 1 357 ? -10.997 5.568 7.232 1.00 98.75 357 ILE A O 1
ATOM 2620 N N . VAL A 1 358 ? -11.854 6.804 8.879 1.00 98.62 358 VAL A N 1
ATOM 2621 C CA . VAL A 1 358 ? -10.569 7.336 9.346 1.00 98.62 358 VAL A CA 1
ATOM 2622 C C . VAL A 1 358 ? -10.390 6.935 10.802 1.00 98.62 358 VAL A C 1
ATOM 2624 O O . VAL A 1 358 ? -11.193 7.331 11.638 1.00 98.62 358 VAL A O 1
ATOM 2627 N N . ALA A 1 359 ? -9.355 6.152 11.085 1.00 97.12 359 ALA A N 1
ATOM 2628 C CA . ALA A 1 359 ? -9.001 5.617 12.396 1.00 97.12 359 ALA A CA 1
ATOM 2629 C C . ALA A 1 359 ? -7.520 5.940 12.678 1.00 97.12 359 ALA A C 1
ATOM 2631 O O . ALA A 1 359 ? -6.652 5.128 12.350 1.00 97.12 359 ALA A O 1
ATOM 2632 N N . PRO A 1 360 ? -7.196 7.164 13.143 1.00 96.50 360 PRO A N 1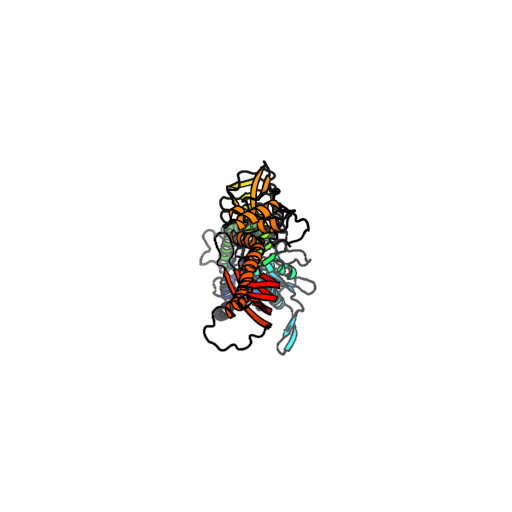
ATOM 2633 C CA . PRO A 1 360 ? -5.818 7.582 13.384 1.00 96.50 360 PRO A CA 1
ATOM 2634 C C . PRO A 1 360 ? -5.086 6.660 14.351 1.00 96.50 360 PRO A C 1
ATOM 2636 O O . PRO A 1 360 ? -5.688 6.018 15.192 1.00 96.50 360 PRO A O 1
ATOM 2639 N N . GLY A 1 361 ? -3.761 6.672 14.273 1.00 90.12 361 GLY A N 1
ATOM 2640 C CA . GLY A 1 361 ? -2.916 5.892 15.160 1.00 90.12 361 GLY A CA 1
ATOM 2641 C C . GLY A 1 361 ? -2.706 4.450 14.704 1.00 90.12 361 GLY A C 1
ATOM 2642 O O . GLY A 1 361 ? -3.202 3.997 13.674 1.00 90.12 361 GLY A O 1
ATOM 2643 N N . ASN A 1 362 ? -1.907 3.734 15.489 1.00 86.38 362 ASN A N 1
ATOM 2644 C CA . ASN A 1 362 ? -1.916 2.271 15.519 1.00 86.38 362 ASN A CA 1
ATOM 2645 C C . ASN A 1 362 ? -2.557 1.821 16.840 1.00 86.38 362 ASN A C 1
ATOM 2647 O O . ASN A 1 362 ? -2.072 0.856 17.425 1.00 86.38 362 ASN A O 1
ATOM 2651 N N . SER A 1 363 ? -3.564 2.590 17.291 1.00 82.25 363 SER A N 1
ATOM 2652 C CA . SER A 1 363 ? -4.309 2.413 18.540 1.00 82.25 363 SER A CA 1
ATOM 2653 C C . SER A 1 363 ? -3.379 2.462 19.760 1.00 82.25 363 SER A C 1
ATOM 2655 O O . SER A 1 363 ? -2.842 1.432 20.134 1.00 82.25 363 SER A O 1
ATOM 2657 N N . ILE A 1 364 ? -3.065 3.604 20.391 1.00 91.31 364 ILE A N 1
ATOM 2658 C CA . ILE A 1 364 ? -3.528 4.998 20.193 1.00 91.31 364 ILE A CA 1
ATOM 2659 C C . ILE A 1 364 ? -2.472 5.884 19.502 1.00 91.31 364 ILE A C 1
ATOM 2661 O O . ILE A 1 364 ? -1.272 5.756 19.763 1.00 91.31 364 ILE A O 1
ATOM 2665 N N . GLY A 1 365 ? -2.878 6.849 18.663 1.00 95.00 365 GLY A N 1
ATOM 2666 C CA . GLY A 1 365 ? -1.934 7.786 18.042 1.00 95.00 365 GLY A CA 1
ATOM 2667 C C . GLY A 1 365 ? -2.498 9.049 17.382 1.00 95.00 365 GLY A C 1
ATOM 2668 O O . GLY A 1 365 ? -3.691 9.316 17.327 1.00 95.00 365 GLY A O 1
ATOM 2669 N N . THR A 1 366 ? -1.583 9.885 16.882 1.00 97.50 366 THR A N 1
ATOM 2670 C CA . THR A 1 366 ? -1.916 11.127 16.168 1.00 97.50 366 THR A CA 1
ATOM 2671 C C . THR A 1 366 ? -1.620 10.988 14.683 1.00 97.50 366 THR A C 1
ATOM 2673 O O . THR A 1 366 ? -0.489 10.670 14.335 1.00 97.50 366 THR A O 1
ATOM 2676 N N . LEU A 1 367 ? -2.590 11.300 13.823 1.00 98.56 367 LEU A N 1
ATOM 2677 C CA . LEU A 1 367 ? -2.373 11.468 12.386 1.00 98.56 367 LEU A CA 1
ATOM 2678 C C . LEU A 1 367 ? -2.188 12.957 12.062 1.00 98.56 367 LEU A C 1
ATOM 2680 O O . LEU A 1 367 ? -3.080 13.776 12.303 1.00 98.56 367 LEU A O 1
ATOM 2684 N N . GLN A 1 368 ? -1.030 13.304 11.504 1.00 98.69 368 GLN A N 1
ATOM 2685 C CA . GLN A 1 368 ? -0.706 14.672 11.100 1.00 98.69 368 GLN A CA 1
ATOM 2686 C C . GLN A 1 368 ? -1.179 14.920 9.663 1.00 98.69 368 GLN A C 1
ATOM 2688 O O . GLN A 1 368 ? -0.832 14.172 8.751 1.00 98.69 368 GLN A O 1
ATOM 2693 N N . VAL A 1 369 ? -1.924 15.999 9.431 1.00 98.75 369 VAL A N 1
ATOM 2694 C CA . VAL A 1 369 ? -2.414 16.381 8.099 1.00 98.75 369 VAL A CA 1
ATOM 2695 C C . VAL A 1 369 ? -1.827 17.735 7.711 1.00 98.75 369 VAL A C 1
ATOM 2697 O O . VAL A 1 369 ? -2.206 18.773 8.247 1.00 98.75 369 VAL A O 1
ATOM 2700 N N . ASN A 1 370 ? -0.909 17.746 6.748 1.00 98.12 370 ASN A N 1
ATOM 2701 C CA . ASN A 1 370 ? -0.268 18.949 6.208 1.00 98.12 370 ASN A CA 1
ATOM 2702 C C . ASN A 1 370 ? -1.144 19.684 5.183 1.00 98.12 370 ASN A C 1
ATOM 2704 O O . ASN A 1 370 ? -0.677 20.117 4.132 1.00 98.12 370 ASN A O 1
ATOM 2708 N N . GLY A 1 371 ? -2.423 19.823 5.492 1.00 98.12 371 GLY A N 1
ATOM 2709 C CA . GLY A 1 371 ? -3.403 20.428 4.615 1.00 98.12 371 GLY A CA 1
ATOM 2710 C C . GLY A 1 371 ? -4.775 20.390 5.255 1.00 98.12 371 GLY A C 1
ATOM 2711 O O . GLY A 1 371 ? -4.907 20.362 6.481 1.00 98.12 371 GLY A O 1
ATOM 2712 N N . ASN A 1 372 ? -5.800 20.399 4.414 1.00 98.62 372 ASN A N 1
ATOM 2713 C CA . ASN A 1 372 ? -7.178 20.401 4.878 1.00 98.62 372 ASN A CA 1
ATOM 2714 C C . ASN A 1 372 ? -7.674 18.980 5.170 1.00 98.62 372 ASN A C 1
ATOM 2716 O O . ASN A 1 372 ? -7.243 18.005 4.546 1.00 98.62 372 ASN A O 1
ATOM 2720 N N . VAL A 1 373 ? -8.632 18.897 6.088 1.00 98.88 373 VAL A N 1
ATOM 2721 C CA . VAL A 1 373 ? -9.398 17.689 6.399 1.00 98.88 373 VAL A CA 1
ATOM 2722 C C . VAL A 1 373 ? -10.840 17.903 5.956 1.00 98.88 373 VAL A C 1
ATOM 2724 O O . VAL A 1 373 ? -11.454 18.904 6.309 1.00 98.88 373 VAL A O 1
ATOM 2727 N N . THR A 1 374 ? -11.396 16.959 5.207 1.00 98.88 374 THR A N 1
ATOM 2728 C CA . THR A 1 374 ? -12.813 16.930 4.833 1.00 98.88 374 THR A CA 1
ATOM 2729 C C . THR A 1 374 ? -13.406 15.591 5.248 1.00 98.88 374 THR A C 1
ATOM 2731 O O . THR A 1 374 ? -12.942 14.546 4.798 1.00 98.88 374 THR A O 1
ATOM 2734 N N . LEU A 1 375 ? -14.418 15.624 6.111 1.00 98.81 375 LEU A N 1
ATOM 2735 C CA . LEU A 1 375 ? -15.212 14.464 6.512 1.00 98.81 375 LEU A CA 1
ATOM 2736 C C . LEU A 1 375 ? -16.633 14.658 5.966 1.00 98.81 375 LEU A C 1
ATOM 2738 O O . LEU A 1 375 ? -17.403 15.474 6.487 1.00 98.81 375 LEU A O 1
ATOM 2742 N N . GLU A 1 376 ? -16.940 13.974 4.866 1.00 98.56 376 GLU A N 1
ATOM 2743 C CA . GLU A 1 376 ? -18.211 14.091 4.147 1.00 98.56 376 GLU A CA 1
ATOM 2744 C C . GLU A 1 376 ? -19.366 13.388 4.892 1.00 98.56 376 GLU A C 1
ATOM 2746 O O . GLU A 1 376 ? -19.134 12.521 5.743 1.00 98.56 376 GLU A O 1
ATOM 2751 N N . PRO A 1 377 ? -20.637 13.708 4.572 1.00 98.31 377 PRO A N 1
ATOM 2752 C CA . PRO A 1 377 ? -21.767 12.982 5.136 1.00 98.31 377 PRO A CA 1
ATOM 2753 C C . PRO A 1 377 ? -21.651 11.471 4.882 1.00 98.31 377 PRO A C 1
ATOM 2755 O O . PRO A 1 377 ? -21.389 11.027 3.762 1.00 98.31 377 PRO A O 1
ATOM 2758 N N . GLY A 1 378 ? -21.875 10.673 5.927 1.00 97.12 378 GLY A N 1
ATOM 2759 C CA . GLY A 1 378 ? -21.794 9.211 5.857 1.00 97.12 378 GLY A CA 1
ATOM 2760 C C . GLY A 1 378 ? -20.380 8.623 5.955 1.00 97.12 378 GLY A C 1
ATOM 2761 O O . GLY A 1 378 ? -20.254 7.400 5.940 1.00 97.12 378 GLY A O 1
ATOM 2762 N N . SER A 1 379 ? -19.321 9.434 6.073 1.00 98.75 379 SER A N 1
ATOM 2763 C CA . SER A 1 379 ? -18.001 8.933 6.490 1.00 98.75 379 SER A CA 1
ATOM 2764 C C . SER A 1 379 ? -17.966 8.665 8.001 1.00 98.75 379 SER A C 1
ATOM 2766 O O . SER A 1 379 ? -18.754 9.250 8.750 1.00 98.75 379 SER A O 1
ATOM 2768 N N . THR A 1 380 ? -17.009 7.863 8.467 1.00 98.69 380 THR A N 1
ATOM 2769 C CA . THR A 1 380 ? -16.814 7.573 9.898 1.00 98.69 380 THR A CA 1
ATOM 2770 C C . THR A 1 380 ? -15.439 8.025 10.373 1.00 98.69 380 THR A C 1
ATOM 2772 O O . THR A 1 380 ? -14.422 7.683 9.774 1.00 98.69 380 THR A O 1
ATOM 2775 N N . TYR A 1 381 ? -15.405 8.750 11.487 1.00 98.50 381 TYR A N 1
ATOM 2776 C CA . TYR A 1 381 ? -14.200 9.037 12.249 1.00 98.50 381 TYR A CA 1
ATOM 2777 C C . TYR A 1 381 ? -14.166 8.154 13.500 1.00 98.50 381 TYR A C 1
ATOM 2779 O O . TYR A 1 381 ? -14.966 8.338 14.418 1.00 98.50 381 TYR A O 1
ATOM 2787 N N . ALA A 1 382 ? -13.281 7.163 13.506 1.00 97.19 382 ALA A N 1
ATOM 2788 C CA . ALA A 1 382 ? -13.132 6.213 14.594 1.00 97.19 382 ALA A CA 1
ATOM 2789 C C . ALA A 1 382 ? -12.021 6.662 15.540 1.00 97.19 382 ALA A C 1
ATOM 2791 O O . ALA A 1 382 ? -10.894 6.895 15.112 1.00 97.19 382 ALA A O 1
ATOM 2792 N N . VAL A 1 383 ? -12.367 6.802 16.816 1.00 96.50 383 VAL A N 1
ATOM 2793 C CA . VAL A 1 383 ? -11.461 7.250 17.870 1.00 96.50 383 VAL A CA 1
ATOM 2794 C C . VAL A 1 383 ? -11.321 6.141 18.900 1.00 96.50 383 VAL A C 1
ATOM 2796 O O . VAL A 1 383 ? -12.309 5.733 19.517 1.00 96.50 383 VAL A O 1
ATOM 2799 N N . GLU A 1 384 ? -10.093 5.693 19.126 1.00 95.19 384 GLU A N 1
ATOM 2800 C CA . GLU A 1 384 ? -9.759 4.824 20.244 1.00 95.19 384 GLU A CA 1
ATOM 2801 C C . GLU A 1 384 ? -9.247 5.636 21.429 1.00 95.19 384 GLU A C 1
ATOM 2803 O O . GLU A 1 384 ? -8.608 6.685 21.291 1.00 95.19 384 GLU A O 1
ATOM 2808 N N . LEU A 1 385 ? -9.586 5.158 22.623 1.00 93.94 385 LEU A N 1
ATOM 2809 C CA . LEU A 1 385 ? -9.332 5.836 23.882 1.00 93.94 385 LEU A CA 1
ATOM 2810 C C . LEU A 1 385 ? -8.650 4.892 24.869 1.00 93.94 385 LEU A C 1
ATOM 2812 O O . LEU A 1 385 ? -8.938 3.696 24.947 1.00 93.94 385 LEU A O 1
ATOM 2816 N N . SER A 1 386 ? -7.791 5.473 25.689 1.00 92.12 386 SER A N 1
ATOM 2817 C CA . SER A 1 386 ? -7.311 4.904 26.939 1.00 92.12 386 SER A CA 1
ATOM 2818 C C . SER A 1 386 ? -7.515 5.957 28.021 1.00 92.12 386 SER A C 1
ATOM 2820 O O . SER A 1 386 ? -7.784 7.123 27.713 1.00 92.12 386 SER A O 1
ATOM 2822 N N . PRO A 1 387 ? -7.359 5.622 29.308 1.00 90.00 387 PRO A N 1
ATOM 2823 C CA . PRO A 1 387 ? -7.471 6.637 30.343 1.00 90.00 387 PRO A CA 1
ATOM 2824 C C . PRO A 1 387 ? -6.523 7.823 30.099 1.00 90.00 387 PRO A C 1
ATOM 2826 O O . PRO A 1 387 ? -6.873 8.959 30.389 1.00 90.00 387 PRO A O 1
ATOM 2829 N N . THR A 1 388 ? -5.346 7.618 29.507 1.00 90.00 388 THR A N 1
ATOM 2830 C CA . THR A 1 388 ? -4.327 8.670 29.366 1.00 90.00 388 THR A CA 1
ATOM 2831 C C . THR A 1 388 ? -4.230 9.297 27.977 1.00 90.00 388 THR A C 1
ATOM 2833 O O . THR A 1 388 ? -3.595 10.344 27.857 1.00 90.00 388 THR A O 1
ATOM 2836 N N . ALA A 1 389 ? -4.834 8.708 26.943 1.00 93.88 389 ALA A N 1
ATOM 2837 C CA . ALA A 1 389 ? -4.681 9.172 25.567 1.00 93.88 389 ALA A CA 1
ATOM 2838 C C . ALA A 1 389 ? -5.934 8.924 24.713 1.00 93.88 389 ALA A C 1
ATOM 2840 O O . ALA A 1 389 ? -6.804 8.133 25.071 1.00 93.88 389 ALA A O 1
ATOM 2841 N N . SER A 1 390 ? -5.999 9.601 23.568 1.00 95.69 390 SER A N 1
ATOM 2842 C CA . SER A 1 390 ? -6.967 9.336 22.504 1.00 95.69 390 SER A CA 1
ATOM 2843 C C . SER A 1 390 ? -6.295 9.389 21.149 1.00 95.69 390 SER A C 1
ATOM 2845 O O . SER A 1 390 ? -5.290 10.093 20.972 1.00 95.69 390 SER A O 1
ATOM 2847 N N . ASP A 1 391 ? -6.918 8.740 20.175 1.00 97.31 391 ASP A N 1
ATOM 2848 C CA . ASP A 1 391 ? -6.630 9.045 18.787 1.00 97.31 391 ASP A CA 1
ATOM 2849 C C . ASP A 1 391 ? -6.984 10.494 18.482 1.00 97.31 391 ASP A C 1
ATOM 2851 O O . ASP A 1 391 ? -7.921 11.076 19.050 1.00 97.31 391 ASP A O 1
ATOM 2855 N N . ARG A 1 392 ? -6.202 11.102 17.591 1.00 97.62 392 ARG A N 1
ATOM 2856 C CA . ARG A 1 392 ? -6.505 12.446 17.109 1.00 97.62 392 ARG A CA 1
ATOM 2857 C C . ARG A 1 392 ? -5.968 12.727 15.716 1.00 97.62 392 ARG A C 1
ATOM 2859 O O . ARG A 1 392 ? -4.916 12.229 15.318 1.00 97.62 392 ARG A O 1
ATOM 2866 N N . ILE A 1 393 ? -6.652 13.627 15.021 1.00 98.69 393 ILE A N 1
ATOM 2867 C CA . ILE A 1 393 ? -6.166 14.276 13.803 1.00 98.69 393 ILE A CA 1
ATOM 2868 C C . ILE A 1 393 ? -5.693 15.682 14.158 1.00 98.69 393 ILE A C 1
ATOM 2870 O O . ILE A 1 393 ? -6.402 16.428 14.837 1.00 98.69 393 ILE A O 1
ATOM 2874 N N . VAL A 1 394 ? -4.521 16.065 13.657 1.00 98.69 394 VAL A N 1
ATOM 2875 C CA . VAL A 1 394 ? -4.010 17.436 13.765 1.00 98.69 394 VAL A CA 1
ATOM 2876 C C . VAL A 1 394 ? -3.691 17.952 12.368 1.00 98.69 394 VAL A C 1
ATOM 2878 O O . VAL A 1 394 ? -2.786 17.455 11.700 1.00 98.69 394 VAL A O 1
ATOM 2881 N N . ALA A 1 395 ? -4.443 18.957 11.929 1.00 98.75 395 ALA A N 1
ATOM 2882 C CA . ALA A 1 395 ? -4.346 19.546 10.604 1.00 98.75 395 ALA A CA 1
ATOM 2883 C C . ALA A 1 395 ? -3.690 20.934 10.633 1.00 98.75 395 ALA A C 1
ATOM 2885 O O . ALA A 1 395 ? -4.036 21.785 11.456 1.00 98.75 395 ALA A O 1
ATOM 2886 N N . THR A 1 396 ? -2.776 21.192 9.696 1.00 98.69 396 THR A N 1
ATOM 2887 C CA . THR A 1 396 ? -2.218 22.537 9.465 1.00 98.69 396 THR A CA 1
ATOM 2888 C C . THR A 1 396 ? -3.166 23.434 8.666 1.00 98.69 396 THR A C 1
ATOM 2890 O O . THR A 1 396 ? -3.012 24.653 8.681 1.00 98.69 396 THR A O 1
ATOM 2893 N N . GLY A 1 397 ? -4.138 22.845 7.964 1.00 98.56 397 GLY A N 1
ATOM 2894 C CA . GLY A 1 397 ? -5.208 23.541 7.257 1.00 98.56 397 GLY A CA 1
ATOM 2895 C C . GLY A 1 397 ? -6.477 23.703 8.096 1.00 98.56 397 GLY A C 1
ATOM 2896 O O . GLY A 1 397 ? -6.431 23.763 9.327 1.00 98.56 397 GLY A O 1
ATOM 2897 N N . SER A 1 398 ? -7.623 23.804 7.420 1.00 98.56 398 SER A N 1
ATOM 2898 C CA . SER A 1 398 ? -8.949 23.777 8.052 1.00 98.56 398 SER A CA 1
ATOM 2899 C C . SER A 1 398 ? -9.503 22.350 8.106 1.00 98.56 398 SER A C 1
ATOM 2901 O O . SER A 1 398 ? -9.083 21.484 7.334 1.00 98.56 398 SER A O 1
ATOM 2903 N N . ALA A 1 399 ? -10.472 22.099 8.990 1.00 98.75 399 ALA A N 1
ATOM 2904 C CA . ALA A 1 399 ? -11.273 20.879 8.948 1.00 98.75 399 ALA A CA 1
ATOM 2905 C C . ALA A 1 399 ? -12.738 21.199 8.642 1.00 98.75 399 ALA A C 1
ATOM 2907 O O . ALA A 1 399 ? -13.364 21.996 9.337 1.00 98.75 399 ALA A O 1
ATOM 2908 N N . THR A 1 400 ? -13.289 20.554 7.617 1.00 98.75 400 THR A N 1
ATOM 2909 C CA . THR A 1 400 ? -14.711 20.603 7.267 1.00 98.75 400 THR A CA 1
ATOM 2910 C C . THR A 1 400 ? -15.364 19.285 7.661 1.00 98.75 400 THR A C 1
ATOM 2912 O O . THR A 1 400 ? -14.990 18.232 7.147 1.00 98.75 400 THR A O 1
ATOM 2915 N N . VAL A 1 401 ? -16.341 19.333 8.565 1.00 98.25 401 VAL A N 1
ATOM 2916 C CA . VAL A 1 401 ? -17.097 18.170 9.043 1.00 98.25 401 VAL A CA 1
ATOM 2917 C C . VAL A 1 401 ? -18.559 18.361 8.661 1.00 98.25 401 VAL A C 1
ATOM 2919 O O . VAL A 1 401 ? -19.250 19.219 9.200 1.00 98.25 401 VAL A O 1
ATOM 2922 N N . SER A 1 402 ? -19.042 17.591 7.693 1.00 95.62 402 SER A N 1
ATOM 2923 C CA . SER A 1 402 ? -20.386 17.754 7.127 1.00 95.62 402 SER A CA 1
ATOM 2924 C C . SER A 1 402 ? -21.299 16.599 7.530 1.00 95.62 402 SER A C 1
ATOM 2926 O O . SER A 1 402 ? -21.777 15.860 6.681 1.00 95.62 402 SER A O 1
ATOM 2928 N N . GLY A 1 403 ? -21.537 16.403 8.829 1.00 95.94 403 GLY A N 1
ATOM 2929 C CA . GLY A 1 403 ? -22.422 15.332 9.302 1.00 95.94 403 GLY A CA 1
ATOM 2930 C C . GLY A 1 403 ? -21.802 13.931 9.248 1.00 95.94 403 GLY A C 1
ATOM 2931 O O . GLY A 1 403 ? -22.530 12.944 9.177 1.00 95.94 403 GLY A O 1
ATOM 2932 N N . ALA A 1 404 ? -20.471 13.828 9.277 1.00 98.31 404 ALA A N 1
ATOM 2933 C CA . ALA A 1 404 ? -19.777 12.555 9.470 1.00 98.31 404 ALA A CA 1
ATOM 2934 C C . ALA A 1 404 ? -20.146 11.917 10.823 1.00 98.31 404 ALA A C 1
ATOM 2936 O O . ALA A 1 404 ? -20.476 12.619 11.784 1.00 98.31 404 ALA A O 1
ATOM 2937 N N . ASN A 1 405 ? -20.057 10.593 10.917 1.00 98.06 405 ASN A N 1
ATOM 2938 C CA . ASN A 1 405 ? -20.272 9.858 12.161 1.00 98.06 405 ASN A CA 1
ATOM 2939 C C . ASN A 1 405 ? -18.972 9.794 12.965 1.00 98.06 405 ASN A C 1
ATOM 2941 O O . ASN A 1 405 ? -17.906 9.603 12.386 1.00 98.06 405 ASN A O 1
ATOM 2945 N N . MET A 1 406 ? -19.052 9.892 14.290 1.00 97.81 406 MET A N 1
ATOM 2946 C CA . MET A 1 406 ? -17.952 9.530 15.181 1.00 97.81 406 MET A CA 1
ATOM 2947 C C . MET A 1 406 ? -18.270 8.212 15.889 1.00 97.81 406 MET A C 1
ATOM 2949 O O . MET A 1 406 ? -19.379 8.030 16.399 1.00 97.81 406 MET A O 1
ATOM 2953 N N . THR A 1 407 ? -17.300 7.305 15.942 1.00 96.81 407 THR A N 1
ATOM 2954 C CA . THR A 1 407 ? -17.369 6.087 16.762 1.00 96.81 407 THR A CA 1
ATOM 2955 C C . THR A 1 407 ? -16.290 6.141 17.830 1.00 96.81 407 THR A C 1
ATOM 2957 O O . THR A 1 407 ? -15.156 6.507 17.522 1.00 96.81 407 THR A O 1
ATOM 2960 N N . LEU A 1 408 ? -16.619 5.736 19.053 1.00 93.62 408 LEU A N 1
ATOM 2961 C CA . LEU A 1 408 ? -15.656 5.604 20.145 1.00 93.62 408 LEU A CA 1
ATOM 2962 C C . LEU A 1 408 ? -15.471 4.142 20.558 1.00 93.62 408 LEU A C 1
ATOM 2964 O O . LEU A 1 408 ? -16.436 3.375 20.629 1.00 93.62 408 LEU A O 1
ATOM 2968 N N . ALA A 1 409 ? -14.226 3.775 20.850 1.00 92.25 409 ALA A N 1
ATOM 2969 C CA . ALA A 1 409 ? -13.836 2.466 21.365 1.00 92.25 409 ALA A CA 1
ATOM 2970 C C . ALA A 1 409 ? -12.675 2.599 22.366 1.00 92.25 409 ALA A C 1
ATOM 2972 O O . ALA A 1 409 ? -11.992 3.621 22.398 1.00 92.25 409 ALA A O 1
ATOM 2973 N N . LEU A 1 410 ? -12.446 1.574 23.191 1.00 89.94 410 LEU A N 1
ATOM 2974 C CA . LEU A 1 410 ? -11.250 1.490 24.033 1.00 89.94 410 LEU A CA 1
ATOM 2975 C C . LEU A 1 410 ? -10.189 0.600 23.386 1.00 89.94 410 LEU A C 1
ATOM 2977 O O . LEU A 1 410 ? -10.512 -0.512 22.975 1.00 89.94 410 LEU A O 1
ATOM 2981 N N . GLU A 1 411 ? -8.933 1.061 23.386 1.00 83.44 411 GLU A N 1
ATOM 2982 C CA . GLU A 1 411 ? -7.757 0.354 22.830 1.00 83.44 411 GLU A CA 1
ATOM 2983 C C . GLU A 1 411 ? -7.617 -1.070 23.399 1.00 83.44 411 GLU A C 1
ATOM 2985 O O . GLU A 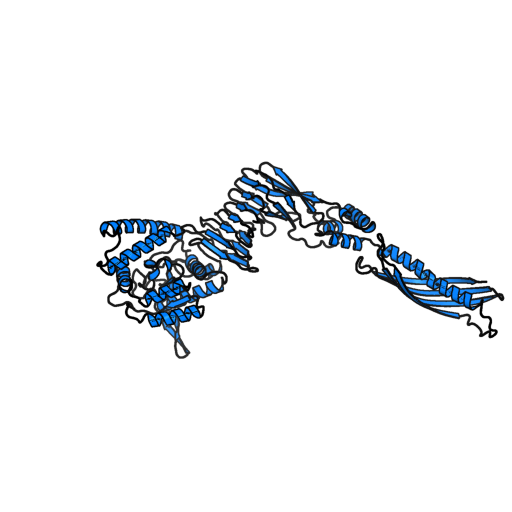1 411 ? -7.291 -2.018 22.692 1.00 83.44 411 GLU A O 1
ATOM 2990 N N . ASN A 1 412 ? -7.921 -1.237 24.691 1.00 72.50 412 ASN A N 1
ATOM 2991 C CA . ASN A 1 412 ? -7.861 -2.512 25.399 1.00 72.50 412 ASN A CA 1
ATOM 2992 C C . ASN A 1 412 ? -9.144 -2.724 26.210 1.00 72.50 412 ASN A C 1
ATOM 2994 O O . ASN A 1 412 ? -9.179 -2.490 27.417 1.00 72.50 412 ASN A O 1
ATOM 2998 N N . ALA A 1 413 ? -10.214 -3.182 25.558 1.00 67.56 413 ALA A N 1
ATOM 2999 C CA . ALA A 1 413 ? -11.498 -3.491 26.200 1.00 67.56 413 ALA A CA 1
ATOM 3000 C C . ALA A 1 413 ? -11.476 -4.793 27.041 1.00 67.56 413 ALA A C 1
ATOM 3002 O O . ALA A 1 413 ? -12.452 -5.543 27.069 1.00 67.56 413 ALA A O 1
ATOM 3003 N N . THR A 1 414 ? -10.356 -5.108 27.698 1.00 70.44 414 THR A N 1
ATOM 3004 C CA . THR A 1 414 ? -10.240 -6.285 28.567 1.00 70.44 414 THR A CA 1
ATOM 3005 C C . THR A 1 414 ? -10.948 -6.046 29.903 1.00 70.44 414 THR A C 1
ATOM 3007 O O . THR A 1 414 ? -10.752 -4.976 30.486 1.00 70.44 414 THR A O 1
ATOM 3010 N N . PRO A 1 415 ? -11.704 -7.030 30.432 1.00 75.25 415 PRO A N 1
ATOM 3011 C CA . PRO A 1 415 ? -12.302 -6.941 31.759 1.00 75.25 415 PRO A CA 1
ATOM 3012 C C . PRO A 1 415 ? -11.265 -6.593 32.825 1.00 75.25 415 PRO A C 1
ATOM 3014 O O . PRO A 1 415 ? -10.154 -7.131 32.837 1.00 75.25 415 PRO A O 1
ATOM 3017 N N . VAL A 1 416 ? -11.634 -5.700 33.735 1.00 79.81 416 VAL A N 1
ATOM 3018 C CA . VAL A 1 416 ? -10.736 -5.254 34.796 1.00 79.81 416 VAL A CA 1
ATOM 3019 C C . VAL A 1 416 ? -10.755 -6.272 35.931 1.00 79.81 416 VAL A C 1
ATOM 3021 O O . VAL A 1 416 ? -11.821 -6.690 36.382 1.00 79.81 416 VAL A O 1
ATOM 3024 N N . ALA A 1 417 ? -9.584 -6.672 36.427 1.00 82.94 417 ALA A N 1
ATOM 3025 C CA . ALA A 1 417 ? -9.508 -7.590 37.559 1.00 82.94 417 ALA A CA 1
ATOM 3026 C C . ALA A 1 417 ? -10.184 -6.987 38.805 1.00 82.94 417 ALA A C 1
ATOM 3028 O O . ALA A 1 417 ? -9.900 -5.849 39.188 1.00 82.94 417 ALA A O 1
ATOM 3029 N N . LEU A 1 418 ? -11.045 -7.772 39.462 1.00 83.62 418 LEU A N 1
ATOM 3030 C CA . LEU A 1 418 ? -11.691 -7.389 40.718 1.00 83.62 418 LEU A CA 1
ATOM 3031 C C . LEU A 1 418 ? -10.640 -7.327 41.833 1.00 83.62 418 LEU A C 1
ATOM 3033 O O . LEU A 1 418 ? -10.275 -8.337 42.430 1.00 83.62 418 LEU A O 1
ATOM 3037 N N . SER A 1 419 ? -10.121 -6.131 42.084 1.00 80.75 419 SER A N 1
ATOM 3038 C CA . SER A 1 419 ? -9.114 -5.864 43.108 1.00 80.75 419 SER A CA 1
ATOM 3039 C C . SER A 1 419 ? -9.382 -4.520 43.779 1.00 80.75 419 SER A C 1
ATOM 3041 O O . SER A 1 419 ? -10.140 -3.698 43.269 1.00 80.75 419 SER A O 1
ATOM 3043 N N . SER A 1 420 ? -8.743 -4.282 44.922 1.00 72.69 420 SER A N 1
ATOM 3044 C CA . SER A 1 420 ? -8.793 -2.990 45.613 1.00 72.69 420 SER A CA 1
ATOM 3045 C C . SER A 1 420 ? -7.844 -1.945 45.012 1.00 72.69 420 SER A C 1
ATOM 3047 O O . SER A 1 420 ? -7.692 -0.866 45.583 1.00 72.69 420 SER A O 1
ATOM 3049 N N . ALA A 1 421 ? -7.145 -2.266 43.918 1.00 76.94 421 ALA A N 1
ATOM 3050 C CA . ALA A 1 421 ? -6.257 -1.319 43.263 1.00 76.94 421 ALA A CA 1
ATOM 3051 C C . ALA A 1 421 ? -7.089 -0.242 42.539 1.00 76.94 421 ALA A C 1
ATOM 3053 O O . ALA A 1 421 ? -8.061 -0.583 41.865 1.00 76.94 421 ALA A O 1
ATOM 3054 N N . PRO A 1 422 ? -6.727 1.047 42.655 1.00 71.19 422 PRO A N 1
ATOM 3055 C CA . PRO A 1 422 ? -7.455 2.117 41.985 1.00 71.19 422 PRO A CA 1
ATOM 3056 C C . PRO A 1 422 ? -7.321 1.997 40.462 1.00 71.19 422 PRO A C 1
ATOM 3058 O O . PRO A 1 422 ? -6.210 1.910 39.935 1.00 71.19 422 PRO A O 1
ATOM 3061 N N . ILE A 1 423 ? -8.454 2.029 39.755 1.00 84.50 423 ILE A N 1
ATOM 3062 C CA . ILE A 1 423 ? -8.509 1.945 38.291 1.00 84.50 423 ILE A CA 1
ATOM 3063 C C . ILE A 1 423 ? -8.673 3.346 37.709 1.00 84.50 423 ILE A C 1
ATOM 3065 O O . ILE A 1 423 ? -9.401 4.186 38.235 1.00 84.50 423 ILE A O 1
ATOM 3069 N N . GLN A 1 424 ? -7.976 3.621 36.611 1.00 87.69 424 GLN A N 1
ATOM 3070 C CA . GLN A 1 424 ? -8.136 4.877 35.890 1.00 87.69 424 GLN A CA 1
ATOM 3071 C C . GLN A 1 424 ? -9.340 4.765 34.952 1.00 87.69 424 GLN A C 1
ATOM 3073 O O . GLN A 1 424 ? -9.258 4.084 33.936 1.00 87.69 424 GLN A O 1
ATOM 3078 N N . SER A 1 425 ? -10.436 5.446 35.286 1.00 89.81 425 SER A N 1
ATOM 3079 C CA . SER A 1 425 ? -11.621 5.494 34.424 1.00 89.81 425 SER A CA 1
ATOM 3080 C C . SER A 1 425 ? -11.422 6.424 33.231 1.00 89.81 425 SER A C 1
ATOM 3082 O O . SER A 1 425 ? -10.689 7.416 33.325 1.00 89.81 425 SER A O 1
ATOM 3084 N N . VAL A 1 426 ? -12.115 6.128 32.134 1.00 90.94 426 VAL A N 1
ATOM 3085 C CA . VAL A 1 426 ? -12.274 7.033 30.984 1.00 90.94 426 VAL A CA 1
ATOM 3086 C C . VAL A 1 426 ? -13.445 7.998 31.165 1.00 90.94 426 VAL A C 1
ATOM 3088 O O . VAL A 1 426 ? -13.454 9.055 30.540 1.00 90.94 426 VAL A O 1
ATOM 3091 N N . VAL A 1 427 ? -14.419 7.672 32.022 1.00 92.75 427 VAL A N 1
ATOM 3092 C CA . VAL A 1 427 ? -15.594 8.524 32.229 1.00 92.75 427 VAL A CA 1
ATOM 3093 C C . VAL A 1 427 ? -15.194 9.841 32.894 1.00 92.75 427 VAL A C 1
ATOM 3095 O O . VAL A 1 427 ? -14.310 9.886 33.750 1.00 92.75 427 VAL A O 1
ATOM 3098 N N . GLY A 1 428 ? -15.820 10.937 32.473 1.00 92.06 428 GLY A N 1
ATOM 3099 C CA . GLY A 1 428 ? -15.502 12.286 32.936 1.00 92.06 428 GLY A CA 1
ATOM 3100 C C . GLY A 1 428 ? -14.220 12.875 32.337 1.00 92.06 428 GLY A C 1
ATOM 3101 O O . GLY A 1 428 ? -13.882 14.016 32.654 1.00 92.06 428 GLY A O 1
ATOM 3102 N N . ARG A 1 429 ? -13.502 12.145 31.471 1.00 94.94 429 ARG A N 1
ATOM 3103 C CA . ARG A 1 429 ? -12.338 12.682 30.754 1.00 94.94 429 ARG A CA 1
ATOM 3104 C C . ARG A 1 429 ? -12.756 13.388 29.469 1.00 94.94 429 ARG A C 1
ATOM 3106 O O . ARG A 1 429 ? -13.707 12.994 28.794 1.00 94.94 429 ARG A O 1
ATOM 3113 N N . GLN A 1 430 ? -11.987 14.415 29.123 1.00 96.69 430 GLN A N 1
ATOM 3114 C CA . GLN A 1 430 ? -12.109 15.156 27.875 1.00 96.69 430 GLN A CA 1
ATOM 3115 C C . GLN A 1 430 ? -10.854 14.943 27.024 1.00 96.69 430 GLN A C 1
ATOM 3117 O O . GLN A 1 430 ? -9.733 15.092 27.513 1.00 96.69 430 GLN A O 1
ATOM 3122 N N . TYR A 1 431 ? -11.047 14.639 25.742 1.00 97.44 431 TYR A N 1
ATOM 3123 C CA . TYR A 1 431 ? -9.979 14.361 24.787 1.00 97.44 431 TYR A CA 1
ATOM 3124 C C . TYR A 1 431 ? -10.078 15.273 23.570 1.00 97.44 431 TYR A C 1
ATOM 3126 O O . TYR A 1 431 ? -11.135 15.382 22.959 1.00 97.44 431 TYR A O 1
ATOM 3134 N N . ASN A 1 432 ? -8.973 15.898 23.167 1.00 96.94 432 ASN A N 1
ATOM 3135 C CA . ASN A 1 432 ? -8.921 16.641 21.907 1.00 96.94 432 ASN A CA 1
ATOM 3136 C C . ASN A 1 432 ? -8.719 15.665 20.747 1.00 96.94 432 ASN A C 1
ATOM 3138 O O . ASN A 1 432 ? -7.602 15.199 20.527 1.00 96.94 432 ASN A O 1
ATOM 3142 N N . VAL A 1 433 ? -9.791 15.386 20.008 1.00 98.06 433 VAL A N 1
ATOM 3143 C CA . VAL A 1 433 ? -9.812 14.358 18.958 1.00 98.06 433 VAL A CA 1
ATOM 3144 C C . VAL A 1 433 ? -9.608 14.934 17.559 1.00 98.06 433 VAL A C 1
ATOM 3146 O O . VAL A 1 433 ? -9.188 14.218 16.659 1.00 98.06 433 VAL A O 1
ATOM 3149 N N . LEU A 1 434 ? -9.860 16.224 17.343 1.00 98.62 434 LEU A N 1
ATOM 3150 C CA . LEU A 1 434 ? -9.582 16.891 16.069 1.00 98.62 434 LEU A CA 1
ATOM 3151 C C . LEU A 1 434 ? -9.085 18.308 16.332 1.00 98.62 434 LEU A C 1
ATOM 3153 O O . LEU A 1 434 ? -9.709 19.055 17.081 1.00 98.62 434 LEU A O 1
ATOM 3157 N N . GLN A 1 435 ? -7.979 18.683 15.701 1.00 98.75 435 GLN A N 1
ATOM 3158 C CA . GLN A 1 435 ? -7.425 20.033 15.730 1.00 98.75 435 GLN A CA 1
ATOM 3159 C C . GLN A 1 435 ? -7.153 20.507 14.304 1.00 98.75 435 GLN A C 1
ATOM 3161 O O . GLN A 1 435 ? -6.644 19.740 13.490 1.00 98.75 435 GLN A O 1
ATOM 3166 N N . ALA A 1 436 ? -7.467 21.767 14.008 1.00 98.75 436 ALA A N 1
ATOM 3167 C CA . ALA A 1 436 ? -7.198 22.379 12.710 1.00 98.75 436 ALA A CA 1
ATOM 3168 C C . ALA A 1 436 ? -6.749 23.830 12.887 1.00 98.75 436 ALA A C 1
ATOM 3170 O O . ALA A 1 436 ? -7.465 24.638 13.481 1.00 98.75 436 ALA A O 1
ATOM 3171 N N . ALA A 1 437 ? -5.564 24.168 12.377 1.00 98.56 437 ALA A N 1
ATOM 3172 C CA . ALA A 1 437 ? -4.967 25.486 12.587 1.00 98.56 437 ALA A CA 1
ATOM 3173 C C . ALA A 1 437 ? -5.781 26.627 11.949 1.00 98.56 437 ALA A C 1
ATOM 3175 O O . ALA A 1 437 ? -5.836 27.718 12.513 1.00 98.56 437 ALA A O 1
ATOM 3176 N N . ASN A 1 438 ? -6.455 26.358 10.823 1.00 98.31 438 ASN A N 1
ATOM 3177 C CA . ASN A 1 438 ? -7.286 27.336 10.108 1.00 98.31 438 ASN A CA 1
ATOM 3178 C C . ASN A 1 438 ? -8.791 27.167 10.389 1.00 98.31 438 ASN A C 1
ATOM 3180 O O . ASN A 1 438 ? -9.624 27.606 9.595 1.00 98.31 438 ASN A O 1
ATOM 3184 N N . GLY A 1 439 ? -9.134 26.526 11.506 1.00 98.19 439 GLY A N 1
ATOM 3185 C CA . GLY A 1 439 ? -10.495 26.442 12.020 1.00 98.19 439 GLY A CA 1
ATOM 3186 C C . GLY A 1 439 ? -11.278 25.185 11.646 1.00 98.19 439 GLY A C 1
ATOM 3187 O O . GLY A 1 439 ? -10.940 24.451 10.712 1.00 98.19 439 GLY A O 1
ATOM 3188 N N . ILE A 1 440 ? -12.345 24.952 12.412 1.00 98.44 440 ILE A N 1
ATOM 3189 C CA . ILE A 1 440 ? -13.331 23.884 12.225 1.00 98.44 440 ILE A CA 1
ATOM 3190 C C . ILE A 1 440 ? -14.608 24.479 11.621 1.00 98.44 440 ILE A C 1
ATOM 3192 O O . ILE A 1 440 ? -15.179 25.423 12.165 1.00 98.44 440 ILE A O 1
ATOM 3196 N N . ASN A 1 441 ? -15.077 23.910 10.510 1.00 98.00 441 ASN A N 1
ATOM 3197 C CA . ASN A 1 441 ? -16.346 24.252 9.874 1.00 98.00 441 ASN A CA 1
ATOM 3198 C C . ASN A 1 441 ? -17.286 23.039 9.883 1.00 98.00 441 ASN A C 1
ATOM 3200 O O . ASN A 1 441 ? -16.921 21.961 9.414 1.00 98.00 441 ASN A O 1
ATOM 3204 N N . GLY A 1 442 ? -18.504 23.226 10.387 1.00 97.44 442 GLY A N 1
ATOM 3205 C CA . GLY A 1 442 ? -19.512 22.177 10.497 1.00 97.44 442 GLY A CA 1
ATOM 3206 C C . GLY A 1 442 ? -19.360 21.310 11.751 1.00 97.44 442 GLY A C 1
ATOM 3207 O O . GLY A 1 442 ? -18.652 21.667 12.693 1.00 97.44 442 GLY A O 1
ATOM 3208 N N . GLN A 1 443 ? -20.105 20.207 11.796 1.00 97.75 443 GLN A N 1
ATOM 3209 C CA . GLN A 1 443 ? -20.253 19.342 12.968 1.00 97.75 443 GLN A CA 1
ATOM 3210 C C . GLN A 1 443 ? -20.409 17.875 12.551 1.00 97.75 443 GLN A C 1
ATOM 3212 O O . GLN A 1 443 ? -20.878 17.566 11.452 1.00 97.75 443 GLN A O 1
ATOM 3217 N N . PHE A 1 444 ? -20.031 16.967 13.450 1.00 98.38 444 PHE A N 1
ATOM 3218 C CA . PHE A 1 444 ? -20.377 15.550 13.352 1.00 98.38 444 PHE A CA 1
ATOM 3219 C C .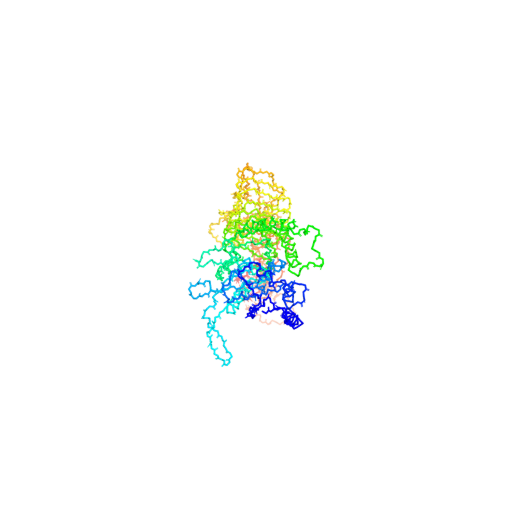 PHE A 1 444 ? -21.894 15.366 13.482 1.00 98.38 444 PHE A C 1
ATOM 3221 O O . PHE A 1 444 ? -22.546 16.077 14.245 1.00 98.38 444 PHE A O 1
ATOM 3228 N N . GLY A 1 445 ? -22.450 14.405 12.743 1.00 96.38 445 GLY A N 1
ATOM 3229 C CA . GLY A 1 445 ? -23.884 14.107 12.751 1.00 96.38 445 GLY A CA 1
ATOM 3230 C C . GLY A 1 445 ? -24.318 13.295 13.972 1.00 96.38 445 GLY A C 1
ATOM 3231 O O . GLY A 1 445 ? -25.404 13.507 14.503 1.00 96.38 445 GLY A O 1
ATOM 3232 N N . SER A 1 446 ? -23.455 12.393 14.444 1.00 94.38 446 SER A N 1
ATOM 3233 C CA . SER A 1 446 ? -23.697 11.584 15.641 1.00 94.38 446 SER A CA 1
ATOM 3234 C C . SER A 1 446 ? -22.396 11.107 16.276 1.00 94.38 446 SER A C 1
ATOM 3236 O O . SER A 1 446 ? -21.399 10.915 15.577 1.00 94.38 446 SER A O 1
ATOM 3238 N N . VAL A 1 447 ? -22.447 10.831 17.579 1.00 95.94 447 VAL A N 1
ATOM 3239 C CA . VAL A 1 447 ? -21.435 10.056 18.304 1.00 95.94 447 VAL A CA 1
ATOM 3240 C C . VAL A 1 447 ? -22.060 8.722 18.684 1.00 95.94 447 VAL A C 1
ATOM 3242 O O . VAL A 1 447 ? -23.148 8.684 19.253 1.00 95.94 447 VAL A O 1
ATOM 3245 N N . SER A 1 448 ? -21.381 7.633 18.354 1.00 94.44 448 SER A N 1
ATOM 3246 C CA . SER A 1 448 ? -21.821 6.271 18.642 1.00 94.44 448 SER A CA 1
ATOM 3247 C C . SER A 1 448 ? -20.750 5.516 19.419 1.00 94.44 448 SER A C 1
ATOM 3249 O O . SER A 1 448 ? -19.558 5.809 19.321 1.00 94.44 448 SER A O 1
ATOM 3251 N N . SER A 1 449 ? -21.199 4.557 20.219 1.00 91.88 449 SER A N 1
ATOM 3252 C CA . SER A 1 449 ? -20.380 3.762 21.124 1.00 91.88 449 SER A CA 1
ATOM 3253 C C . SER A 1 449 ? -20.820 2.308 21.050 1.00 91.88 449 SER A C 1
ATOM 3255 O O . SER A 1 449 ? -22.009 2.030 20.898 1.00 91.88 449 SER A O 1
ATOM 3257 N N . ASN A 1 450 ? -19.869 1.388 21.196 1.00 87.88 450 ASN A N 1
ATOM 3258 C CA . ASN A 1 450 ? -20.151 -0.046 21.286 1.00 87.88 450 ASN A CA 1
ATOM 3259 C C . ASN A 1 450 ? -20.493 -0.498 22.717 1.00 87.88 450 ASN A C 1
ATOM 3261 O O . ASN A 1 450 ? -20.561 -1.696 22.981 1.00 87.88 450 ASN A O 1
ATOM 3265 N N . TYR A 1 451 ? -20.673 0.442 23.645 1.00 91.50 451 TYR A N 1
ATOM 3266 C CA . TYR A 1 451 ? -20.944 0.181 25.055 1.00 91.50 451 TYR A CA 1
ATOM 3267 C C . TYR A 1 451 ? -22.384 0.551 25.419 1.00 91.50 451 TYR A C 1
ATOM 3269 O O . TYR A 1 451 ? -22.929 1.532 24.919 1.00 91.50 451 TYR A O 1
ATOM 3277 N N . ALA A 1 452 ? -22.994 -0.217 26.323 1.00 91.62 452 ALA A N 1
ATOM 3278 C CA . ALA A 1 452 ? -24.390 -0.044 26.726 1.00 91.62 452 ALA A CA 1
ATOM 3279 C C . ALA A 1 452 ? -24.623 1.212 27.583 1.00 91.62 452 ALA A C 1
ATOM 3281 O O . ALA A 1 452 ? -25.715 1.774 27.556 1.00 91.62 452 ALA A O 1
ATOM 3282 N N . PHE A 1 453 ? -23.609 1.635 28.343 1.00 94.38 453 PHE A N 1
ATOM 3283 C CA . PHE A 1 453 ? -23.717 2.747 29.295 1.00 94.38 453 PHE A CA 1
ATOM 3284 C C . PHE A 1 453 ? -22.707 3.864 29.049 1.00 94.38 453 PHE A C 1
ATOM 3286 O O . PHE A 1 453 ? -22.872 4.952 29.588 1.00 94.38 453 PHE A O 1
ATOM 3293 N N . LEU A 1 454 ? -21.665 3.622 28.252 1.00 93.56 454 LEU A N 1
ATOM 3294 C CA . LEU A 1 454 ? -20.606 4.587 27.969 1.00 93.56 454 LEU A CA 1
ATOM 3295 C C . LEU A 1 454 ? -20.837 5.224 26.601 1.00 93.56 454 LEU A C 1
ATOM 3297 O O . LEU A 1 454 ? -21.039 4.523 25.612 1.00 93.56 454 LEU A O 1
ATOM 3301 N N . GLY A 1 455 ? -20.763 6.545 26.530 1.00 93.94 455 GLY A N 1
ATOM 3302 C CA . GLY A 1 455 ? -20.839 7.289 25.281 1.00 93.94 455 GLY A CA 1
ATOM 3303 C C . GLY A 1 455 ? -19.990 8.549 25.336 1.00 93.94 455 GLY A C 1
ATOM 3304 O O . GLY A 1 455 ? -19.068 8.663 26.148 1.00 93.94 455 GLY A O 1
ATOM 3305 N N . GLY A 1 456 ? -20.297 9.505 24.465 1.00 94.88 456 GLY A N 1
ATOM 3306 C CA . GLY A 1 456 ? -19.621 10.785 24.522 1.00 94.88 456 GLY A CA 1
ATOM 3307 C C . GLY A 1 456 ? -20.357 11.920 23.836 1.00 94.88 456 GLY A C 1
ATOM 3308 O O . GLY A 1 456 ? -21.148 11.724 22.913 1.00 94.88 456 GLY A O 1
ATOM 3309 N N . ARG A 1 457 ? -20.029 13.125 24.292 1.00 95.50 457 ARG A N 1
ATOM 3310 C CA . ARG A 1 457 ? -20.542 14.398 23.798 1.00 95.50 457 ARG A CA 1
ATOM 3311 C C . ARG A 1 457 ? -19.398 15.238 23.249 1.00 95.50 457 ARG A C 1
ATOM 3313 O O . ARG A 1 457 ? -18.332 15.327 23.859 1.00 95.50 457 ARG A O 1
ATOM 3320 N N . LEU A 1 458 ? -19.644 15.918 22.131 1.00 97.69 458 LEU A N 1
ATOM 3321 C CA . LEU A 1 458 ? -18.655 16.788 21.495 1.00 97.69 458 LEU A CA 1
ATOM 3322 C C . LEU A 1 458 ? -18.788 18.244 21.932 1.00 97.69 458 LEU A C 1
ATOM 3324 O O . LEU A 1 458 ? -19.880 18.811 21.903 1.00 97.69 458 LEU A O 1
ATOM 3328 N N . ASP A 1 459 ? -17.650 18.849 22.258 1.00 97.50 459 ASP A N 1
ATOM 3329 C CA . ASP A 1 459 ? -17.480 20.291 22.396 1.00 97.50 459 ASP A CA 1
ATOM 3330 C C . ASP A 1 459 ? -16.705 20.851 21.208 1.00 97.50 459 ASP A C 1
ATOM 3332 O O . ASP A 1 459 ? -15.694 20.290 20.781 1.00 97.50 459 ASP A O 1
ATOM 3336 N N . TYR A 1 460 ? -17.174 21.986 20.694 1.00 97.88 460 TYR A N 1
ATOM 3337 C CA . TYR A 1 460 ? -16.583 22.657 19.543 1.00 97.88 460 TYR A CA 1
ATOM 3338 C C . TYR A 1 460 ? -15.964 23.981 19.971 1.00 97.88 460 TYR A C 1
ATOM 3340 O O . TYR A 1 460 ? -16.630 24.850 20.535 1.00 97.88 460 TYR A O 1
ATOM 3348 N N . ALA A 1 461 ? -14.688 24.138 19.649 1.00 97.31 461 ALA A N 1
ATOM 3349 C CA . ALA A 1 461 ? -13.969 25.399 19.692 1.00 97.31 461 ALA A CA 1
ATOM 3350 C C . ALA A 1 461 ? -13.619 25.834 18.262 1.00 97.31 461 ALA A C 1
ATOM 3352 O O . ALA A 1 461 ? -13.740 25.055 17.318 1.00 97.31 461 ALA A O 1
ATOM 3353 N N . ALA A 1 462 ? -13.126 27.065 18.099 1.00 96.94 462 ALA A N 1
ATOM 3354 C CA . ALA A 1 462 ? -12.766 27.600 16.783 1.00 96.94 462 ALA A CA 1
ATOM 3355 C C . ALA A 1 462 ? -11.813 26.675 16.000 1.00 96.94 462 ALA A C 1
ATOM 3357 O O . ALA A 1 462 ? -12.008 26.484 14.806 1.00 96.94 462 ALA A O 1
ATOM 3358 N N . ASN A 1 463 ? -10.837 26.067 16.686 1.00 98.00 463 ASN A N 1
ATOM 3359 C CA . ASN A 1 463 ? -9.757 25.273 16.083 1.00 98.00 463 ASN A CA 1
ATOM 3360 C C . ASN A 1 463 ? -9.694 23.821 16.595 1.00 98.00 463 ASN A C 1
ATOM 3362 O O . ASN A 1 463 ? -8.704 23.131 16.345 1.00 98.00 463 ASN A O 1
ATOM 3366 N N . ALA A 1 464 ? -10.697 23.356 17.349 1.00 98.19 464 ALA A N 1
ATOM 3367 C CA . ALA A 1 464 ? -10.666 22.023 17.945 1.00 98.19 464 ALA A CA 1
ATOM 3368 C C . ALA A 1 464 ? -12.059 21.422 18.170 1.00 98.19 464 ALA A C 1
ATOM 3370 O O . ALA A 1 464 ? -13.022 22.142 18.433 1.00 98.19 464 ALA A O 1
ATOM 3371 N N . VAL A 1 465 ? -12.123 20.091 18.134 1.00 98.56 465 VAL A N 1
ATOM 3372 C CA . VAL A 1 465 ? -13.250 19.287 18.616 1.00 98.56 465 VAL A CA 1
ATOM 3373 C C . VAL A 1 465 ? -12.756 18.415 19.764 1.00 98.56 465 VAL A C 1
ATOM 3375 O O . VAL A 1 465 ? -11.786 17.663 19.609 1.00 98.56 465 VAL A O 1
ATOM 3378 N N . ALA A 1 466 ? -13.430 18.516 20.906 1.00 98.19 466 ALA A N 1
ATOM 3379 C CA . ALA A 1 466 ? -13.149 17.723 22.091 1.00 98.19 466 ALA A CA 1
ATOM 3380 C C . ALA A 1 466 ? -14.262 16.695 22.338 1.00 98.19 466 ALA A C 1
ATOM 3382 O O . ALA A 1 466 ? -15.443 17.025 22.262 1.00 98.19 466 ALA A O 1
ATOM 3383 N N . LEU A 1 467 ? -13.882 15.456 22.640 1.00 97.94 467 LEU A N 1
ATOM 3384 C CA . LEU A 1 467 ? -14.767 14.371 23.045 1.00 97.94 467 LEU A CA 1
ATOM 3385 C C . LEU A 1 467 ? -14.782 14.275 24.570 1.00 97.94 467 LEU A C 1
ATOM 3387 O O . LEU A 1 467 ? -13.764 13.954 25.181 1.00 97.94 467 LEU A O 1
ATOM 3391 N N . ASN A 1 468 ? -15.937 14.538 25.172 1.00 97.06 468 ASN A N 1
ATOM 3392 C CA . ASN A 1 468 ? -16.191 14.292 26.587 1.00 97.06 468 ASN A CA 1
ATOM 3393 C C . ASN A 1 468 ? -16.788 12.903 26.726 1.00 97.06 468 ASN A C 1
ATOM 3395 O O . ASN A 1 468 ? -17.845 12.634 26.156 1.00 97.06 468 ASN A O 1
ATOM 3399 N N . VAL A 1 469 ? -16.113 12.035 27.464 1.00 96.38 469 VAL A N 1
ATOM 3400 C CA . VAL A 1 469 ? -16.574 10.673 27.705 1.00 96.38 469 VAL A CA 1
ATOM 3401 C C . VAL A 1 469 ? -17.485 10.677 28.921 1.00 96.38 469 VAL A C 1
ATOM 3403 O O . VAL A 1 469 ? -17.107 11.154 29.991 1.00 96.38 469 VAL A O 1
ATOM 3406 N N . GLU A 1 470 ? -18.685 10.132 28.771 1.00 94.38 470 GLU A N 1
ATOM 3407 C CA . GLU A 1 470 ? -19.711 10.186 29.806 1.00 94.38 470 GLU A CA 1
ATOM 3408 C C . GLU A 1 470 ? -20.508 8.889 29.893 1.00 94.38 470 GLU A C 1
ATOM 3410 O O . GLU A 1 470 ? -20.611 8.116 28.936 1.00 94.38 470 GLU A O 1
ATOM 3415 N N . GLN A 1 471 ? -21.085 8.659 31.068 1.00 94.75 471 GLN A N 1
ATOM 3416 C CA . GLN A 1 471 ? -22.077 7.619 31.236 1.00 94.75 471 GLN A CA 1
ATOM 3417 C C . GLN A 1 471 ? -23.407 8.135 30.675 1.00 94.75 471 GLN A C 1
ATOM 3419 O O . GLN A 1 471 ? -23.996 9.074 31.204 1.00 94.75 471 GLN A O 1
ATOM 3424 N N . THR A 1 472 ? -23.867 7.536 29.583 1.00 92.56 472 THR A N 1
ATOM 3425 C CA . THR A 1 472 ? -25.052 7.981 28.832 1.00 92.56 472 THR A CA 1
ATOM 3426 C C . THR A 1 472 ? -26.344 7.308 29.285 1.00 92.56 472 THR A C 1
ATOM 3428 O O . THR A 1 472 ? -27.430 7.781 28.953 1.00 92.56 472 THR A O 1
ATOM 3431 N N . ALA A 1 473 ? -26.248 6.230 30.067 1.00 93.44 473 ALA A N 1
ATOM 3432 C CA . ALA A 1 473 ? -27.391 5.533 30.640 1.00 93.44 473 ALA A CA 1
ATOM 3433 C C . ALA A 1 473 ? -27.065 4.991 32.037 1.00 93.44 473 ALA A C 1
ATOM 3435 O O . ALA A 1 473 ? -25.962 4.499 32.280 1.00 93.44 473 ALA A O 1
ATOM 3436 N N . ALA A 1 474 ? -28.041 5.046 32.945 1.00 95.50 474 ALA A N 1
ATOM 3437 C CA . ALA A 1 474 ? -27.924 4.440 34.271 1.00 95.50 474 ALA A CA 1
ATOM 3438 C C . ALA A 1 474 ? -27.849 2.910 34.165 1.00 95.50 474 ALA A C 1
ATOM 3440 O O . ALA A 1 474 ? -28.493 2.320 33.290 1.00 95.50 474 ALA A O 1
ATOM 3441 N N . PHE A 1 475 ? -27.128 2.242 35.066 1.00 97.06 475 PHE A N 1
ATOM 3442 C CA . PHE A 1 475 ? -27.005 0.775 35.021 1.00 97.06 475 PHE A CA 1
ATOM 3443 C C . PHE A 1 475 ? -28.362 0.073 35.154 1.00 97.06 475 PHE A C 1
ATOM 3445 O O . PHE A 1 475 ? -28.623 -0.931 34.490 1.00 97.06 475 PHE A O 1
ATOM 3452 N N . ASN A 1 476 ? -29.267 0.630 35.961 1.00 96.69 476 ASN A N 1
ATOM 3453 C CA . ASN A 1 476 ? -30.600 0.065 36.173 1.00 96.69 476 ASN A CA 1
ATOM 3454 C C . ASN A 1 476 ? -31.532 0.184 34.950 1.00 96.69 476 ASN A C 1
ATOM 3456 O O . ASN A 1 476 ? -32.567 -0.478 34.923 1.00 96.69 476 ASN A O 1
ATOM 3460 N N . SER A 1 477 ? -31.165 0.960 33.923 1.00 96.44 477 SER A N 1
ATOM 3461 C CA . SER A 1 477 ? -31.993 1.172 32.725 1.00 96.44 477 SER A CA 1
ATOM 3462 C C . SER A 1 477 ? -32.232 -0.100 31.908 1.00 96.44 477 SER A C 1
ATOM 3464 O O . SER A 1 477 ? -33.202 -0.179 31.157 1.00 96.44 477 SER A O 1
ATOM 3466 N N . VAL A 1 478 ? -31.367 -1.108 32.063 1.00 96.06 478 VAL A N 1
ATOM 3467 C CA . VAL A 1 478 ? -31.466 -2.393 31.356 1.00 96.06 478 VAL A CA 1
ATOM 3468 C C . VAL A 1 478 ? -31.907 -3.552 32.250 1.00 96.06 478 VAL A C 1
ATOM 3470 O O . VAL A 1 478 ? -31.991 -4.686 31.761 1.00 96.06 478 VAL A O 1
ATOM 3473 N N . ALA A 1 479 ? -32.158 -3.291 33.536 1.00 94.62 479 ALA A N 1
ATOM 3474 C CA . ALA A 1 479 ? -32.615 -4.289 34.496 1.00 94.62 479 ALA A CA 1
ATOM 3475 C C . ALA A 1 479 ? -34.041 -4.760 34.170 1.00 94.62 479 ALA A C 1
ATOM 3477 O O . ALA A 1 479 ? -34.871 -3.992 33.686 1.00 94.62 479 ALA A O 1
ATOM 3478 N N . GLN A 1 480 ? -34.325 -6.033 34.443 1.00 92.56 480 GLN A N 1
ATOM 3479 C CA . GLN A 1 480 ? -35.646 -6.639 34.234 1.00 92.56 480 GLN A CA 1
ATOM 3480 C C . GLN A 1 480 ? -36.327 -7.062 35.538 1.00 92.56 480 GLN A C 1
ATOM 3482 O O . GLN A 1 480 ? -37.548 -7.183 35.559 1.00 92.56 480 GLN A O 1
ATOM 3487 N N . THR A 1 481 ? -35.566 -7.255 36.619 1.00 89.56 481 THR A N 1
ATOM 3488 C CA . THR A 1 481 ? -36.098 -7.643 37.934 1.00 89.56 481 THR A CA 1
ATOM 3489 C C . THR A 1 481 ? -35.778 -6.588 38.999 1.00 89.56 481 THR A C 1
ATOM 3491 O O . THR A 1 481 ? -34.795 -5.847 38.859 1.00 89.56 481 THR A O 1
ATOM 3494 N N . PRO A 1 482 ? -36.554 -6.521 40.098 1.00 90.75 482 PRO A N 1
ATOM 3495 C CA . PRO A 1 482 ? -36.246 -5.645 41.228 1.00 90.75 482 PRO A CA 1
ATOM 3496 C C . PRO A 1 482 ? -34.840 -5.867 41.806 1.00 90.75 482 PRO A C 1
ATOM 3498 O O . PRO A 1 482 ? -34.144 -4.895 42.097 1.00 90.75 482 PRO A O 1
ATOM 3501 N N . ASN A 1 483 ? -34.381 -7.123 41.903 1.00 87.62 483 ASN A N 1
ATOM 3502 C CA . ASN A 1 483 ? -33.031 -7.437 42.389 1.00 87.62 483 ASN A CA 1
ATOM 3503 C C . ASN A 1 483 ? -31.956 -6.906 41.441 1.00 87.62 483 ASN A C 1
ATOM 3505 O O . ASN A 1 483 ? -31.000 -6.283 41.895 1.00 87.62 483 ASN A O 1
ATOM 3509 N N . GLN A 1 484 ? -32.127 -7.086 40.126 1.00 92.25 484 GLN A N 1
ATOM 3510 C CA . GLN A 1 484 ? -31.194 -6.532 39.143 1.00 92.25 484 GLN A CA 1
ATOM 3511 C C . GLN A 1 484 ? -31.121 -5.008 39.246 1.00 92.25 484 GLN A C 1
ATOM 3513 O O . GLN A 1 484 ? -30.028 -4.451 39.221 1.00 92.25 484 GLN A O 1
ATOM 3518 N N . ALA A 1 485 ? -32.261 -4.329 39.410 1.00 94.69 485 ALA A N 1
ATOM 3519 C CA . ALA A 1 485 ? -32.294 -2.879 39.573 1.00 94.69 485 ALA A CA 1
ATOM 3520 C C . ALA A 1 485 ? -31.608 -2.424 40.877 1.00 94.69 485 ALA A C 1
ATOM 3522 O O . ALA A 1 485 ? -30.871 -1.434 40.869 1.00 94.69 485 ALA A O 1
ATOM 3523 N N . ALA A 1 486 ? -31.806 -3.154 41.980 1.00 93.94 486 ALA A N 1
ATOM 3524 C CA . ALA A 1 486 ? -31.157 -2.879 43.262 1.00 93.94 486 ALA A CA 1
ATOM 3525 C C . ALA A 1 486 ? -29.630 -3.046 43.181 1.00 93.94 486 ALA A C 1
ATOM 3527 O O . ALA A 1 486 ? -28.891 -2.155 43.601 1.00 93.94 486 ALA A O 1
ATOM 3528 N N . VAL A 1 487 ? -29.155 -4.139 42.574 1.00 94.81 487 VAL A N 1
ATOM 3529 C CA . VAL A 1 487 ? -27.726 -4.399 42.343 1.00 94.81 487 VAL A CA 1
ATOM 3530 C C . VAL A 1 487 ? -27.117 -3.360 41.414 1.00 94.81 487 VAL A C 1
ATOM 3532 O O . VAL A 1 487 ? -26.062 -2.820 41.722 1.00 94.81 487 VAL A O 1
ATOM 3535 N N . ALA A 1 488 ? -27.779 -3.053 40.298 1.00 96.81 488 ALA A N 1
ATOM 3536 C CA . ALA A 1 488 ? -27.312 -2.056 39.343 1.00 96.81 488 ALA A CA 1
ATOM 3537 C C . ALA A 1 488 ? -27.149 -0.681 40.006 1.00 96.81 488 ALA A C 1
ATOM 3539 O O . ALA A 1 488 ? -26.117 -0.038 39.839 1.00 96.81 488 ALA A O 1
ATOM 3540 N N . THR A 1 489 ? -28.125 -0.277 40.827 1.00 97.31 489 THR A N 1
ATOM 3541 C CA . THR A 1 489 ? -28.077 0.983 41.585 1.00 97.31 489 THR A CA 1
ATOM 3542 C C . THR A 1 489 ? -26.940 0.975 42.614 1.00 97.31 489 THR A C 1
ATOM 3544 O O . THR A 1 489 ? -26.210 1.957 42.729 1.00 97.31 489 THR A O 1
ATOM 3547 N N . ALA A 1 490 ? -26.744 -0.130 43.344 1.00 96.50 490 ALA A N 1
ATOM 3548 C CA . ALA A 1 490 ? -25.640 -0.269 44.297 1.00 96.50 490 ALA A CA 1
ATOM 3549 C C . ALA A 1 490 ? -24.266 -0.253 43.604 1.00 96.50 490 ALA A C 1
ATOM 3551 O O . ALA A 1 490 ? -23.338 0.389 44.087 1.00 96.50 490 ALA A O 1
ATOM 3552 N N . ALA A 1 491 ? -24.139 -0.922 42.457 1.00 95.62 491 ALA A N 1
ATOM 3553 C CA . ALA A 1 491 ? -22.910 -0.956 41.677 1.00 95.62 491 ALA A CA 1
ATOM 3554 C C . ALA A 1 491 ? -22.569 0.415 41.075 1.00 95.62 491 ALA A C 1
ATOM 3556 O O . ALA A 1 491 ? -21.404 0.801 41.036 1.00 95.62 491 ALA A O 1
ATOM 3557 N N . GLU A 1 492 ? -23.578 1.174 40.652 1.00 95.81 492 GLU A N 1
ATOM 3558 C CA . GLU A 1 492 ? -23.417 2.539 40.150 1.00 95.81 492 GLU A CA 1
ATOM 3559 C C . GLU A 1 492 ? -22.915 3.499 41.243 1.00 95.81 492 GLU A C 1
ATOM 3561 O O . GLU A 1 492 ? -22.032 4.317 40.990 1.00 95.81 492 GLU A O 1
ATOM 3566 N N . GLN A 1 493 ? -23.384 3.339 42.487 1.00 96.19 493 GLN A N 1
ATOM 3567 C CA . GLN A 1 493 ? -22.921 4.123 43.643 1.00 96.19 493 GLN A CA 1
ATOM 3568 C C . GLN A 1 493 ? -21.447 3.893 44.008 1.00 96.19 493 GLN A C 1
ATOM 3570 O O . GLN A 1 493 ? -20.862 4.733 44.693 1.00 96.19 493 GLN A O 1
ATOM 3575 N N . LEU A 1 494 ? -20.830 2.792 43.558 1.00 93.31 494 LEU A N 1
ATOM 3576 C CA . LEU A 1 494 ? -19.396 2.548 43.765 1.00 93.31 494 LEU A CA 1
ATOM 3577 C C . LEU A 1 494 ? -18.521 3.567 43.021 1.00 93.31 494 LEU A C 1
ATOM 3579 O O . LEU A 1 494 ? -17.409 3.845 43.469 1.00 93.31 494 LEU A O 1
ATOM 3583 N N . GLY A 1 495 ? -19.036 4.127 41.923 1.00 91.94 495 GLY A N 1
ATOM 3584 C CA . GLY A 1 495 ? -18.411 5.200 41.162 1.00 91.94 495 GLY A CA 1
ATOM 3585 C C . GLY A 1 495 ? -17.178 4.802 40.344 1.00 91.94 495 GLY A C 1
ATOM 3586 O O . GLY A 1 495 ? -16.617 3.708 40.460 1.00 91.94 495 GLY A O 1
ATOM 3587 N N . ALA A 1 496 ? -16.754 5.749 39.505 1.00 91.44 496 ALA A N 1
ATOM 3588 C CA . ALA A 1 496 ? -15.594 5.623 38.630 1.00 91.44 496 ALA A CA 1
ATOM 3589 C C . ALA A 1 496 ? -14.320 5.244 39.404 1.00 91.44 496 ALA A C 1
ATOM 3591 O O . ALA A 1 496 ? -14.010 5.810 40.454 1.00 91.44 496 ALA A O 1
ATOM 3592 N N . GLY A 1 497 ? -13.566 4.295 38.856 1.00 88.88 497 GLY A N 1
ATOM 3593 C CA . GLY A 1 497 ? -12.346 3.742 39.442 1.00 88.88 497 GLY A CA 1
ATOM 3594 C C . GLY A 1 497 ? -12.550 2.516 40.336 1.00 88.88 497 GLY A C 1
ATOM 3595 O O . GLY A 1 497 ? -11.559 1.892 40.722 1.00 88.88 497 GLY A O 1
ATOM 3596 N N . ASN A 1 498 ? -13.796 2.124 40.631 1.00 92.50 498 ASN A N 1
ATOM 3597 C CA . ASN A 1 498 ? -14.104 0.842 41.263 1.00 92.50 498 ASN A CA 1
ATOM 3598 C C . ASN A 1 498 ? -14.198 -0.285 40.218 1.00 92.50 498 ASN A C 1
ATOM 3600 O O . ASN A 1 498 ? -14.877 -0.142 39.208 1.00 92.50 498 ASN A O 1
ATOM 3604 N N . ALA A 1 499 ? -13.589 -1.445 40.483 1.00 91.75 499 ALA A N 1
ATOM 3605 C CA . ALA A 1 499 ? -13.543 -2.551 39.523 1.00 91.75 499 ALA A CA 1
ATOM 3606 C C . ALA A 1 499 ? -14.923 -3.061 39.074 1.00 91.75 499 ALA A C 1
ATOM 3608 O O . ALA A 1 499 ? -15.090 -3.411 37.907 1.00 91.75 499 ALA A O 1
ATOM 3609 N N . VAL A 1 500 ? -15.917 -3.091 39.965 1.00 92.31 500 VAL A N 1
ATOM 3610 C CA . VAL A 1 500 ? -17.282 -3.513 39.611 1.00 92.31 500 VAL A CA 1
ATOM 3611 C C . VAL A 1 500 ? -17.942 -2.473 38.706 1.00 92.31 500 VAL A C 1
ATOM 3613 O O . VAL A 1 500 ? -18.526 -2.838 37.687 1.00 92.31 500 VAL A O 1
ATOM 3616 N N . TYR A 1 501 ? -17.795 -1.189 39.043 1.00 93.50 501 TYR A N 1
ATOM 3617 C CA . TYR A 1 501 ? -18.308 -0.087 38.230 1.00 93.50 501 TYR A CA 1
ATOM 3618 C C . TYR A 1 501 ? -17.694 -0.098 36.825 1.00 93.50 501 TYR A C 1
ATOM 3620 O O . TYR A 1 501 ? -18.426 -0.072 35.840 1.00 93.50 501 TYR A O 1
ATOM 3628 N N . GLU A 1 502 ? -16.366 -0.209 36.721 1.00 91.88 502 GLU A N 1
ATOM 3629 C CA . GLU A 1 502 ? -15.664 -0.187 35.433 1.00 91.88 502 GLU A CA 1
ATOM 3630 C C . GLU A 1 502 ? -16.072 -1.367 34.540 1.00 91.88 502 GLU A C 1
ATOM 3632 O O . GLU A 1 502 ? -16.392 -1.170 33.374 1.00 91.88 502 GLU A O 1
ATOM 3637 N N . ASN A 1 503 ? -16.155 -2.593 35.067 1.00 91.12 503 ASN A N 1
ATOM 3638 C CA . ASN A 1 503 ? -16.586 -3.737 34.251 1.00 91.12 503 ASN A CA 1
ATOM 3639 C C . ASN A 1 503 ? -18.026 -3.589 33.729 1.00 91.12 503 ASN A C 1
ATOM 3641 O O . ASN A 1 503 ? -18.305 -3.935 32.580 1.00 91.12 503 ASN A O 1
ATOM 3645 N N . LEU A 1 504 ? -18.939 -3.048 34.542 1.00 93.06 504 LEU A N 1
ATOM 3646 C CA . LEU A 1 504 ? -20.312 -2.785 34.110 1.00 93.06 504 LEU A CA 1
ATOM 3647 C C . LEU A 1 504 ? -20.369 -1.668 33.066 1.00 93.06 504 LEU A C 1
ATOM 3649 O O . LEU A 1 504 ? -21.022 -1.836 32.038 1.00 93.06 504 LEU A O 1
ATOM 3653 N N . LEU A 1 505 ? -19.628 -0.578 33.274 1.00 91.75 505 LEU A N 1
ATOM 3654 C CA . LEU A 1 505 ? -19.531 0.541 32.336 1.00 91.75 505 LEU A CA 1
ATOM 3655 C C . LEU A 1 505 ? -19.057 0.091 30.943 1.00 91.75 505 LEU A C 1
ATOM 3657 O O . LEU A 1 505 ? -19.577 0.565 29.933 1.00 91.75 505 LEU A O 1
ATOM 3661 N N . LEU A 1 506 ? -18.112 -0.854 30.891 1.00 89.56 506 LEU A N 1
ATOM 3662 C CA . LEU A 1 506 ? -17.528 -1.395 29.656 1.00 89.56 506 LEU A CA 1
ATOM 3663 C C . LEU A 1 506 ? -18.335 -2.534 29.022 1.00 89.56 506 LEU A C 1
ATOM 3665 O O . LEU A 1 506 ? -17.895 -3.156 28.051 1.00 89.56 506 LEU A O 1
ATOM 3669 N N . THR A 1 507 ? -19.528 -2.817 29.535 1.00 90.75 507 THR A N 1
ATOM 3670 C CA . THR A 1 507 ? -20.376 -3.860 28.972 1.00 90.75 507 THR A CA 1
ATOM 3671 C C . THR A 1 507 ? -20.958 -3.424 27.626 1.00 90.75 507 THR A C 1
ATOM 3673 O O . THR A 1 507 ? -21.528 -2.343 27.496 1.00 90.75 507 THR A O 1
ATOM 3676 N N . GLN A 1 508 ? -20.858 -4.288 26.613 1.00 89.44 508 GLN A N 1
ATOM 3677 C CA . GLN A 1 508 ? -21.310 -3.985 25.248 1.00 89.44 508 GLN A CA 1
ATOM 3678 C C . GLN A 1 508 ? -22.810 -4.218 25.020 1.00 89.44 508 GLN A C 1
ATOM 3680 O O . GLN A 1 508 ? -23.390 -3.670 24.088 1.00 89.44 508 GLN A O 1
ATOM 3685 N N . SER A 1 509 ? -23.458 -5.042 25.853 1.00 90.06 509 SER A N 1
ATOM 3686 C CA . SER A 1 509 ? -24.866 -5.404 25.671 1.00 90.06 509 SER A CA 1
ATOM 3687 C C . SER A 1 509 ? -25.672 -5.374 26.967 1.00 90.06 509 SER A C 1
ATOM 3689 O O . SER A 1 509 ? -25.199 -5.747 28.040 1.00 90.06 509 SER A O 1
ATOM 3691 N N . ALA A 1 510 ? -26.949 -5.015 26.844 1.00 92.81 510 ALA A N 1
ATOM 3692 C CA . ALA A 1 510 ? -27.909 -5.061 27.941 1.00 92.81 510 ALA A CA 1
ATOM 3693 C C . ALA A 1 510 ? -28.047 -6.468 28.561 1.00 92.81 510 ALA A C 1
ATOM 3695 O O . ALA A 1 510 ? -28.310 -6.592 29.753 1.00 92.81 510 ALA A O 1
ATOM 3696 N N . ALA A 1 511 ? -27.870 -7.530 27.765 1.00 92.44 511 ALA A N 1
ATOM 3697 C CA . ALA A 1 511 ? -27.932 -8.908 28.251 1.00 92.44 511 ALA A CA 1
ATOM 3698 C C . ALA A 1 511 ? -26.749 -9.235 29.170 1.00 92.44 511 ALA A C 1
ATOM 3700 O O . ALA A 1 511 ? -26.959 -9.650 30.304 1.00 92.44 511 ALA A O 1
ATOM 3701 N N . SER A 1 512 ? -25.525 -8.937 28.728 1.00 91.06 512 SER A N 1
ATOM 3702 C CA . SER A 1 512 ? -24.313 -9.142 29.532 1.00 91.06 512 SER A CA 1
ATOM 3703 C C . SER A 1 512 ? -24.335 -8.329 30.835 1.00 91.06 512 SER A C 1
ATOM 3705 O O . SER A 1 512 ? -23.847 -8.788 31.869 1.00 91.06 512 SER A O 1
ATOM 3707 N N . ALA A 1 513 ? -24.949 -7.141 30.811 1.00 93.81 513 ALA A N 1
ATOM 3708 C CA . ALA A 1 513 ? -25.118 -6.317 32.004 1.00 93.81 513 ALA A CA 1
ATOM 3709 C C . ALA A 1 513 ? -26.083 -6.976 33.001 1.00 93.81 513 ALA A C 1
ATOM 3711 O O . ALA A 1 513 ? -25.763 -7.095 34.182 1.00 93.81 513 ALA A O 1
ATOM 3712 N N . ARG A 1 514 ? -27.229 -7.484 32.523 1.00 93.00 514 ARG A N 1
ATOM 3713 C CA . ARG A 1 514 ? -28.184 -8.230 33.359 1.00 93.00 514 ARG A CA 1
ATOM 3714 C C . ARG A 1 514 ? -27.582 -9.490 33.967 1.00 93.00 514 ARG A C 1
ATOM 3716 O O . ARG A 1 514 ? -27.811 -9.738 35.148 1.00 93.00 514 ARG A O 1
ATOM 3723 N N . ASP A 1 515 ? -26.787 -10.238 33.207 1.00 90.38 515 ASP A N 1
ATOM 3724 C CA . ASP A 1 515 ? -26.090 -11.421 33.725 1.00 90.38 515 ASP A CA 1
ATOM 3725 C C . ASP A 1 515 ? -25.135 -11.041 34.867 1.00 90.38 515 ASP A C 1
ATOM 3727 O O . ASP A 1 515 ? -25.072 -11.726 35.889 1.00 90.38 515 ASP A O 1
ATOM 3731 N N . SER A 1 516 ? -24.445 -9.904 34.732 1.00 91.25 516 SER A N 1
ATOM 3732 C CA . SER A 1 516 ? -23.561 -9.365 35.771 1.00 91.25 516 SER A CA 1
ATOM 3733 C C . SER A 1 516 ? -24.345 -8.948 37.021 1.00 91.25 516 SER A C 1
ATOM 3735 O O . SER A 1 516 ? -23.957 -9.295 38.136 1.00 91.25 516 SER A O 1
ATOM 3737 N N . PHE A 1 517 ? -25.489 -8.271 36.859 1.00 92.50 517 PHE A N 1
ATOM 3738 C CA . PHE A 1 517 ? -26.371 -7.931 37.981 1.00 92.50 517 PHE A CA 1
ATOM 3739 C C . PHE A 1 517 ? -26.886 -9.184 38.698 1.00 92.50 517 PHE A C 1
ATOM 3741 O O . PHE A 1 517 ? -26.920 -9.227 39.926 1.00 92.50 517 PHE A O 1
ATOM 3748 N N . GLN A 1 518 ? -27.245 -10.227 37.944 1.00 89.44 518 GLN A N 1
ATOM 3749 C CA . GLN A 1 518 ? -27.743 -11.478 38.509 1.00 89.44 518 GLN A CA 1
ATOM 3750 C C . GLN A 1 518 ? -26.667 -12.204 39.328 1.00 89.44 518 GLN A C 1
ATOM 3752 O O . GLN A 1 518 ? -26.965 -12.713 40.409 1.00 89.44 518 GLN A O 1
ATOM 3757 N N . GLN A 1 519 ? -25.415 -12.220 38.862 1.00 88.19 519 GLN A N 1
ATOM 3758 C CA . GLN A 1 519 ? -24.288 -12.814 39.593 1.00 88.19 519 GLN A CA 1
ATOM 3759 C C . GLN A 1 519 ? -23.954 -12.057 40.887 1.00 88.19 519 GLN A C 1
ATOM 3761 O O . GLN A 1 519 ? -23.576 -12.670 41.882 1.00 88.19 519 GLN A O 1
ATOM 3766 N N . LEU A 1 520 ? -24.133 -10.735 40.895 1.00 89.88 520 LEU A N 1
ATOM 3767 C CA . LEU A 1 520 ? -23.852 -9.872 42.049 1.00 89.88 520 LEU A CA 1
ATOM 3768 C C . LEU A 1 520 ? -25.019 -9.768 43.051 1.00 89.88 520 LEU A C 1
ATOM 3770 O O . LEU A 1 520 ? -24.875 -9.135 44.093 1.00 89.88 520 LEU A O 1
ATOM 3774 N N . SER A 1 521 ? -26.165 -10.391 42.761 1.00 89.12 521 SER A N 1
ATOM 3775 C CA . SER A 1 521 ? -27.403 -10.266 43.548 1.00 89.12 521 SER A CA 1
ATOM 3776 C C . SER A 1 521 ? -27.338 -10.825 44.968 1.00 89.12 521 SER A C 1
ATOM 3778 O O . SER A 1 521 ? -28.086 -10.383 45.837 1.00 89.12 521 SER A O 1
ATOM 3780 N N . GLY A 1 522 ? -26.466 -11.805 45.223 1.00 87.12 522 GLY A N 1
ATOM 3781 C CA . GLY A 1 522 ? -26.390 -12.467 46.525 1.00 87.12 522 GLY A CA 1
ATOM 3782 C C . GLY A 1 522 ? -27.654 -13.251 46.903 1.00 87.12 522 GLY A C 1
ATOM 3783 O O . GLY A 1 522 ? -27.819 -13.602 48.070 1.00 87.12 522 GLY A O 1
ATOM 3784 N N . GLU A 1 523 ? -28.533 -13.574 45.946 1.00 88.12 523 GLU A N 1
ATOM 3785 C CA . GLU A 1 523 ? -29.806 -14.276 46.196 1.00 88.12 523 GLU A CA 1
ATOM 3786 C C . GLU A 1 523 ? -29.642 -15.647 46.880 1.00 88.12 523 GLU A C 1
ATOM 3788 O O . GLU A 1 523 ? -30.588 -16.173 47.468 1.00 88.12 523 GLU A O 1
ATOM 3793 N N . ILE A 1 524 ? -28.430 -16.210 46.884 1.00 90.06 524 ILE A N 1
ATOM 3794 C CA . ILE A 1 524 ? -28.131 -17.455 47.590 1.00 90.06 524 ILE A CA 1
ATOM 3795 C C . ILE A 1 524 ? -28.267 -17.346 49.113 1.00 90.06 524 ILE A C 1
ATOM 3797 O O . ILE A 1 524 ? -28.679 -18.310 49.754 1.00 90.06 524 ILE A O 1
ATOM 3801 N N . TYR A 1 525 ? -27.985 -16.184 49.707 1.00 89.88 525 TYR A N 1
ATOM 3802 C CA . TYR A 1 525 ? -28.066 -16.005 51.159 1.00 89.88 525 TYR A CA 1
ATOM 3803 C C . TYR A 1 525 ? -29.500 -16.159 51.707 1.00 89.88 525 TYR A C 1
ATOM 3805 O O . TYR A 1 525 ? -29.699 -16.982 52.606 1.00 89.88 525 TYR A O 1
ATOM 3813 N N . PRO A 1 526 ? -30.529 -15.459 51.180 1.00 88.62 526 PRO A N 1
ATOM 3814 C CA . PRO A 1 526 ? -31.912 -15.702 51.600 1.00 88.62 526 PRO A CA 1
ATOM 3815 C C . PRO A 1 526 ? -32.437 -17.089 51.180 1.00 88.62 526 PRO A C 1
ATOM 3817 O O . PRO A 1 526 ? -33.274 -17.665 51.885 1.00 88.62 526 PRO A O 1
ATOM 3820 N N . ALA A 1 527 ? -31.933 -17.668 50.081 1.00 89.88 527 ALA A N 1
ATOM 3821 C CA . ALA A 1 527 ? -32.306 -19.021 49.662 1.00 89.88 527 ALA A CA 1
ATOM 3822 C C . ALA A 1 527 ? -31.849 -20.090 50.674 1.00 89.88 527 ALA A C 1
ATOM 3824 O O . ALA A 1 527 ? -32.633 -20.977 51.012 1.00 89.88 527 ALA A O 1
ATOM 3825 N N . ILE A 1 528 ? -30.638 -19.962 51.235 1.00 91.12 528 ILE A N 1
ATOM 3826 C CA . ILE A 1 528 ? -30.145 -20.827 52.323 1.00 91.12 528 ILE A CA 1
ATOM 3827 C C . ILE A 1 528 ? -31.086 -20.774 53.533 1.00 91.12 528 ILE A C 1
ATOM 3829 O O . ILE A 1 528 ? -31.453 -21.817 54.070 1.00 91.12 528 ILE A O 1
ATOM 3833 N N . GLY A 1 529 ? -31.529 -19.579 53.940 1.00 90.06 529 GLY A N 1
ATOM 3834 C CA . GLY A 1 529 ? -32.475 -19.431 55.051 1.00 90.06 529 GLY A CA 1
ATOM 3835 C C . GLY A 1 529 ? -33.804 -20.152 54.798 1.00 90.06 529 GLY A C 1
ATOM 3836 O O . GLY A 1 529 ? -34.325 -20.831 55.682 1.00 90.06 529 GLY A O 1
ATOM 3837 N N . SER A 1 530 ? -34.318 -20.070 53.568 1.00 89.19 530 SER A N 1
ATOM 3838 C CA . SER A 1 530 ? -35.542 -20.773 53.161 1.00 89.19 530 SER A CA 1
ATOM 3839 C C . SER A 1 530 ? -35.370 -22.294 53.187 1.00 89.19 530 SER A C 1
ATOM 3841 O O . SER A 1 530 ? -36.249 -23.002 53.682 1.00 89.19 530 SER A O 1
ATOM 3843 N N . VAL A 1 531 ? -34.227 -22.795 52.704 1.00 90.25 531 VAL A N 1
ATOM 3844 C CA . VAL A 1 531 ? -33.889 -24.224 52.759 1.00 90.25 531 VAL A CA 1
ATOM 3845 C C . VAL A 1 531 ? -33.802 -24.707 54.198 1.00 90.25 531 VAL A C 1
ATOM 3847 O O . VAL A 1 531 ? -34.464 -25.681 54.524 1.00 90.25 531 VAL A O 1
ATOM 3850 N N . LEU A 1 532 ? -33.102 -23.999 55.085 1.00 90.81 532 LEU A N 1
ATOM 3851 C CA . LEU A 1 532 ? -32.983 -24.389 56.495 1.00 90.81 532 LEU A CA 1
ATOM 3852 C C . LEU A 1 532 ? -34.340 -24.462 57.213 1.00 90.81 532 LEU A C 1
ATOM 3854 O O . LEU A 1 532 ? -34.594 -25.380 57.997 1.00 90.81 532 LEU A O 1
ATOM 3858 N N . ILE A 1 533 ? -35.251 -23.528 56.920 1.00 90.31 533 ILE A N 1
ATOM 3859 C CA . ILE A 1 533 ? -36.622 -23.573 57.444 1.00 90.31 533 ILE A CA 1
ATOM 3860 C C . ILE A 1 533 ? -37.368 -24.793 56.892 1.00 90.31 533 ILE A C 1
ATOM 3862 O O . ILE A 1 533 ? -38.056 -25.478 57.653 1.00 90.31 533 ILE A O 1
ATOM 3866 N N . ASN A 1 534 ? -37.234 -25.096 55.601 1.00 88.75 534 ASN A N 1
ATOM 3867 C CA . ASN A 1 534 ? -37.879 -26.261 55.001 1.00 88.75 534 ASN A CA 1
ATOM 3868 C C . ASN A 1 534 ? -37.296 -27.581 55.538 1.00 88.75 534 ASN A C 1
ATOM 3870 O O . ASN A 1 534 ? -38.040 -28.486 55.903 1.00 88.75 534 ASN A O 1
ATOM 3874 N N . ASP A 1 535 ? -35.979 -27.661 55.691 1.00 90.38 535 ASP A N 1
ATOM 3875 C CA . ASP A 1 535 ? -35.251 -28.823 56.202 1.00 90.38 535 ASP A CA 1
ATOM 3876 C C . ASP A 1 535 ? -35.595 -29.119 57.663 1.00 90.38 535 ASP A C 1
ATOM 3878 O O . ASP A 1 535 ? -35.698 -30.282 58.056 1.00 90.38 535 ASP A O 1
ATOM 3882 N N . SER A 1 536 ? -35.896 -28.087 58.461 1.00 89.44 536 SER A N 1
ATOM 3883 C CA . SER A 1 536 ? -36.381 -28.268 59.836 1.00 89.44 536 SER A CA 1
ATOM 3884 C C . SER A 1 536 ? -37.662 -29.112 59.913 1.00 89.44 536 SER A C 1
ATOM 3886 O O . SER A 1 536 ? -37.936 -29.732 60.944 1.00 89.44 536 SER A O 1
ATOM 3888 N N . ARG A 1 537 ? -38.443 -29.181 58.823 1.00 90.44 537 ARG A N 1
ATOM 3889 C CA . ARG A 1 537 ? -39.594 -30.080 58.719 1.00 90.44 537 ARG A CA 1
ATOM 3890 C C . ARG A 1 537 ? -39.166 -31.543 58.756 1.00 90.44 537 ARG A C 1
ATOM 3892 O O . ARG A 1 537 ? -39.846 -32.312 59.410 1.00 90.44 537 ARG A O 1
ATOM 3899 N N . GLN A 1 538 ? -38.046 -31.923 58.143 1.00 90.69 538 GLN A N 1
ATOM 3900 C CA . GLN A 1 538 ? -37.586 -33.318 58.128 1.00 90.69 538 GLN A CA 1
ATOM 3901 C C . GLN A 1 538 ? -37.300 -33.833 59.543 1.00 90.69 538 GLN A C 1
ATOM 3903 O O . GLN A 1 538 ? -37.655 -34.956 59.891 1.00 90.69 538 GLN A O 1
ATOM 3908 N N . VAL A 1 539 ? -36.716 -32.980 60.392 1.00 89.81 539 VAL A N 1
ATOM 3909 C CA . VAL A 1 539 ? -36.467 -33.298 61.806 1.00 89.81 539 VAL A CA 1
ATOM 3910 C C . VAL A 1 539 ? -37.776 -33.382 62.591 1.00 89.81 539 VAL A C 1
ATOM 3912 O O . VAL A 1 539 ? -37.972 -34.325 63.355 1.00 89.81 539 VAL A O 1
ATOM 3915 N N . ARG A 1 540 ? -38.696 -32.428 62.386 1.00 91.25 540 ARG A N 1
ATOM 3916 C CA . ARG A 1 540 ? -40.016 -32.450 63.039 1.00 91.25 540 ARG A CA 1
ATOM 3917 C C . ARG A 1 540 ? -40.862 -33.643 62.610 1.00 91.25 540 ARG A C 1
ATOM 3919 O O . ARG A 1 540 ? -41.484 -34.249 63.471 1.00 91.25 540 ARG A O 1
ATOM 3926 N N . ASP A 1 541 ? -40.864 -33.989 61.328 1.00 91.38 541 ASP A N 1
ATOM 3927 C CA . ASP A 1 541 ? -41.601 -35.126 60.779 1.00 91.38 541 ASP A CA 1
ATOM 3928 C C . ASP A 1 541 ? -41.004 -36.435 61.321 1.00 91.38 541 ASP A C 1
ATOM 3930 O O . ASP A 1 541 ? -41.757 -37.299 61.749 1.00 91.38 541 ASP A O 1
ATOM 3934 N N . ALA A 1 542 ? -39.674 -36.557 61.446 1.00 90.56 542 ALA A N 1
ATOM 3935 C CA . ALA A 1 542 ? -39.040 -37.717 62.085 1.00 90.56 542 ALA A CA 1
ATOM 3936 C C . ALA A 1 542 ? -39.438 -37.884 63.566 1.00 90.56 542 ALA A C 1
ATOM 3938 O O . ALA A 1 542 ? -39.754 -38.990 64.005 1.00 90.56 542 ALA A O 1
ATOM 3939 N N . VAL A 1 543 ? -39.457 -36.790 64.336 1.00 90.19 543 VAL A N 1
ATOM 3940 C CA . VAL A 1 543 ? -39.925 -36.802 65.735 1.00 90.19 543 VAL A CA 1
ATOM 3941 C C . VAL A 1 543 ? -41.431 -37.079 65.810 1.00 90.19 543 VAL A C 1
ATOM 3943 O O . VAL A 1 543 ? -41.871 -37.866 66.645 1.00 90.19 543 VAL A O 1
ATOM 3946 N N . GLY A 1 544 ? -42.223 -36.474 64.925 1.00 88.44 544 GLY A N 1
ATOM 3947 C CA . GLY A 1 544 ? -43.670 -36.658 64.837 1.00 88.44 544 GLY A CA 1
ATOM 3948 C C . GLY A 1 544 ? -44.060 -38.086 64.459 1.00 88.44 544 GLY A C 1
ATOM 3949 O O . GLY A 1 544 ? -44.959 -38.648 65.072 1.00 88.44 544 GLY A O 1
ATOM 3950 N N . GLU A 1 545 ? -43.346 -38.713 63.525 1.00 86.25 545 GLU A N 1
ATOM 3951 C CA . GLU A 1 545 ? -43.484 -40.135 63.200 1.00 86.25 545 GLU A CA 1
ATOM 3952 C C . GLU A 1 545 ? -43.148 -41.016 64.408 1.00 86.25 545 GLU A C 1
ATOM 3954 O O . GLU A 1 545 ? -43.884 -41.961 64.690 1.00 86.25 545 GLU A O 1
ATOM 3959 N N . ARG A 1 546 ? -42.083 -40.700 65.163 1.00 85.94 546 ARG A N 1
ATOM 3960 C CA . ARG A 1 546 ? -41.734 -41.450 66.381 1.00 85.94 546 ARG A CA 1
ATOM 3961 C C . ARG A 1 546 ? -42.797 -41.315 67.476 1.00 85.94 546 ARG A C 1
ATOM 3963 O O . ARG A 1 546 ? -43.098 -42.305 68.141 1.00 85.94 546 ARG A O 1
ATOM 3970 N N . LEU A 1 547 ? -43.377 -40.126 67.643 1.00 82.00 547 LEU A N 1
ATOM 3971 C CA . LEU A 1 547 ? -44.499 -39.884 68.557 1.00 82.00 547 LEU A CA 1
ATOM 3972 C C . LEU A 1 547 ? -45.798 -40.557 68.073 1.00 82.00 547 LEU A C 1
ATOM 3974 O O . LEU A 1 547 ? -46.548 -41.102 68.875 1.00 82.00 547 LEU A O 1
ATOM 3978 N N . GLY A 1 548 ? -46.053 -40.576 66.762 1.00 73.31 548 GLY A N 1
ATOM 3979 C CA . GLY A 1 548 ? -47.235 -41.199 66.156 1.00 73.31 548 GLY A CA 1
ATOM 3980 C C . GLY A 1 548 ? -47.183 -42.729 66.118 1.00 73.31 548 GLY A C 1
ATOM 3981 O O . GLY A 1 548 ? -48.226 -43.382 66.176 1.00 73.31 548 GLY A O 1
ATOM 3982 N N . ALA A 1 549 ? -45.981 -43.315 66.102 1.00 68.62 549 ALA A N 1
ATOM 3983 C CA . ALA A 1 549 ? -45.760 -44.760 66.152 1.00 68.62 549 ALA A CA 1
ATOM 3984 C C . ALA A 1 549 ? -46.266 -45.430 67.450 1.00 68.62 549 ALA A C 1
ATOM 3986 O O . ALA A 1 549 ? -46.240 -46.658 67.543 1.00 68.62 549 ALA A O 1
ATOM 3987 N N . SER A 1 550 ? -46.734 -44.658 68.442 1.00 55.59 550 SER A N 1
ATOM 3988 C CA . SER A 1 550 ? -47.311 -45.155 69.700 1.00 55.59 550 SER A CA 1
ATOM 3989 C C . SER A 1 550 ? -48.814 -44.897 69.900 1.00 55.59 550 SER A C 1
ATOM 3991 O O . SER A 1 550 ? -49.343 -45.373 70.895 1.00 55.59 550 SER A O 1
ATOM 3993 N N . VAL A 1 551 ? -49.533 -44.220 68.989 1.00 49.22 551 VAL A N 1
ATOM 3994 C CA . VAL A 1 551 ? -50.922 -43.771 69.280 1.00 49.22 551 VAL A CA 1
ATOM 3995 C C . VAL A 1 551 ? -52.026 -44.540 68.522 1.00 49.22 551 VAL A C 1
ATOM 3997 O O . VAL A 1 551 ? -53.157 -44.591 68.995 1.00 49.22 551 VAL A O 1
ATOM 4000 N N . PHE A 1 552 ? -51.740 -45.215 67.396 1.00 44.62 552 PHE A N 1
ATOM 4001 C CA . PHE A 1 552 ? -52.796 -45.839 66.559 1.00 44.62 552 PHE A CA 1
ATOM 4002 C C . PHE A 1 552 ? -52.584 -47.313 66.163 1.00 44.62 552 PHE A C 1
ATOM 4004 O O . PHE A 1 552 ? -53.291 -47.830 65.297 1.00 44.62 552 PHE A O 1
ATOM 4011 N N . GLY A 1 553 ? -51.661 -48.027 66.811 1.00 43.78 553 GLY A N 1
ATOM 4012 C CA . GLY A 1 553 ? -51.495 -49.472 66.623 1.00 43.78 553 GLY A CA 1
ATOM 4013 C C . GLY A 1 553 ? -52.624 -50.267 67.284 1.00 43.78 553 GLY A C 1
ATOM 4014 O O . GLY A 1 553 ? -52.480 -50.730 68.410 1.00 43.78 553 GLY A O 1
ATOM 4015 N N . THR A 1 554 ? -53.749 -50.430 66.591 1.00 43.09 554 THR A N 1
ATOM 4016 C CA . THR A 1 554 ? -54.889 -51.268 67.001 1.00 43.09 554 THR A CA 1
ATOM 4017 C C . THR A 1 554 ? -54.690 -52.730 66.600 1.00 43.09 554 THR A C 1
ATOM 4019 O O . THR A 1 554 ? -55.583 -53.337 66.036 1.00 43.09 554 THR A O 1
ATOM 4022 N N . ASP A 1 555 ? -53.534 -53.315 66.919 1.00 39.88 555 ASP A N 1
ATOM 4023 C CA . ASP A 1 555 ? -53.364 -54.770 66.893 1.00 39.88 555 ASP A CA 1
ATOM 4024 C C . ASP A 1 555 ? -52.449 -55.193 68.045 1.00 39.88 555 ASP A C 1
ATOM 4026 O O . ASP A 1 555 ? -51.284 -54.806 68.128 1.00 39.88 555 ASP A O 1
ATOM 4030 N N . GLY A 1 556 ? -53.027 -55.949 68.983 1.00 43.28 556 GLY A N 1
ATOM 4031 C CA . GLY A 1 556 ? -52.463 -56.315 70.282 1.00 43.28 556 GLY A CA 1
ATOM 4032 C C . GLY A 1 556 ? -51.268 -57.267 70.230 1.00 43.28 556 GLY A C 1
ATOM 4033 O O . GLY A 1 556 ? -51.339 -58.373 70.759 1.00 43.28 556 GLY A O 1
ATOM 4034 N N . ASN A 1 557 ? -50.154 -56.824 69.655 1.00 40.12 557 ASN A N 1
ATOM 4035 C CA . ASN A 1 557 ? -48.863 -57.487 69.776 1.00 40.12 557 ASN A CA 1
ATOM 4036 C C . ASN A 1 557 ? -47.798 -56.442 70.140 1.00 40.12 557 ASN A C 1
ATOM 4038 O O . ASN A 1 557 ? -47.151 -55.851 69.277 1.00 40.12 557 ASN A O 1
ATOM 4042 N N . THR A 1 558 ? -47.649 -56.179 71.440 1.00 44.44 558 THR A N 1
ATOM 4043 C CA . THR A 1 558 ? -46.595 -55.336 72.016 1.00 44.44 558 THR A CA 1
ATOM 4044 C C . THR A 1 558 ? -45.235 -56.013 71.839 1.00 44.44 558 THR A C 1
ATOM 4046 O O . THR A 1 558 ? -44.665 -56.583 72.767 1.00 44.44 558 THR A O 1
ATOM 4049 N N . ALA A 1 559 ? -44.677 -55.935 70.629 1.00 42.25 559 ALA A N 1
ATOM 4050 C CA . ALA A 1 559 ? -43.231 -55.984 70.491 1.00 42.25 559 ALA A CA 1
ATOM 4051 C C . ALA A 1 559 ? -42.678 -54.814 71.313 1.00 42.25 559 ALA A C 1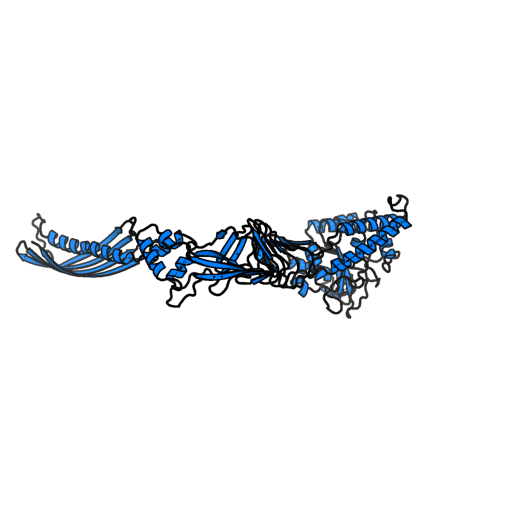
ATOM 4053 O O . ALA A 1 559 ? -43.103 -53.674 71.114 1.00 42.25 559 ALA A O 1
ATOM 4054 N N . ALA A 1 560 ? -41.794 -55.105 72.270 1.00 48.72 560 ALA A N 1
ATOM 4055 C CA . ALA A 1 560 ? -41.064 -54.090 73.015 1.00 48.72 560 ALA A CA 1
ATOM 4056 C C . ALA A 1 560 ? -40.453 -53.117 71.999 1.00 48.72 560 ALA A C 1
ATOM 4058 O O . ALA A 1 560 ? -39.554 -53.491 71.249 1.00 48.72 560 ALA A O 1
ATOM 4059 N N . GLN A 1 561 ? -41.005 -51.905 71.898 1.00 56.38 561 GLN A N 1
ATOM 4060 C CA . GLN A 1 561 ? -40.383 -50.881 71.076 1.00 56.38 561 GLN A CA 1
ATOM 4061 C C . GLN A 1 561 ? -39.059 -50.554 71.748 1.00 56.38 561 GLN A C 1
ATOM 4063 O O . GLN A 1 561 ? -39.046 -50.140 72.907 1.00 56.38 561 GLN A O 1
ATOM 4068 N N . ASP A 1 562 ? -37.957 -50.755 71.030 1.00 63.47 562 ASP A N 1
ATOM 4069 C CA . ASP A 1 562 ? -36.661 -50.300 71.497 1.00 63.47 562 ASP A CA 1
ATOM 4070 C C . ASP A 1 562 ? -36.759 -48.800 71.794 1.00 63.47 562 ASP A C 1
ATOM 4072 O O . ASP A 1 562 ? -37.227 -47.997 70.976 1.00 63.47 562 ASP A O 1
ATOM 4076 N N . ASN A 1 563 ? -36.319 -48.430 72.995 1.00 81.12 563 ASN A N 1
ATOM 4077 C CA . ASN A 1 563 ? -36.235 -47.046 73.461 1.00 81.12 563 ASN A CA 1
ATOM 4078 C C . ASN A 1 563 ? -35.227 -46.228 72.646 1.00 81.12 563 ASN A C 1
ATOM 4080 O O . ASN A 1 563 ? -35.073 -45.045 72.896 1.00 81.12 563 ASN A O 1
ATOM 4084 N N . VAL A 1 564 ? -34.527 -46.847 71.692 1.00 87.00 564 VAL A N 1
ATOM 4085 C CA . VAL A 1 564 ? -33.554 -46.228 70.798 1.00 87.00 564 VAL A CA 1
ATOM 4086 C C . VAL A 1 564 ? -34.080 -46.310 69.371 1.00 87.00 564 VAL A C 1
ATOM 4088 O O . VAL A 1 564 ? -34.546 -47.361 68.936 1.00 87.00 564 VAL A O 1
ATOM 4091 N N . TRP A 1 565 ? -33.969 -45.219 68.619 1.00 88.44 565 TRP A N 1
ATOM 4092 C CA . TRP A 1 565 ? -34.350 -45.183 67.211 1.00 88.44 565 TRP A CA 1
ATOM 4093 C C . TRP A 1 565 ? -33.306 -44.478 66.351 1.00 88.44 565 TRP A C 1
ATOM 4095 O O . TRP A 1 565 ? -32.558 -43.616 66.813 1.00 88.44 565 TRP A O 1
ATOM 4105 N N . LEU A 1 566 ? -33.280 -44.861 65.075 1.00 91.69 566 LEU A N 1
ATOM 4106 C CA . LEU A 1 566 ? -32.445 -44.277 64.032 1.00 91.69 566 LEU A CA 1
ATOM 4107 C C . LEU A 1 566 ? -33.326 -43.910 62.838 1.00 91.69 566 LEU A C 1
ATOM 4109 O O . LEU A 1 566 ? -34.186 -44.694 62.434 1.00 91.69 566 LEU A O 1
ATOM 4113 N N . LYS A 1 567 ? -33.093 -42.738 62.248 1.00 92.06 567 LYS A N 1
ATOM 4114 C CA . LYS A 1 567 ? -33.784 -42.274 61.042 1.00 92.06 567 LYS A CA 1
ATOM 4115 C C . LYS A 1 567 ? -32.774 -41.706 60.056 1.00 92.06 567 LYS A C 1
ATOM 4117 O O . LYS A 1 567 ? -32.083 -40.740 60.365 1.00 92.06 567 LYS A O 1
ATOM 4122 N N . ALA A 1 568 ? -32.726 -42.279 58.858 1.00 93.44 568 ALA A N 1
ATOM 4123 C CA . ALA A 1 568 ? -32.036 -41.664 57.732 1.00 93.44 568 ALA A CA 1
ATOM 4124 C C . ALA A 1 568 ? -32.915 -40.558 57.127 1.00 93.44 568 ALA A C 1
ATOM 4126 O O . ALA A 1 568 ? -34.112 -40.761 56.910 1.00 93.44 568 ALA A O 1
ATOM 4127 N N . LEU A 1 569 ? -32.315 -39.399 56.866 1.00 91.69 569 LEU A N 1
ATOM 4128 C CA . LEU A 1 569 ? -32.932 -38.267 56.183 1.00 91.69 569 LEU A CA 1
ATOM 4129 C C . LEU A 1 569 ? -32.490 -38.263 54.718 1.00 91.69 569 LEU A C 1
ATOM 4131 O O . LEU A 1 569 ? -31.313 -38.474 54.423 1.00 91.69 569 LEU A O 1
ATOM 4135 N N . GLY A 1 570 ? -33.432 -38.009 53.814 1.00 91.75 570 GLY A N 1
ATOM 4136 C CA . GLY A 1 570 ? -33.182 -37.954 52.379 1.00 91.75 570 GLY A CA 1
ATOM 4137 C C . GLY A 1 570 ? -34.328 -37.256 51.665 1.00 91.75 570 GLY A C 1
ATOM 4138 O O . GLY A 1 570 ? -35.444 -37.773 51.657 1.00 91.75 570 GLY A O 1
ATOM 4139 N N . ALA A 1 571 ? -34.071 -36.096 51.068 1.00 92.00 571 ALA A N 1
ATOM 4140 C CA . ALA A 1 571 ? -35.055 -35.420 50.231 1.00 92.00 571 ALA A CA 1
ATOM 4141 C C . ALA A 1 571 ? -34.390 -34.572 49.146 1.00 92.00 571 ALA A C 1
ATOM 4143 O O . ALA A 1 571 ? -33.255 -34.120 49.285 1.00 92.00 571 ALA A O 1
ATOM 4144 N N . TRP A 1 572 ? -35.141 -34.329 48.076 1.00 93.56 572 TRP A N 1
ATOM 4145 C CA . TRP A 1 572 ? -34.797 -33.415 46.989 1.00 93.56 572 TRP A CA 1
ATOM 4146 C C . TRP A 1 572 ? -35.937 -32.416 46.826 1.00 93.56 572 TRP A C 1
ATOM 4148 O O . TRP A 1 572 ? -37.109 -32.781 46.931 1.00 93.56 572 TRP A O 1
ATOM 4158 N N . GLY A 1 573 ? -35.592 -31.164 46.556 1.00 90.94 573 GLY A N 1
ATOM 4159 C CA . GLY A 1 573 ? -36.532 -30.071 46.381 1.00 90.94 573 GLY A CA 1
ATOM 4160 C C . GLY A 1 573 ? -36.208 -29.242 45.147 1.00 90.94 573 GLY A C 1
ATOM 4161 O O . GLY A 1 573 ? -35.054 -29.126 44.731 1.00 90.94 573 GLY A O 1
ATOM 4162 N N . LYS A 1 574 ? -37.244 -28.637 44.570 1.00 91.69 574 LYS A N 1
ATOM 4163 C CA . LYS A 1 574 ? -37.116 -27.583 43.568 1.00 91.69 574 LYS A CA 1
ATOM 4164 C C . LYS A 1 574 ? -38.038 -26.438 43.956 1.00 91.69 574 LYS A C 1
ATOM 4166 O O . LYS A 1 574 ? -39.220 -26.657 44.206 1.00 91.69 574 LYS A O 1
ATOM 4171 N N . THR A 1 575 ? -37.487 -25.236 43.955 1.00 89.75 575 THR A N 1
ATOM 4172 C CA . THR A 1 575 ? -38.227 -23.983 44.046 1.00 89.75 575 THR A CA 1
ATOM 4173 C C . THR A 1 575 ? -38.124 -23.305 42.689 1.00 89.75 575 THR A C 1
ATOM 4175 O O . THR A 1 575 ? -37.020 -23.035 42.211 1.00 89.75 575 THR A O 1
ATOM 4178 N N . ASP A 1 576 ? -39.261 -23.085 42.033 1.00 88.06 576 ASP A N 1
ATOM 4179 C CA . ASP A 1 576 ? -39.300 -22.396 40.744 1.00 88.06 576 ASP A CA 1
ATOM 4180 C C . ASP A 1 576 ? -39.007 -20.900 40.913 1.00 88.06 576 ASP A C 1
ATOM 4182 O O . ASP A 1 576 ? -39.316 -20.303 41.946 1.00 88.06 576 ASP A O 1
ATOM 4186 N N . SER A 1 577 ? -38.404 -20.299 39.887 1.00 84.00 577 SER A N 1
ATOM 4187 C CA . SER A 1 577 ? -38.156 -18.858 39.850 1.00 84.00 577 SER A CA 1
ATOM 4188 C C . SER A 1 577 ? -39.462 -18.066 39.789 1.00 84.00 577 SER A C 1
ATOM 4190 O O . SER A 1 577 ? -40.432 -18.510 39.168 1.00 84.00 577 SER A O 1
ATOM 4192 N N . ARG A 1 578 ? -39.453 -16.857 40.346 1.00 80.31 578 ARG A N 1
ATOM 4193 C CA . ARG A 1 578 ? -40.489 -15.834 40.144 1.00 80.31 578 ARG A CA 1
ATOM 4194 C C . ARG A 1 578 ? -39.870 -14.564 39.563 1.00 80.31 578 ARG A C 1
ATOM 4196 O O . ARG A 1 578 ? -38.656 -14.488 39.399 1.00 80.31 578 ARG A O 1
ATOM 4203 N N . ASP A 1 579 ? -40.707 -13.571 39.275 1.00 71.50 579 ASP A N 1
ATOM 4204 C CA . ASP A 1 579 ? -40.299 -12.288 38.681 1.00 71.50 579 ASP A CA 1
ATOM 4205 C C . ASP A 1 579 ? -39.217 -11.545 39.495 1.00 71.50 579 ASP A C 1
ATOM 4207 O O . ASP A 1 579 ? -38.483 -10.717 38.958 1.00 71.50 579 ASP A O 1
ATOM 4211 N N . ASP A 1 580 ? -39.099 -11.845 40.790 1.00 72.56 580 ASP A N 1
ATOM 4212 C CA . ASP A 1 580 ? -38.206 -11.193 41.747 1.00 72.56 580 ASP A CA 1
ATOM 4213 C C . ASP A 1 580 ? -37.200 -12.138 42.426 1.00 72.56 580 ASP A C 1
ATOM 4215 O O . ASP A 1 580 ? -36.404 -11.680 43.243 1.00 72.56 580 ASP A O 1
ATOM 4219 N N . THR A 1 581 ? -37.228 -13.441 42.132 1.00 77.38 581 THR A N 1
ATOM 4220 C CA . THR A 1 581 ? -36.425 -14.444 42.849 1.00 77.38 581 THR A CA 1
ATOM 4221 C C . THR A 1 581 ? -35.978 -15.581 41.938 1.00 77.38 581 THR A C 1
ATOM 4223 O O . THR A 1 581 ? -36.773 -16.206 41.230 1.00 77.38 581 THR A O 1
ATOM 4226 N N . ALA A 1 582 ? -34.687 -15.894 41.978 1.00 83.44 582 ALA A N 1
ATOM 4227 C CA . ALA A 1 582 ? -34.112 -17.015 41.261 1.00 83.44 582 ALA A CA 1
ATOM 4228 C C . ALA A 1 582 ? -34.558 -18.349 41.875 1.00 83.44 582 ALA A C 1
ATOM 4230 O O . ALA A 1 582 ? -34.574 -18.548 43.093 1.00 83.44 582 ALA A O 1
ATOM 4231 N N . GLY A 1 583 ? -34.900 -19.288 40.995 1.00 88.25 583 GLY A N 1
ATOM 4232 C CA . GLY A 1 583 ? -35.214 -20.654 41.387 1.00 88.25 583 GLY A CA 1
ATOM 4233 C C . GLY A 1 583 ? -33.969 -21.397 41.867 1.00 88.25 583 GLY A C 1
ATOM 4234 O O . GLY A 1 583 ? -32.838 -21.053 41.517 1.00 88.25 583 GLY A O 1
ATOM 4235 N N . TYR A 1 584 ? -34.175 -22.450 42.648 1.00 91.12 584 TYR A N 1
ATOM 4236 C CA . TYR A 1 584 ? -33.092 -23.301 43.128 1.00 91.12 584 TYR A CA 1
ATOM 4237 C C . TYR A 1 584 ? -33.537 -24.750 43.276 1.00 91.12 584 TYR A C 1
ATOM 4239 O O . TYR A 1 584 ? -34.710 -25.056 43.489 1.00 91.12 584 TYR A O 1
ATOM 4247 N N . THR A 1 585 ? -32.574 -25.656 43.184 1.00 93.75 585 THR A N 1
ATOM 4248 C CA . THR A 1 585 ? -32.736 -27.058 43.571 1.00 93.75 585 THR A CA 1
ATOM 4249 C C . THR A 1 585 ? -31.989 -27.302 44.868 1.00 93.75 585 THR A C 1
ATOM 4251 O O . THR A 1 585 ? -30.865 -26.816 45.015 1.00 93.75 585 THR A O 1
ATOM 4254 N N . SER A 1 586 ? -32.585 -28.067 45.778 1.00 94.69 586 SER A N 1
ATOM 4255 C CA . SER A 1 586 ? -31.962 -28.463 47.037 1.00 94.69 586 SER A CA 1
ATOM 4256 C C . SER A 1 586 ? -31.980 -29.975 47.232 1.00 94.69 586 SER A C 1
ATOM 4258 O O . SER A 1 586 ? -32.823 -30.684 46.680 1.00 94.69 586 SER A O 1
ATOM 4260 N N . SER A 1 587 ? -31.051 -30.476 48.036 1.00 94.94 587 SER A N 1
ATOM 4261 C CA . SER A 1 587 ? -31.068 -31.847 48.537 1.00 94.94 587 SER A CA 1
ATOM 4262 C C . SER A 1 587 ? -30.623 -31.870 49.988 1.00 94.94 587 SER A C 1
ATOM 4264 O O . SER A 1 587 ? -29.684 -31.160 50.322 1.00 94.94 587 SER A O 1
ATOM 4266 N N . ILE A 1 588 ? -31.228 -32.720 50.809 1.00 94.94 588 ILE A N 1
ATOM 4267 C CA . ILE A 1 588 ? -30.797 -32.977 52.186 1.00 94.94 588 ILE A CA 1
ATOM 4268 C C . ILE A 1 588 ? -30.516 -34.465 52.362 1.00 94.94 588 ILE A C 1
ATOM 4270 O O . ILE A 1 588 ? -31.304 -35.305 51.922 1.00 94.94 588 ILE A O 1
ATOM 4274 N N . GLY A 1 589 ? -29.404 -34.783 53.015 1.00 94.56 589 GLY A N 1
ATOM 4275 C CA . GLY A 1 589 ? -29.046 -36.122 53.463 1.00 94.56 589 GLY A CA 1
ATOM 4276 C C . GLY A 1 589 ? -28.593 -36.081 54.918 1.00 94.56 589 GLY A C 1
ATOM 4277 O O . GLY A 1 589 ? -27.930 -35.140 55.338 1.00 94.56 589 GLY A O 1
ATOM 4278 N N . GLY A 1 590 ? -28.949 -37.075 55.727 1.00 95.38 590 GLY A N 1
ATOM 4279 C CA . GLY A 1 590 ? -28.555 -37.050 57.135 1.00 95.38 590 GLY A CA 1
ATOM 4280 C C . GLY A 1 590 ? -28.966 -38.269 57.936 1.00 95.38 590 GLY A C 1
ATOM 4281 O O . GLY A 1 590 ? -29.575 -39.206 57.420 1.00 95.38 590 GLY A O 1
ATOM 4282 N N . LEU A 1 591 ? -28.641 -38.238 59.223 1.00 96.25 591 LEU A N 1
ATOM 4283 C CA . LEU A 1 591 ? -29.010 -39.264 60.188 1.00 96.25 591 LEU A CA 1
ATOM 4284 C C . LEU A 1 591 ? -29.427 -38.606 61.505 1.00 96.25 591 LEU A C 1
ATOM 4286 O O . LEU A 1 591 ? -28.706 -37.769 62.050 1.00 96.25 591 LEU A O 1
ATOM 4290 N N . LEU A 1 592 ? -30.571 -39.029 62.031 1.00 95.88 592 LEU A N 1
ATOM 4291 C CA . LEU A 1 592 ? -31.026 -38.727 63.382 1.00 95.88 592 LEU A CA 1
ATOM 4292 C C . LEU A 1 592 ? -30.996 -40.001 64.223 1.00 95.88 592 LEU A C 1
ATOM 4294 O O . LEU A 1 592 ? -31.340 -41.083 63.743 1.00 95.88 592 LEU A O 1
ATOM 4298 N N . ALA A 1 593 ? -30.616 -39.851 65.484 1.00 94.06 593 ALA A N 1
ATOM 4299 C CA . ALA A 1 593 ? -30.679 -40.880 66.503 1.00 94.06 593 ALA A CA 1
ATOM 4300 C C . ALA A 1 593 ? -31.381 -40.311 67.733 1.00 94.06 593 ALA A C 1
ATOM 4302 O O . ALA A 1 593 ? -31.103 -39.186 68.153 1.00 94.06 593 ALA A O 1
ATOM 4303 N N . GLY A 1 594 ? -32.281 -41.077 68.331 1.00 92.75 594 GLY A N 1
ATOM 4304 C CA . GLY A 1 594 ? -32.972 -40.643 69.535 1.00 92.75 594 GLY A CA 1
ATOM 4305 C C . GLY A 1 594 ? -33.136 -41.758 70.542 1.00 92.75 594 GLY A C 1
ATOM 4306 O O . GLY A 1 594 ? -33.050 -42.941 70.210 1.00 92.75 594 GLY A O 1
ATOM 4307 N N . VAL A 1 595 ? -33.362 -41.346 71.785 1.00 91.44 595 VAL A N 1
ATOM 4308 C CA . VAL A 1 595 ? -33.762 -42.229 72.874 1.00 91.44 595 VAL A CA 1
ATOM 4309 C C . VAL A 1 595 ? -35.011 -41.663 73.543 1.00 91.44 595 VAL A C 1
ATOM 4311 O O . VAL A 1 595 ? -35.066 -40.467 73.829 1.00 91.44 595 VAL A O 1
ATOM 4314 N N . ASP A 1 596 ? -36.017 -42.499 73.771 1.00 90.38 596 ASP A N 1
ATOM 4315 C CA . ASP A 1 596 ? -37.260 -42.139 74.453 1.00 90.38 596 ASP A CA 1
ATOM 4316 C C . ASP A 1 596 ? -37.737 -43.221 75.419 1.00 90.38 596 ASP A C 1
ATOM 4318 O O . ASP A 1 596 ? -37.264 -44.353 75.408 1.00 90.38 596 ASP A O 1
ATOM 4322 N N . GLY A 1 597 ? -38.661 -42.840 76.297 1.00 83.81 597 GLY A N 1
ATOM 4323 C CA . GLY A 1 597 ? -39.340 -43.739 77.216 1.00 83.81 597 GLY A CA 1
ATOM 4324 C C . GLY A 1 597 ? -40.716 -43.206 77.603 1.00 83.81 597 GLY A C 1
ATOM 4325 O O . GLY A 1 597 ? -41.004 -42.011 77.481 1.00 83.81 597 GLY A O 1
ATOM 4326 N N . ASN A 1 598 ? -41.575 -44.106 78.074 1.00 81.56 598 ASN A N 1
ATOM 4327 C CA . ASN A 1 598 ? -42.908 -43.750 78.549 1.00 81.56 598 ASN A CA 1
ATOM 4328 C C . ASN A 1 598 ? -42.816 -43.216 79.987 1.00 81.56 598 ASN A C 1
ATOM 4330 O O . ASN A 1 598 ? -42.261 -43.875 80.866 1.00 81.56 598 ASN A O 1
ATOM 4334 N N . LEU A 1 599 ? -43.354 -42.019 80.217 1.00 77.19 599 LEU A N 1
ATOM 4335 C CA . LEU A 1 599 ? -43.546 -41.422 81.544 1.00 77.19 599 LEU A CA 1
ATOM 4336 C C . LEU A 1 599 ? -44.871 -41.876 82.179 1.00 77.19 599 LEU A C 1
ATOM 4338 O O . LEU A 1 599 ? -44.962 -41.958 83.402 1.00 77.19 599 LEU A O 1
ATOM 4342 N N . ALA A 1 600 ? -45.878 -42.159 81.347 1.00 72.69 600 ALA A N 1
ATOM 4343 C CA . ALA A 1 600 ? -47.194 -42.694 81.698 1.00 72.69 600 ALA A CA 1
ATOM 4344 C C . ALA A 1 600 ? -47.736 -43.543 80.527 1.00 72.69 600 ALA A C 1
ATOM 4346 O O . ALA A 1 600 ? -47.099 -43.591 79.473 1.00 72.69 600 ALA A O 1
ATOM 4347 N N . ASP A 1 601 ? -48.895 -44.193 80.692 1.00 71.06 601 ASP A N 1
ATOM 4348 C CA . ASP A 1 601 ? -49.500 -45.063 79.663 1.00 71.06 601 ASP A CA 1
ATOM 4349 C C . ASP A 1 601 ? -49.773 -44.333 78.333 1.00 71.06 601 ASP A C 1
ATOM 4351 O O . ASP A 1 601 ? -49.767 -44.962 77.276 1.00 71.06 601 ASP A O 1
ATOM 4355 N N . ASP A 1 602 ? -49.967 -43.013 78.382 1.00 75.50 602 ASP A N 1
ATOM 4356 C CA . ASP A 1 602 ? -50.238 -42.140 77.236 1.00 75.50 602 ASP A CA 1
ATOM 4357 C C . ASP A 1 602 ? -49.128 -41.107 76.963 1.00 75.50 602 ASP A C 1
ATOM 4359 O O . ASP A 1 602 ? -49.196 -40.394 75.978 1.00 75.50 602 ASP A O 1
ATOM 4363 N N . THR A 1 603 ? -48.086 -41.007 77.796 1.00 79.94 603 THR A N 1
ATOM 4364 C CA . THR A 1 603 ? -47.125 -39.892 77.725 1.00 79.94 603 THR A CA 1
ATOM 4365 C C . THR A 1 603 ? -45.704 -40.386 77.454 1.00 79.94 603 THR A C 1
ATOM 4367 O O . THR A 1 603 ? -45.145 -41.141 78.253 1.00 79.94 603 THR A O 1
ATOM 4370 N N . ARG A 1 604 ? -45.064 -39.905 76.377 1.00 84.31 604 ARG A N 1
ATOM 4371 C CA . ARG A 1 604 ? -43.689 -40.268 75.971 1.00 84.31 604 ARG A CA 1
ATOM 4372 C C . ARG A 1 604 ? -42.756 -39.059 75.970 1.00 84.31 604 ARG A C 1
ATOM 4374 O O . ARG A 1 604 ? -43.070 -38.040 75.361 1.00 84.31 604 ARG A O 1
ATOM 4381 N N . LEU A 1 605 ? -41.582 -39.204 76.591 1.00 89.50 605 LEU A N 1
ATOM 4382 C CA . LEU A 1 605 ? -40.495 -38.217 76.588 1.00 89.50 605 LEU A CA 1
ATOM 4383 C C . LEU A 1 605 ? -39.253 -38.805 75.927 1.00 89.50 605 LEU A C 1
ATOM 4385 O O . LEU A 1 605 ? -38.855 -39.927 76.237 1.00 89.50 605 LEU A O 1
ATOM 4389 N N . GLY A 1 606 ? -38.597 -38.018 75.080 1.00 91.25 606 GLY A N 1
ATOM 4390 C CA . GLY A 1 606 ? -37.335 -38.404 74.474 1.00 91.25 606 GLY A CA 1
ATOM 4391 C C . GLY A 1 606 ? -36.415 -37.247 74.143 1.00 91.25 606 GLY A C 1
ATOM 4392 O O . GLY A 1 606 ? -36.791 -36.074 74.170 1.00 91.25 606 GLY A O 1
ATOM 4393 N N . VAL A 1 607 ? -35.185 -37.612 73.807 1.00 94.38 607 VAL A N 1
ATOM 4394 C CA . VAL A 1 607 ? -34.173 -36.723 73.244 1.00 94.38 607 VAL A CA 1
ATOM 4395 C C . VAL A 1 607 ? -33.746 -37.246 71.880 1.00 94.38 607 VAL A C 1
ATOM 4397 O O . VAL A 1 607 ? -33.746 -38.451 71.629 1.00 94.38 607 VAL A O 1
ATOM 4400 N N . VAL A 1 608 ? -33.409 -36.332 70.981 1.00 95.25 608 VAL A N 1
ATOM 4401 C CA . VAL A 1 608 ? -32.928 -36.620 69.631 1.00 95.25 608 VAL A CA 1
ATOM 4402 C C . VAL A 1 608 ? -31.679 -35.798 69.369 1.00 95.25 608 VAL A C 1
ATOM 4404 O O . VAL A 1 608 ? -31.615 -34.620 69.721 1.00 95.25 608 VAL A O 1
ATOM 4407 N N . ALA A 1 609 ? -30.693 -36.416 68.738 1.00 96.44 609 ALA A N 1
ATOM 4408 C CA . ALA A 1 609 ? -29.534 -35.736 68.196 1.00 96.44 609 ALA A CA 1
ATOM 4409 C C . ALA A 1 609 ? -29.242 -36.257 66.788 1.00 96.44 609 ALA A C 1
ATOM 4411 O O . ALA A 1 609 ? -29.630 -37.367 66.423 1.00 96.44 609 ALA A O 1
ATOM 4412 N N . GLY A 1 610 ? -28.551 -35.475 65.974 1.00 95.81 610 GLY A N 1
ATOM 4413 C CA . GLY A 1 610 ? -28.154 -35.951 64.659 1.00 95.81 610 GLY A CA 1
ATOM 4414 C C . GLY A 1 610 ? -27.458 -34.907 63.820 1.00 95.81 610 GLY A C 1
ATOM 4415 O O . GLY A 1 610 ? -27.137 -33.816 64.288 1.00 95.81 610 GLY A O 1
ATOM 4416 N N . TYR A 1 611 ? -27.230 -35.264 62.567 1.00 96.69 611 TYR A N 1
ATOM 4417 C CA . TYR A 1 611 ? -26.533 -34.436 61.599 1.00 96.69 611 TYR A CA 1
ATOM 4418 C C . TYR A 1 611 ? -27.222 -34.530 60.239 1.00 96.69 611 TYR A C 1
ATOM 4420 O O . TYR A 1 611 ? -27.698 -35.601 59.851 1.00 96.69 611 TYR A O 1
ATOM 4428 N N . SER A 1 612 ? -27.261 -33.418 59.515 1.00 95.56 612 SER A N 1
ATOM 4429 C CA . SER A 1 612 ? -27.666 -33.385 58.113 1.00 95.56 612 SER A CA 1
ATOM 4430 C C . SER A 1 612 ? -26.776 -32.453 57.302 1.00 95.56 612 SER A C 1
ATOM 4432 O O . SER A 1 612 ? -26.425 -31.375 57.773 1.00 95.56 612 SER A O 1
ATOM 4434 N N . ASP A 1 613 ? -26.487 -32.854 56.072 1.00 96.38 613 ASP A N 1
ATOM 4435 C CA . ASP A 1 613 ? -25.885 -32.033 55.027 1.00 96.38 613 ASP A CA 1
ATOM 4436 C C . ASP A 1 613 ? -26.966 -31.651 54.014 1.00 96.38 613 ASP A C 1
ATOM 4438 O O . ASP A 1 613 ? -27.703 -32.513 53.517 1.00 96.38 613 ASP A O 1
ATOM 4442 N N . SER A 1 614 ? -27.054 -30.359 53.714 1.00 95.12 614 SER A N 1
ATOM 4443 C CA . SER A 1 614 ? -27.962 -29.823 52.706 1.00 95.12 614 SER A CA 1
ATOM 4444 C C . SER A 1 614 ? -27.181 -29.122 51.605 1.00 95.12 614 SER A C 1
ATOM 4446 O O . SER A 1 614 ? -26.403 -28.210 51.871 1.00 95.12 614 SER A O 1
ATOM 4448 N N . SER A 1 615 ? -27.432 -29.485 50.349 1.00 95.38 615 SER A N 1
ATOM 4449 C CA . SER A 1 615 ? -26.863 -28.815 49.180 1.00 95.38 615 SER A CA 1
ATOM 4450 C C . SER A 1 615 ? -27.914 -27.965 48.469 1.00 95.38 615 SER A C 1
ATOM 4452 O O . SER A 1 615 ? -29.086 -28.340 48.395 1.00 95.38 615 SER A O 1
ATOM 4454 N N . LEU A 1 616 ? -27.499 -26.814 47.938 1.00 94.50 616 LEU A N 1
ATOM 4455 C CA . LEU A 1 616 ? -28.330 -25.904 47.154 1.00 94.50 616 LEU A CA 1
ATOM 4456 C C . LEU A 1 616 ? -27.581 -25.439 45.902 1.00 94.50 616 LEU A C 1
ATOM 4458 O O . LEU A 1 616 ? -26.406 -25.074 45.952 1.00 94.50 616 LEU A O 1
ATOM 4462 N N . ASN A 1 617 ? -28.284 -25.418 44.770 1.00 93.38 617 ASN A N 1
ATOM 4463 C CA . ASN A 1 617 ? -27.778 -24.941 43.486 1.00 93.38 617 ASN A CA 1
ATOM 4464 C C . ASN A 1 617 ? -28.829 -24.055 42.802 1.00 93.38 617 ASN A C 1
ATOM 4466 O O . ASN A 1 617 ? -29.969 -24.478 42.612 1.00 93.38 617 ASN A O 1
ATOM 4470 N N . MET A 1 618 ? -28.437 -22.837 42.426 1.00 89.56 618 MET A N 1
ATOM 4471 C CA . MET A 1 618 ? -29.311 -21.829 41.810 1.00 89.56 618 MET A CA 1
ATOM 4472 C C . MET A 1 618 ? -29.207 -21.768 40.272 1.00 89.56 618 MET A C 1
ATOM 4474 O O . MET A 1 618 ? -29.732 -20.858 39.632 1.00 89.56 618 MET A O 1
ATOM 4478 N N . GLY A 1 619 ? -28.530 -22.738 39.650 1.00 80.62 619 GLY A N 1
ATOM 4479 C CA . GLY A 1 619 ? -28.444 -22.859 38.194 1.00 80.62 619 GLY A CA 1
ATOM 4480 C C . GLY A 1 619 ? -27.514 -21.842 37.521 1.00 80.62 619 GLY A C 1
ATOM 4481 O O . GLY A 1 619 ? -26.682 -21.197 38.158 1.00 80.62 619 GLY A O 1
ATOM 4482 N N . SER A 1 620 ? -27.633 -21.730 36.195 1.00 68.94 620 SER A N 1
ATOM 4483 C CA . SER A 1 620 ? -26.731 -20.950 35.329 1.00 68.94 620 SER A CA 1
ATOM 4484 C C . SER A 1 620 ? -27.008 -19.444 35.300 1.00 68.94 620 SER A C 1
ATOM 4486 O O . SER A 1 620 ? -26.348 -18.730 34.562 1.00 68.94 620 SER A O 1
ATOM 4488 N N . GLY A 1 621 ? -27.998 -18.942 36.043 1.00 71.00 621 GLY A N 1
ATOM 4489 C CA . GLY A 1 621 ? -28.226 -17.499 36.156 1.00 71.00 621 GLY A CA 1
ATOM 4490 C C . GLY A 1 621 ? -27.231 -16.876 37.134 1.00 71.00 621 GLY A C 1
ATOM 4491 O O . GLY A 1 621 ? -26.302 -16.170 36.753 1.00 71.00 621 GLY A O 1
ATOM 4492 N N . THR A 1 622 ? -27.390 -17.200 38.417 1.00 78.62 622 THR A N 1
ATOM 4493 C CA . THR A 1 622 ? -26.529 -16.690 39.498 1.00 78.62 622 THR A CA 1
ATOM 4494 C C . THR A 1 622 ? -25.217 -17.464 39.645 1.00 78.62 622 THR A C 1
ATOM 4496 O O . THR A 1 622 ? -24.334 -17.011 40.368 1.00 78.62 622 THR A O 1
ATOM 4499 N N . HIS A 1 623 ? -25.095 -18.652 39.034 1.00 80.38 623 HIS A N 1
ATOM 4500 C CA . HIS A 1 623 ? -23.954 -19.571 39.190 1.00 80.38 623 HIS A CA 1
ATOM 4501 C C . HIS A 1 623 ? -23.610 -19.906 40.653 1.00 80.38 623 HIS A C 1
ATOM 4503 O O . HIS A 1 623 ? -22.495 -20.321 40.968 1.00 80.38 623 HIS A O 1
ATOM 4509 N N . SER A 1 624 ? -24.574 -19.738 41.559 1.00 89.81 624 SER A N 1
ATOM 4510 C CA . SER A 1 624 ? -24.352 -19.834 42.997 1.00 89.81 624 SER A CA 1
ATOM 4511 C C . SER A 1 624 ? -24.666 -21.239 43.518 1.00 89.81 624 SER A C 1
ATOM 4513 O O . SER A 1 624 ? -25.670 -21.855 43.142 1.00 89.81 624 SER A O 1
ATOM 4515 N N . ARG A 1 625 ? -23.800 -21.749 44.401 1.00 92.88 625 ARG A N 1
ATOM 4516 C CA . ARG A 1 625 ? -23.958 -23.036 45.096 1.00 92.88 625 ARG A CA 1
ATOM 4517 C C . ARG A 1 625 ? -23.621 -22.885 46.574 1.00 92.88 625 ARG A C 1
ATOM 4519 O O . ARG A 1 625 ? -22.741 -22.102 46.918 1.00 92.88 625 ARG A O 1
ATOM 4526 N N . ALA A 1 626 ? -24.299 -23.650 47.419 1.00 94.00 626 ALA A N 1
ATOM 4527 C CA . ALA A 1 626 ? -24.051 -23.692 48.855 1.00 94.00 626 ALA A CA 1
ATOM 4528 C C . ALA A 1 626 ? -24.180 -25.124 49.385 1.00 94.00 626 ALA A C 1
ATOM 4530 O O . ALA A 1 626 ? -24.967 -25.912 48.860 1.00 94.00 626 ALA A O 1
ATOM 4531 N N . SER A 1 627 ? -23.422 -25.429 50.434 1.00 94.81 627 SER A N 1
ATOM 4532 C CA . SER A 1 627 ? -23.572 -26.620 51.272 1.00 94.81 627 SER A CA 1
ATOM 4533 C C . SER A 1 627 ? -23.727 -26.177 52.723 1.00 94.81 627 SER A C 1
ATOM 4535 O O . SER A 1 627 ? -23.084 -25.210 53.144 1.00 94.81 627 SER A O 1
ATOM 4537 N N . VAL A 1 628 ? -24.597 -26.843 53.474 1.00 94.62 628 VAL A N 1
ATOM 4538 C CA . VAL A 1 628 ? -24.931 -26.473 54.847 1.00 94.62 628 VAL A CA 1
ATOM 4539 C C . VAL A 1 628 ? -24.914 -27.705 55.737 1.00 94.62 628 VAL A C 1
ATOM 4541 O O . VAL A 1 628 ? -25.783 -28.567 55.640 1.00 94.62 628 VAL A O 1
ATOM 4544 N N . ASP A 1 629 ? -23.957 -27.722 56.658 1.00 95.50 629 ASP A N 1
ATOM 4545 C CA . ASP A 1 629 ? -23.841 -28.714 57.719 1.00 95.50 629 ASP A CA 1
ATOM 4546 C C . ASP A 1 629 ? -24.700 -28.304 58.919 1.00 95.50 629 ASP A C 1
ATOM 4548 O O . ASP A 1 629 ? -24.460 -27.269 59.546 1.00 95.50 629 ASP A O 1
ATOM 4552 N N . SER A 1 630 ? -25.696 -29.118 59.263 1.00 94.69 630 SER A N 1
ATOM 4553 C CA . SER A 1 630 ? -26.595 -28.875 60.394 1.00 94.69 630 SER A CA 1
ATOM 4554 C C . SER A 1 630 ? -26.451 -29.954 61.457 1.00 94.69 630 SER A C 1
ATOM 4556 O O . SER A 1 630 ? -26.549 -31.146 61.172 1.00 94.69 630 SER A O 1
ATOM 4558 N N . TYR A 1 631 ? -26.276 -29.524 62.705 1.00 95.50 631 TYR A N 1
ATOM 4559 C CA . TYR A 1 631 ? -26.261 -30.392 63.878 1.00 95.50 631 TYR A CA 1
ATOM 4560 C C . TYR A 1 631 ? -27.557 -30.195 64.657 1.00 95.50 631 TYR A C 1
ATOM 4562 O O . TYR A 1 631 ? -27.918 -29.072 65.010 1.00 95.50 631 TYR A O 1
ATOM 4570 N N . HIS A 1 632 ? -28.249 -31.294 64.931 1.00 94.50 632 HIS A N 1
ATOM 4571 C CA . HIS A 1 632 ? -29.557 -31.298 65.574 1.00 94.50 632 HIS A CA 1
ATOM 4572 C C . HIS A 1 632 ? -29.423 -31.783 67.011 1.00 94.50 632 HIS A C 1
ATOM 4574 O O . HIS A 1 632 ? -28.767 -32.792 67.266 1.00 94.50 632 HIS A O 1
ATOM 4580 N N . LEU A 1 633 ? -30.076 -31.088 67.940 1.00 95.00 633 LEU A N 1
ATOM 4581 C CA . LEU A 1 633 ? -30.279 -31.529 69.316 1.00 95.00 633 LEU A CA 1
ATOM 4582 C C . LEU A 1 633 ? -31.657 -31.049 69.767 1.00 95.00 633 LEU A C 1
ATOM 4584 O O . LEU A 1 633 ? -31.969 -29.863 69.661 1.00 95.00 633 LEU A O 1
ATOM 4588 N N . GLY A 1 634 ? -32.481 -31.958 70.269 1.00 93.69 634 GLY A N 1
ATOM 4589 C CA . GLY A 1 634 ? -33.830 -31.637 70.710 1.00 93.69 634 GLY A CA 1
ATOM 4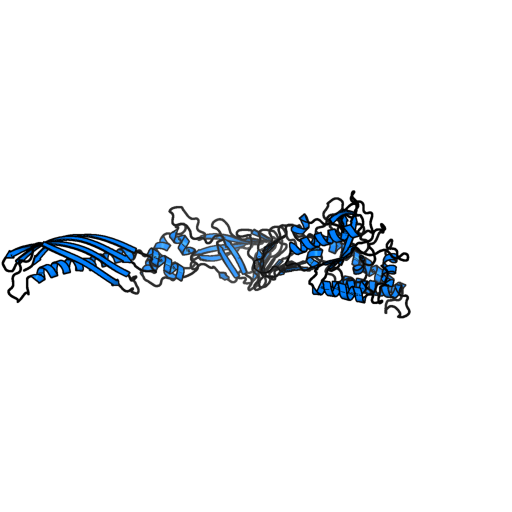590 C C . GLY A 1 634 ? -34.330 -32.581 71.790 1.00 93.69 634 GLY A C 1
ATOM 4591 O O . GLY A 1 634 ? -33.842 -33.699 71.942 1.00 93.69 634 GLY A O 1
ATOM 4592 N N . ALA A 1 635 ? -35.333 -32.119 72.525 1.00 92.81 635 ALA A N 1
ATOM 4593 C CA . ALA A 1 635 ? -36.164 -32.945 73.386 1.00 92.81 635 ALA A CA 1
ATOM 4594 C C . ALA A 1 635 ? -37.606 -32.867 72.881 1.00 92.81 635 ALA A C 1
ATOM 4596 O O . ALA A 1 635 ? -38.022 -31.836 72.349 1.00 92.81 635 ALA A O 1
ATOM 4597 N N . TYR A 1 636 ? -38.358 -33.947 73.031 1.00 90.88 636 TYR A N 1
ATOM 4598 C CA . TYR A 1 636 ? -39.752 -34.021 72.617 1.00 90.88 636 TYR A CA 1
ATOM 4599 C C . TYR A 1 636 ? -40.581 -34.739 73.672 1.00 90.88 636 TYR A C 1
ATOM 4601 O O . TYR A 1 636 ? -40.129 -35.699 74.291 1.00 90.88 636 TYR A O 1
ATOM 4609 N N . LEU A 1 637 ? -41.797 -34.244 73.866 1.00 88.56 637 LEU A N 1
ATOM 4610 C CA . LEU A 1 637 ? -42.809 -34.797 74.752 1.00 88.56 637 LEU A CA 1
ATOM 4611 C C . LEU A 1 637 ? -44.107 -34.875 73.946 1.00 88.56 637 LEU A C 1
ATOM 4613 O O . LEU A 1 637 ? -44.481 -33.886 73.314 1.00 88.56 637 LEU A O 1
ATOM 4617 N N . GLY A 1 638 ? -44.767 -36.026 73.952 1.00 80.50 638 GLY A N 1
ATOM 4618 C CA . GLY A 1 638 ? -46.080 -36.211 73.336 1.00 80.50 638 GLY A CA 1
ATOM 4619 C C . GLY A 1 638 ? -47.017 -36.956 74.277 1.00 80.50 638 GLY A C 1
ATOM 4620 O O . GLY A 1 638 ? -46.555 -37.822 75.023 1.00 80.50 638 GLY A O 1
ATOM 4621 N N . GLN A 1 639 ? -48.295 -36.575 74.239 1.00 68.38 639 GLN A N 1
ATOM 4622 C CA . GLN A 1 639 ? -49.426 -37.242 74.886 1.00 68.38 639 GLN A CA 1
ATOM 4623 C C . GLN A 1 639 ? -50.376 -37.766 73.807 1.00 68.38 639 GLN A C 1
ATOM 4625 O O . GLN A 1 639 ? -50.522 -37.042 72.789 1.00 68.38 639 GLN A O 1
#

Organism: NCBI:txid629263

Sequence (639 aa):
FGPNPDPQYFKAVYGALADAGVRAINNSWGSQPADVTYATEAGVRAAYAQHYNRGTWLDEAANVSRKGVINVFSAGNTGYANASVRASLPFFQPDLEGHWLAVSGLDSSNGQRYNQCGLSKYWCITMPGRLVNSTVPGGGYGIKSGTSMSAPHATGALALVMERFPYMTNEQALQVLLTTATQLDGSITQAPTNSVGWGVANLERAMRGPGQLLGTFDANLGAGLTDVWSNNISDQALIQRQAEDSAEQATWQQTLISKGWQNGVASTASQQDQADYATGTARAAAAAQRQYQGSLIKSGAGRLILEGANTYRGDTLVNGGLLSVNGSLVSAVQVNAGGTLGGNGQIGGLTARNGGIVAPGNSIGTLQVNGNVTLEPGSTYAVELSPTASDRIVATGSATVSGANMTLALENATPVALSSAPIQSVVGRQYNVLQAANGINGQFGSVSSNYAFLGGRLDYAANAVALNVEQTAAFNSVAQTPNQAAVATAAEQLGAGNAVYENLLLTQSAASARDSFQQLSGEIYPAIGSVLINDSRQVRDAVGERLGASVFGTDGNTAAQDNVWLKALGAWGKTDSRDDTAGYTSSIGGLLAGVDGNLADDTRLGVVAGYSDSSLNMGSGTHSRASVDSYHLGAYLGQ

InterPro domains:
  IPR000209 Peptidase S8/S53 domain [PF00082] (14-199)
  IPR005546 Autotransporter beta-domain [PF03797] (564-638)
  IPR005546 Autotransporter beta-domain [PS51208] (557-639)
  IPR006315 Outer membrane autotransporter barrel domain [TIGR01414] (360-637)
  IPR013425 Autotransporter-associated beta strand repeat [PF12951] (296-325)
  IPR013425 Autotransporter-associated beta strand repeat [TIGR02601] (295-326)
  IPR023828 Peptidase S8, subtilisin, Ser-active site [PS00138] (146-156)
  IPR034061 Autotransporter serine protease peptidase domain [cd04848] (2-182)
  IPR036709 Autotransporter beta-domain superfamily [G3DSA:2.40.128.130] (513-639)
  IPR036709 Autotransporter beta-domain superfamily [SSF103515] (521-638)
  IPR036852 Peptidase S8/S53 domain superfamily [G3DSA:3.40.50.200] (3-209)
  IPR036852 Peptidase S8/S53 domain superfamily [SSF52743] (8-209)
  IPR051048 Peptidase S8/S53 subtilisin kexin sedolisin [PTHR43399] (13-560)

Radius of gyration: 42.78 Å; chains: 1; bounding box: 90×85×134 Å